Protein AF-A0A8D6XQE8-F1 (afdb_monomer_lite)

Radius of gyration: 35.64 Å; chains: 1; bounding box: 107×41×114 Å

Structure (mmCIF, N/CA/C/O backbone):
data_AF-A0A8D6XQE8-F1
#
_entry.id   AF-A0A8D6XQE8-F1
#
loop_
_atom_site.group_PDB
_atom_site.id
_atom_site.type_symbol
_atom_site.label_atom_id
_atom_site.label_alt_id
_atom_site.label_comp_id
_atom_site.label_asym_id
_atom_site.label_entity_id
_atom_site.label_seq_id
_atom_site.pdbx_PDB_ins_code
_atom_site.Cartn_x
_atom_site.Cartn_y
_atom_site.Cartn_z
_atom_site.occupancy
_atom_site.B_iso_or_equiv
_atom_site.auth_seq_id
_atom_site.auth_comp_id
_atom_site.auth_asym_id
_atom_site.auth_atom_id
_atom_site.pdbx_PDB_model_num
ATOM 1 N N . MET A 1 1 ? -75.097 -17.785 78.874 1.00 39.00 1 MET A N 1
ATOM 2 C CA . MET A 1 1 ? -74.407 -18.380 77.711 1.00 39.00 1 MET A CA 1
ATOM 3 C C . MET A 1 1 ? -74.345 -17.325 76.615 1.00 39.00 1 MET A C 1
ATOM 5 O O . MET A 1 1 ? -75.413 -16.905 76.213 1.00 39.00 1 MET A O 1
ATOM 9 N N . GLN A 1 2 ? -73.125 -16.881 76.258 1.00 39.81 2 GLN A N 1
ATOM 10 C CA . GLN A 1 2 ? -72.632 -16.420 74.934 1.00 39.81 2 GLN A CA 1
ATOM 11 C C . GLN A 1 2 ? -73.449 -15.364 74.133 1.00 39.81 2 GLN A C 1
ATOM 13 O O . GLN A 1 2 ? -74.662 -15.370 74.126 1.00 39.81 2 GLN A O 1
ATOM 18 N N . LEU A 1 3 ? -72.890 -14.417 73.374 1.00 32.38 3 LEU A N 1
ATOM 19 C CA . LEU A 1 3 ? -71.576 -14.273 72.750 1.00 32.38 3 LEU A CA 1
ATOM 20 C C . LEU A 1 3 ? -71.104 -12.810 72.865 1.00 32.38 3 LEU A C 1
ATOM 22 O O . LEU A 1 3 ? -71.794 -11.888 72.433 1.00 32.38 3 LEU A O 1
ATOM 26 N N . GLN A 1 4 ? -69.874 -12.602 73.337 1.00 38.00 4 GLN A N 1
ATOM 27 C CA . GLN A 1 4 ? -69.135 -11.373 73.049 1.00 38.00 4 GLN A CA 1
ATOM 28 C C . GLN A 1 4 ? -68.716 -11.395 71.571 1.00 38.00 4 GLN A C 1
ATOM 30 O O . GLN A 1 4 ? -67.790 -12.107 71.183 1.00 38.00 4 GLN A O 1
ATOM 35 N N . LEU A 1 5 ? -69.401 -10.614 70.734 1.00 40.06 5 LEU A N 1
ATOM 36 C CA . LEU A 1 5 ? -68.952 -10.300 69.378 1.00 40.06 5 LEU A CA 1
ATOM 37 C C . LEU A 1 5 ? -67.695 -9.431 69.476 1.00 40.06 5 LEU A C 1
ATOM 39 O O . LEU A 1 5 ? -67.766 -8.224 69.723 1.00 40.06 5 LEU A O 1
ATOM 43 N N . SER A 1 6 ? -66.529 -10.055 69.303 1.00 40.56 6 SER A N 1
ATOM 44 C CA . SER A 1 6 ? -65.267 -9.331 69.220 1.00 40.56 6 SER A CA 1
ATOM 45 C C . SER A 1 6 ? -65.321 -8.373 68.025 1.00 40.56 6 SER A C 1
ATOM 47 O O . SER A 1 6 ? -65.478 -8.760 66.863 1.00 40.56 6 SER A O 1
ATOM 49 N N . LYS A 1 7 ? -65.234 -7.072 68.314 1.00 45.19 7 LYS A N 1
ATOM 50 C CA . LYS A 1 7 ? -65.066 -6.033 67.298 1.00 45.19 7 LYS A CA 1
ATOM 51 C C . LYS A 1 7 ? -63.725 -6.283 66.607 1.00 45.19 7 LYS A C 1
ATOM 53 O O . LYS A 1 7 ? -62.681 -5.891 67.123 1.00 45.19 7 LYS A O 1
ATOM 58 N N . LYS A 1 8 ? -63.739 -6.938 65.440 1.00 45.00 8 LYS A N 1
ATOM 59 C CA . LYS A 1 8 ? -62.558 -7.014 64.567 1.00 45.00 8 LYS A CA 1
ATOM 60 C C . LYS A 1 8 ? -62.053 -5.584 64.312 1.00 45.00 8 LYS A C 1
ATOM 62 O O . LYS A 1 8 ? -62.858 -4.717 63.958 1.00 45.00 8 LYS A O 1
ATOM 67 N N . PRO A 1 9 ? -60.751 -5.305 64.480 1.00 42.69 9 PRO A N 1
ATOM 68 C CA . PRO A 1 9 ? -60.230 -3.955 64.331 1.00 42.69 9 PRO A CA 1
ATOM 69 C C . PRO A 1 9 ? -60.449 -3.467 62.894 1.00 42.69 9 PRO A C 1
ATOM 71 O O . PRO A 1 9 ? -60.095 -4.153 61.932 1.00 42.69 9 PRO A O 1
ATOM 74 N N . LYS A 1 10 ? -61.025 -2.265 62.735 1.00 51.16 10 LYS A N 1
ATOM 75 C CA . LYS A 1 10 ? -61.061 -1.550 61.450 1.00 51.16 10 LYS A CA 1
ATOM 76 C C . LYS A 1 10 ? -59.612 -1.359 60.990 1.00 51.16 10 LYS A C 1
ATOM 78 O O . LYS A 1 10 ? -58.930 -0.453 61.458 1.00 51.16 10 LYS A O 1
ATOM 83 N N . LYS A 1 11 ? -59.126 -2.219 60.087 1.00 55.81 11 LYS A N 1
ATOM 84 C CA . LYS A 1 11 ? -57.830 -2.031 59.416 1.00 55.81 11 LYS A CA 1
ATOM 85 C C . LYS A 1 11 ? -57.829 -0.626 58.811 1.00 55.81 11 LYS A C 1
ATOM 87 O O . LYS A 1 11 ? -58.685 -0.309 57.985 1.00 55.81 11 LYS A O 1
ATOM 92 N N . ASN A 1 12 ? -56.908 0.230 59.249 1.00 63.31 12 ASN A N 1
ATOM 93 C CA . ASN A 1 12 ? -56.814 1.605 58.771 1.00 63.31 12 ASN A CA 1
ATOM 94 C C . ASN A 1 12 ? -56.243 1.615 57.339 1.00 63.31 12 ASN A C 1
ATOM 96 O O . ASN A 1 12 ? -55.049 1.769 57.105 1.00 63.31 12 ASN A O 1
ATOM 100 N N . TRP A 1 13 ? -57.106 1.378 56.351 1.00 66.81 13 TRP A N 1
ATOM 101 C CA . TRP A 1 13 ? -56.727 1.297 54.938 1.00 66.81 13 TRP A CA 1
ATOM 102 C C . TRP A 1 13 ? -56.195 2.621 54.376 1.00 66.81 13 TRP A C 1
ATOM 104 O O . TRP A 1 13 ? -55.465 2.610 53.385 1.00 66.81 13 TRP A O 1
ATOM 114 N N . GLN A 1 14 ? -56.532 3.757 54.994 1.00 69.38 14 GLN A N 1
ATOM 115 C CA . GLN A 1 14 ? -55.998 5.061 54.603 1.00 69.38 14 GLN A CA 1
ATOM 116 C C . GLN A 1 14 ? -54.517 5.190 54.971 1.00 69.38 14 GLN A C 1
ATOM 118 O O . GLN A 1 14 ? -53.721 5.574 54.112 1.00 69.38 14 GLN A O 1
ATOM 123 N N . SER A 1 15 ? -54.125 4.781 56.184 1.00 72.25 15 SER A N 1
ATOM 124 C CA . SER A 1 15 ? -52.716 4.823 56.596 1.00 72.25 15 SER A CA 1
ATOM 125 C C . SER A 1 15 ? -51.842 3.903 55.736 1.00 72.25 15 SER A C 1
ATOM 127 O O . SER A 1 15 ? -50.756 4.296 55.308 1.00 72.25 15 SER A O 1
ATOM 129 N N . LEU A 1 16 ? -52.348 2.718 55.373 1.00 73.44 16 LEU A N 1
ATOM 130 C CA . LEU A 1 16 ? -51.641 1.780 54.495 1.00 73.44 16 LEU A CA 1
ATOM 131 C C . LEU A 1 16 ? -51.428 2.350 53.078 1.00 73.44 16 LEU A C 1
ATOM 133 O O . LEU A 1 16 ? -50.344 2.216 52.511 1.00 73.44 16 LEU A O 1
ATOM 137 N N . ARG A 1 17 ? -52.428 3.035 52.504 1.00 73.06 17 ARG A N 1
ATOM 138 C CA . ARG A 1 17 ? -52.306 3.691 51.184 1.00 73.06 17 ARG A CA 1
ATOM 139 C C . ARG A 1 17 ? -51.280 4.816 51.193 1.00 73.06 17 ARG A C 1
ATOM 141 O O . ARG A 1 17 ? -50.499 4.943 50.249 1.00 73.06 17 ARG A O 1
ATOM 148 N N . GLN A 1 18 ? -51.285 5.623 52.249 1.00 76.94 18 GLN A N 1
ATOM 149 C CA . GLN A 1 18 ? -50.350 6.730 52.407 1.00 76.94 18 GLN A CA 1
ATOM 150 C C . GLN A 1 18 ? -48.913 6.213 52.556 1.00 76.94 18 GLN A C 1
ATOM 152 O O . GLN A 1 18 ? -47.998 6.742 51.923 1.00 76.94 18 GLN A O 1
ATOM 157 N N . LEU A 1 19 ? -48.727 5.107 53.287 1.00 80.44 19 LEU A N 1
ATOM 158 C CA . LEU A 1 19 ? -47.440 4.424 53.417 1.00 80.44 19 LEU A CA 1
ATOM 159 C C . LEU A 1 19 ? -46.923 3.889 52.070 1.00 80.44 19 LEU A C 1
ATOM 161 O O . LEU A 1 19 ? -45.756 4.096 51.739 1.00 80.44 19 LEU A O 1
ATOM 165 N N . ILE A 1 20 ? -47.782 3.246 51.271 1.00 79.38 20 ILE A N 1
ATOM 166 C CA . ILE A 1 20 ? -47.418 2.728 49.940 1.00 79.38 20 ILE A CA 1
ATOM 167 C C . ILE A 1 20 ? -47.008 3.870 49.000 1.00 79.38 20 ILE A C 1
ATOM 169 O O . ILE A 1 20 ? -45.970 3.773 48.345 1.00 79.38 20 ILE A O 1
ATOM 173 N N . ARG A 1 21 ? -47.765 4.980 48.973 1.00 75.88 21 ARG A N 1
ATOM 174 C CA . ARG A 1 21 ? -47.406 6.174 48.183 1.00 75.88 21 ARG A CA 1
ATOM 175 C C . ARG A 1 21 ? -46.048 6.738 48.592 1.00 75.88 21 ARG A C 1
ATOM 177 O O . ARG A 1 21 ? -45.218 7.001 47.727 1.00 75.88 21 ARG A O 1
ATOM 184 N N . LYS A 1 22 ? -45.801 6.877 49.899 1.00 82.44 22 LYS A N 1
ATOM 185 C CA . LYS A 1 22 ? -44.534 7.405 50.421 1.00 82.44 22 LYS A CA 1
ATOM 186 C C . LYS A 1 22 ? -43.350 6.513 50.029 1.00 82.44 22 LYS A C 1
ATOM 188 O O . LYS A 1 22 ? -42.328 7.028 49.584 1.00 82.44 22 LYS A O 1
ATOM 193 N N . LYS A 1 23 ? -43.497 5.184 50.120 1.00 83.38 23 LYS A N 1
ATOM 194 C CA . LYS A 1 23 ? -42.458 4.221 49.707 1.00 83.38 23 LYS A CA 1
ATOM 195 C C . LYS A 1 23 ? -42.168 4.262 48.202 1.00 83.38 23 LYS A C 1
ATOM 197 O O . LYS A 1 23 ? -41.002 4.236 47.820 1.00 83.38 23 LYS A O 1
ATOM 202 N N . LEU A 1 24 ? -43.196 4.364 47.358 1.00 80.81 24 LEU A N 1
ATOM 203 C CA . LEU A 1 24 ? -43.032 4.486 45.903 1.00 80.81 24 LEU A CA 1
ATOM 204 C C . LEU A 1 24 ? -42.334 5.783 45.499 1.00 80.81 24 LEU A C 1
ATOM 206 O O . LEU A 1 24 ? -41.435 5.747 44.663 1.00 80.81 24 LEU A O 1
ATOM 210 N N . LEU A 1 25 ? -42.701 6.904 46.124 1.00 81.31 25 LEU A N 1
ATOM 211 C CA . LEU A 1 25 ? -42.049 8.190 45.885 1.00 81.31 25 LEU A CA 1
ATOM 212 C C . LEU A 1 25 ? -40.562 8.135 46.271 1.00 81.31 25 LEU A C 1
ATOM 214 O O . LEU A 1 25 ? -39.709 8.559 45.499 1.00 81.31 25 LEU A O 1
ATOM 218 N N . LEU A 1 26 ? -40.243 7.541 47.425 1.00 85.50 26 LEU A N 1
ATOM 219 C CA . LEU A 1 26 ? -38.863 7.304 47.864 1.00 85.50 26 LEU A CA 1
ATOM 220 C C . LEU A 1 26 ? -38.075 6.438 46.872 1.00 85.50 26 LEU A C 1
ATOM 222 O O . LEU A 1 26 ? -36.925 6.746 46.564 1.00 85.50 26 LEU A O 1
ATOM 226 N N . PHE A 1 27 ? -38.680 5.364 46.361 1.00 85.38 27 PHE A N 1
ATOM 227 C CA . PHE A 1 27 ? -38.036 4.492 45.379 1.00 85.38 27 PHE A CA 1
ATOM 228 C C . PHE A 1 27 ? -37.807 5.208 44.040 1.00 85.38 27 PHE A C 1
ATOM 230 O O . PHE A 1 27 ? -36.732 5.087 43.453 1.00 85.38 27 PHE A O 1
ATOM 237 N N . TYR A 1 28 ? -38.775 6.016 43.600 1.00 86.25 28 TYR A N 1
ATOM 238 C CA . TYR A 1 28 ? -38.657 6.855 42.409 1.00 86.25 28 TYR A CA 1
ATOM 239 C C . TYR A 1 28 ? -37.528 7.877 42.540 1.00 86.25 28 TYR A C 1
ATOM 241 O O . TYR A 1 28 ? -36.650 7.921 41.683 1.00 86.25 28 TYR A O 1
ATOM 249 N N . LEU A 1 29 ? -37.489 8.635 43.639 1.00 88.19 29 LEU A N 1
ATOM 250 C CA . LEU A 1 29 ? -36.434 9.619 43.900 1.00 88.19 29 LEU A CA 1
ATOM 251 C C . LEU A 1 29 ? -35.046 8.965 43.941 1.00 88.19 29 LEU A C 1
ATOM 253 O O . LEU A 1 29 ? -34.106 9.482 43.339 1.00 88.19 29 LEU A O 1
ATOM 257 N N . LYS A 1 30 ? -34.923 7.784 44.566 1.00 90.38 30 LYS A N 1
ATOM 258 C CA . LYS A 1 30 ? -33.680 6.999 44.518 1.00 90.38 30 LYS A CA 1
ATOM 259 C C . LYS A 1 30 ? -33.294 6.635 43.085 1.00 90.38 30 LYS A C 1
ATOM 261 O O . LYS A 1 30 ? -32.128 6.766 42.733 1.00 90.38 30 LYS A O 1
ATOM 266 N N . LYS A 1 31 ? -34.236 6.184 42.252 1.00 90.62 31 LYS A N 1
ATOM 267 C CA . LYS A 1 31 ? -33.950 5.805 40.858 1.00 90.62 31 LYS A CA 1
ATOM 268 C C . LYS A 1 31 ? -33.592 6.993 39.969 1.00 90.62 31 LYS A C 1
ATOM 270 O O . LYS A 1 31 ? -32.707 6.846 39.136 1.00 90.62 31 LYS A O 1
ATOM 275 N N . VAL A 1 32 ? -34.207 8.158 40.174 1.00 91.94 32 VAL A N 1
ATOM 276 C CA . VAL A 1 32 ? -33.807 9.404 39.496 1.00 91.94 32 VAL A CA 1
ATOM 277 C C . VAL A 1 32 ? -32.370 9.781 39.863 1.00 91.94 32 VAL A C 1
ATOM 279 O O . VAL A 1 32 ? -31.586 10.114 38.981 1.00 91.94 32 VAL A O 1
ATOM 282 N N . ASN A 1 33 ? -31.989 9.648 41.136 1.00 93.88 33 ASN A N 1
ATOM 283 C CA . ASN A 1 33 ? -30.606 9.874 41.559 1.00 93.88 33 ASN A CA 1
ATOM 284 C C . ASN A 1 33 ? -29.638 8.871 40.892 1.00 93.88 33 ASN A C 1
ATOM 286 O O . ASN A 1 33 ? -28.660 9.274 40.270 1.00 93.88 33 ASN A O 1
ATOM 290 N N . TRP A 1 34 ? -29.964 7.573 40.902 1.00 92.44 34 TRP A N 1
ATOM 291 C CA . TRP A 1 34 ? -29.186 6.555 40.178 1.00 92.44 34 TRP A CA 1
ATOM 292 C C . TRP A 1 34 ? -29.053 6.841 38.682 1.00 92.44 34 TRP A C 1
ATOM 294 O O . TRP A 1 34 ? -28.006 6.556 38.107 1.00 92.44 34 TRP A O 1
ATOM 304 N N . LEU A 1 35 ? -30.094 7.388 38.051 1.00 95.19 35 LEU A N 1
ATOM 305 C CA . LEU A 1 35 ? -30.036 7.776 36.649 1.00 95.19 35 LEU A CA 1
ATOM 306 C C . LEU A 1 35 ? -28.988 8.870 36.432 1.00 95.19 35 LEU A C 1
ATOM 308 O O . LEU A 1 35 ? -28.152 8.721 35.548 1.00 95.19 35 LEU A O 1
ATOM 312 N N . GLN A 1 36 ? -28.987 9.910 37.269 1.00 94.88 36 GLN A N 1
ATOM 313 C CA . GLN A 1 36 ? -27.983 10.972 37.197 1.00 94.88 36 GLN A CA 1
ATOM 314 C C . GLN A 1 36 ? -26.565 10.425 37.406 1.00 94.88 36 GLN A C 1
ATOM 316 O O . GLN A 1 36 ? -25.656 10.764 36.651 1.00 94.88 36 GLN A O 1
ATOM 321 N N . ILE A 1 37 ? -26.381 9.539 38.389 1.00 95.50 37 ILE A N 1
ATOM 322 C CA . ILE A 1 37 ? -25.092 8.883 38.654 1.00 95.50 37 ILE A CA 1
ATOM 323 C C . ILE A 1 37 ? -24.629 8.087 37.429 1.00 95.50 37 ILE A C 1
ATOM 325 O O . ILE A 1 37 ? -23.488 8.230 36.999 1.00 95.50 37 ILE A O 1
ATOM 329 N N . ASN A 1 38 ? -25.506 7.271 36.840 1.00 96.12 38 ASN A N 1
ATOM 330 C CA . ASN A 1 38 ? -25.157 6.447 35.683 1.00 96.12 38 ASN A CA 1
ATOM 331 C C . ASN A 1 38 ? -24.938 7.285 34.414 1.00 96.12 38 ASN A C 1
ATOM 333 O O . ASN A 1 38 ? -24.103 6.915 33.594 1.00 96.12 38 ASN A O 1
ATOM 337 N N . GLN A 1 39 ? -25.631 8.418 34.260 1.00 97.38 39 GLN A N 1
ATOM 338 C CA . GLN A 1 39 ? -25.391 9.361 33.167 1.00 97.38 39 GLN A CA 1
ATOM 339 C C . GLN A 1 39 ? -24.006 9.994 33.292 1.00 97.38 39 GLN A C 1
ATOM 341 O O . GLN A 1 39 ? -23.245 10.011 32.327 1.00 97.38 39 GLN A O 1
ATOM 346 N N . ASN A 1 40 ? -23.661 10.468 34.491 1.00 96.94 40 ASN A N 1
ATOM 347 C CA . ASN A 1 40 ? -22.343 11.030 34.763 1.00 96.94 40 ASN A CA 1
ATOM 348 C C . ASN A 1 40 ? -21.246 9.981 34.527 1.00 96.94 40 ASN A C 1
ATOM 350 O O . ASN A 1 40 ? -20.252 10.284 33.874 1.00 96.94 40 ASN A O 1
ATOM 354 N N . ALA A 1 41 ? -21.454 8.741 34.981 1.00 95.56 41 ALA A N 1
ATOM 355 C CA . ALA A 1 41 ? -20.519 7.641 34.758 1.00 95.56 41 ALA A CA 1
ATOM 356 C C . ALA A 1 41 ? -20.338 7.310 33.265 1.00 95.56 41 ALA A C 1
ATOM 358 O O . ALA A 1 41 ? -19.212 7.106 32.823 1.00 95.56 41 ALA A O 1
ATOM 359 N N . ALA A 1 42 ? -21.417 7.297 32.473 1.00 96.31 42 ALA A N 1
ATOM 360 C CA . ALA A 1 42 ? -21.338 7.069 31.029 1.00 96.31 42 ALA A CA 1
ATOM 361 C C . ALA A 1 42 ? -20.586 8.198 30.307 1.00 96.31 42 ALA A C 1
ATOM 363 O O . ALA A 1 42 ? -19.733 7.926 29.466 1.00 96.31 42 ALA A O 1
ATOM 364 N N . ASN A 1 43 ? -20.848 9.456 30.673 1.00 96.62 43 ASN A N 1
ATOM 365 C CA . ASN A 1 43 ? -20.144 10.606 30.101 1.00 96.62 43 ASN A CA 1
ATOM 366 C C . ASN A 1 43 ? -18.645 10.570 30.439 1.00 96.62 43 ASN A C 1
ATOM 368 O O . ASN A 1 43 ? -17.813 10.786 29.562 1.00 96.62 43 ASN A O 1
ATOM 372 N N . GLN A 1 44 ? -18.298 10.251 31.691 1.00 96.62 44 GLN A N 1
ATOM 373 C CA . GLN A 1 44 ? -16.906 10.102 32.123 1.00 96.62 44 GLN A CA 1
ATOM 374 C C . GLN A 1 44 ? -16.200 8.953 31.393 1.00 96.62 44 GLN A C 1
ATOM 376 O O . GLN A 1 44 ? -15.075 9.125 30.935 1.00 96.62 44 GLN A O 1
ATOM 381 N N . ALA A 1 45 ? -16.861 7.802 31.233 1.00 93.81 45 ALA A N 1
ATOM 382 C CA . ALA A 1 45 ? -16.289 6.659 30.524 1.00 93.81 45 ALA A CA 1
ATOM 383 C C . ALA A 1 45 ? -16.081 6.946 29.026 1.00 93.81 45 ALA A C 1
ATOM 385 O O . ALA A 1 45 ? -15.060 6.552 28.467 1.00 93.81 45 ALA A O 1
ATOM 386 N N . LYS A 1 46 ? -16.999 7.690 28.392 1.00 94.12 46 LYS A N 1
ATOM 387 C CA . LYS A 1 46 ? -16.851 8.149 27.003 1.00 94.12 46 LYS A CA 1
ATOM 388 C C . LYS A 1 46 ? -15.660 9.093 26.839 1.00 94.12 46 LYS A C 1
ATOM 390 O O . LYS A 1 46 ? -14.839 8.867 25.959 1.00 94.12 46 LYS A O 1
ATOM 395 N N . ALA A 1 47 ? -15.528 10.088 27.716 1.00 95.19 47 ALA A N 1
ATOM 396 C CA . ALA A 1 47 ? -14.392 11.009 27.693 1.00 95.19 47 ALA A CA 1
ATOM 397 C C . ALA A 1 47 ? -13.053 10.284 27.932 1.00 95.19 47 ALA A C 1
ATOM 399 O O . ALA A 1 47 ? -12.054 10.586 27.282 1.00 95.19 47 ALA A O 1
ATOM 400 N N . ALA A 1 48 ? -13.033 9.289 28.828 1.00 93.06 48 ALA A N 1
ATOM 401 C CA . ALA A 1 48 ? -11.855 8.458 29.063 1.00 93.06 48 ALA A CA 1
ATOM 402 C C . ALA A 1 48 ? -11.478 7.618 27.831 1.00 93.06 48 ALA A C 1
ATOM 404 O O . ALA A 1 48 ? -10.296 7.499 27.523 1.00 93.06 48 ALA A O 1
ATOM 405 N N . TYR A 1 49 ? -12.463 7.072 27.110 1.00 92.88 49 TYR A N 1
ATOM 406 C CA . TYR A 1 49 ? -12.239 6.366 25.845 1.00 92.88 49 TYR A CA 1
ATOM 407 C C . TYR A 1 49 ? -11.679 7.291 24.755 1.00 92.88 49 TYR A C 1
ATOM 409 O O . TYR A 1 49 ? -10.679 6.953 24.132 1.00 92.88 49 TYR A O 1
ATOM 417 N N . GLU A 1 50 ? -12.259 8.479 24.569 1.00 90.19 50 GLU A N 1
ATOM 418 C CA . GLU A 1 50 ? -11.766 9.472 23.600 1.00 90.19 50 GLU A CA 1
ATOM 419 C C . GLU A 1 50 ? -10.332 9.920 23.931 1.00 90.19 50 GLU A C 1
ATOM 421 O O . GLU A 1 50 ? -9.486 10.008 23.046 1.00 90.19 50 GLU A O 1
ATOM 426 N N . THR A 1 51 ? -10.025 10.114 25.218 1.00 93.06 51 THR A N 1
ATOM 427 C CA . THR A 1 51 ? -8.662 10.427 25.677 1.00 93.06 51 THR A CA 1
ATOM 428 C C . THR A 1 51 ? -7.696 9.280 25.375 1.00 93.06 51 THR A C 1
ATOM 430 O O . THR A 1 51 ? -6.612 9.514 24.843 1.00 93.06 51 THR A O 1
ATOM 433 N N . ALA A 1 52 ? -8.085 8.035 25.670 1.00 83.44 52 ALA A N 1
ATOM 434 C CA . ALA A 1 52 ? -7.267 6.861 25.373 1.00 83.44 52 ALA A CA 1
ATOM 435 C C . ALA A 1 52 ? -7.040 6.684 23.863 1.00 83.44 52 ALA A C 1
ATOM 437 O O . ALA A 1 52 ? -5.954 6.274 23.461 1.00 83.44 52 ALA A O 1
ATOM 438 N N . GLN A 1 53 ? -8.018 7.046 23.026 1.00 87.88 53 GLN A N 1
ATOM 439 C CA . GLN A 1 53 ? -7.886 7.008 21.568 1.00 87.88 53 GLN A CA 1
ATOM 440 C C . GLN A 1 53 ? -6.821 7.996 21.081 1.00 87.88 53 GLN A C 1
ATOM 442 O O . GLN A 1 53 ? -5.973 7.624 20.272 1.00 87.88 53 GLN A O 1
ATOM 447 N N . THR A 1 54 ? -6.820 9.227 21.602 1.00 83.19 54 THR A N 1
ATOM 448 C CA . THR A 1 54 ? -5.778 10.219 21.295 1.00 83.19 54 THR A CA 1
ATOM 449 C C . THR A 1 54 ? -4.400 9.727 21.729 1.00 83.19 54 THR A C 1
ATOM 451 O O . THR A 1 54 ? -3.465 9.759 20.933 1.00 83.19 54 THR A O 1
ATOM 454 N N . VAL A 1 55 ? -4.277 9.197 22.951 1.00 83.81 55 VAL A N 1
ATOM 455 C CA . VAL A 1 55 ? -3.002 8.669 23.465 1.00 83.81 55 VAL A CA 1
ATOM 456 C C . VAL A 1 55 ? -2.503 7.495 22.620 1.00 83.81 55 VAL A C 1
ATOM 458 O O . VAL A 1 55 ? -1.319 7.448 22.293 1.00 83.81 55 VAL A O 1
ATOM 461 N N . ALA A 1 56 ? -3.377 6.563 22.233 1.00 81.00 56 ALA A N 1
ATOM 462 C CA . ALA A 1 56 ? -3.011 5.451 21.357 1.00 81.00 56 ALA A CA 1
ATOM 463 C C . ALA A 1 56 ? -2.489 5.952 20.002 1.00 81.00 56 ALA A C 1
ATOM 465 O O . ALA A 1 56 ? -1.429 5.515 19.560 1.00 81.00 56 ALA A O 1
ATOM 466 N N . ASN A 1 57 ? -3.161 6.938 19.399 1.00 82.12 57 ASN A N 1
ATOM 467 C CA . ASN A 1 57 ? -2.720 7.544 18.141 1.00 82.12 57 ASN A CA 1
ATOM 468 C C . ASN A 1 57 ? -1.348 8.229 18.287 1.00 82.12 57 ASN A C 1
ATOM 470 O O . ASN A 1 57 ? -0.464 8.027 17.456 1.00 82.12 57 ASN A O 1
ATOM 474 N N . GLU A 1 58 ? -1.129 8.991 19.363 1.00 80.81 58 GLU A N 1
ATOM 475 C CA . GLU A 1 58 ? 0.164 9.626 19.649 1.00 80.81 58 GLU A CA 1
ATOM 476 C C . GLU A 1 58 ? 1.289 8.597 19.830 1.00 80.81 58 GLU A C 1
ATOM 478 O O . GLU A 1 58 ? 2.399 8.790 19.327 1.00 80.81 58 GLU A O 1
ATOM 483 N N . LYS A 1 59 ? 1.028 7.487 20.536 1.00 81.88 59 LYS A N 1
ATOM 484 C CA . LYS A 1 59 ? 2.029 6.428 20.739 1.00 81.88 59 LYS A CA 1
ATOM 485 C C . LYS A 1 59 ? 2.302 5.623 19.473 1.00 81.88 59 LYS A C 1
ATOM 487 O O . LYS A 1 59 ? 3.456 5.251 19.265 1.00 81.88 59 LYS A O 1
ATOM 492 N N . ALA A 1 60 ? 1.311 5.441 18.604 1.00 78.06 60 ALA A N 1
ATOM 493 C CA . ALA A 1 60 ? 1.508 4.830 17.294 1.00 78.06 60 ALA A CA 1
ATOM 494 C C . ALA A 1 60 ? 2.421 5.693 16.407 1.00 78.06 60 ALA A C 1
ATOM 496 O O . ALA A 1 60 ? 3.372 5.180 15.816 1.00 78.06 60 ALA A O 1
ATOM 497 N N . VAL A 1 61 ? 2.210 7.015 16.390 1.00 76.88 61 VAL A N 1
ATOM 498 C CA . VAL A 1 61 ? 3.079 7.966 15.671 1.00 76.88 61 VAL A CA 1
ATOM 499 C C . VAL A 1 61 ? 4.494 7.987 16.256 1.00 76.88 61 VAL A C 1
ATOM 501 O O . VAL A 1 61 ? 5.475 7.981 15.510 1.00 76.88 61 VAL A O 1
ATOM 504 N N . ALA A 1 62 ? 4.629 7.969 17.584 1.00 75.50 62 ALA A N 1
ATOM 505 C CA . ALA A 1 62 ? 5.933 7.912 18.240 1.00 75.50 62 ALA A CA 1
ATOM 506 C C . ALA A 1 62 ? 6.682 6.607 17.917 1.00 75.50 62 ALA A C 1
ATOM 508 O O . ALA A 1 62 ? 7.874 6.645 17.624 1.00 75.50 62 ALA A O 1
ATOM 509 N N . LEU A 1 63 ? 5.988 5.464 17.901 1.00 84.00 63 LEU A N 1
ATOM 510 C CA . LEU A 1 63 ? 6.561 4.189 17.471 1.00 84.00 63 LEU A CA 1
ATOM 511 C C . LEU A 1 63 ? 7.002 4.238 16.006 1.00 84.00 63 LEU A C 1
ATOM 513 O O . LEU A 1 63 ? 8.111 3.809 15.708 1.00 84.00 63 LEU A O 1
ATOM 517 N N . ALA A 1 64 ? 6.187 4.792 15.106 1.00 74.00 64 ALA A N 1
ATOM 518 C CA . ALA A 1 64 ? 6.566 4.962 13.704 1.00 74.00 64 ALA A CA 1
ATOM 519 C C . ALA A 1 64 ? 7.805 5.865 13.553 1.00 74.00 64 ALA A C 1
ATOM 521 O O . ALA A 1 64 ? 8.707 5.567 12.772 1.00 74.00 64 ALA A O 1
ATOM 522 N N . THR A 1 65 ? 7.895 6.922 14.363 1.00 72.94 65 THR A N 1
ATOM 523 C CA . THR A 1 65 ? 9.045 7.836 14.396 1.00 72.94 65 THR A CA 1
ATOM 524 C C . THR A 1 65 ? 10.313 7.135 14.884 1.00 72.94 65 THR A C 1
ATOM 526 O O . THR A 1 65 ? 11.359 7.245 14.249 1.00 72.94 65 THR A O 1
ATOM 529 N N . GLU A 1 66 ? 10.246 6.389 15.988 1.00 74.31 66 GLU A N 1
ATOM 530 C CA . GLU A 1 66 ? 11.397 5.640 16.509 1.00 74.31 66 GLU A CA 1
ATOM 531 C C . GLU A 1 66 ? 11.759 4.443 15.619 1.00 74.31 66 GLU A C 1
ATOM 533 O O . GLU A 1 66 ? 12.934 4.111 15.488 1.00 74.31 66 GLU A O 1
ATOM 538 N N . ALA A 1 67 ? 10.789 3.832 14.932 1.00 70.06 67 ALA A N 1
ATOM 539 C CA . ALA A 1 67 ? 11.044 2.837 13.894 1.00 70.06 67 ALA A CA 1
ATOM 540 C C . ALA A 1 67 ? 11.802 3.454 12.710 1.00 70.06 67 ALA A C 1
ATOM 542 O O . ALA A 1 67 ? 12.772 2.866 12.233 1.00 70.06 67 ALA A O 1
ATOM 543 N N . ALA A 1 68 ? 11.419 4.662 12.283 1.00 61.69 68 ALA A N 1
ATOM 544 C CA . ALA A 1 68 ? 12.143 5.406 11.262 1.00 61.69 68 ALA A CA 1
ATOM 545 C C . ALA A 1 68 ? 13.567 5.745 11.729 1.00 61.69 68 ALA A C 1
ATOM 547 O O . ALA A 1 68 ? 14.506 5.440 11.005 1.00 61.69 68 ALA A O 1
ATOM 548 N N . LYS A 1 69 ? 13.758 6.257 12.955 1.00 62.03 69 LYS A N 1
ATOM 549 C CA . LYS A 1 69 ? 15.086 6.580 13.521 1.00 62.03 69 LYS A CA 1
ATOM 550 C C . LYS A 1 69 ? 15.988 5.366 13.712 1.00 62.03 69 LYS A C 1
ATOM 552 O O . LYS A 1 69 ? 17.149 5.422 13.311 1.00 62.03 69 LYS A O 1
ATOM 557 N N . LYS A 1 70 ? 15.459 4.255 14.253 1.00 59.97 70 LYS A N 1
ATOM 558 C CA . LYS A 1 70 ? 16.177 2.970 14.326 1.00 59.97 70 LYS A CA 1
ATOM 559 C C . LYS A 1 70 ? 16.743 2.634 12.952 1.00 59.97 70 LYS A C 1
ATOM 561 O O . LYS A 1 70 ? 17.858 2.151 12.856 1.00 59.97 70 LYS A O 1
ATOM 566 N N . LYS A 1 71 ? 15.996 2.935 11.896 1.00 49.28 71 LYS A N 1
ATOM 567 C CA . LYS A 1 71 ? 16.324 2.605 10.518 1.00 49.28 71 LYS A CA 1
ATOM 568 C C . LYS A 1 71 ? 17.276 3.629 9.867 1.00 49.28 71 LYS A C 1
ATOM 570 O O . LYS A 1 71 ? 18.124 3.208 9.089 1.00 49.28 71 LYS A O 1
ATOM 575 N N . THR A 1 72 ? 17.219 4.919 10.224 1.00 44.22 72 THR A N 1
ATOM 576 C CA . THR A 1 72 ? 18.169 5.954 9.759 1.00 44.22 72 THR A CA 1
ATOM 577 C C . THR A 1 72 ? 19.539 5.848 10.439 1.00 44.22 72 THR A C 1
ATOM 579 O O . THR A 1 72 ? 20.554 6.080 9.789 1.00 44.22 72 THR A O 1
ATOM 582 N N . GLU A 1 73 ? 19.610 5.456 11.715 1.00 44.94 73 GLU A N 1
ATOM 583 C CA . GLU A 1 73 ? 20.879 5.237 12.437 1.00 44.94 73 GLU A CA 1
ATOM 584 C C . GLU A 1 73 ? 21.431 3.812 12.242 1.00 44.94 73 GLU A C 1
ATOM 586 O O . GLU A 1 73 ? 22.644 3.616 12.255 1.00 44.94 73 GLU A O 1
ATOM 591 N N . ALA A 1 74 ? 20.571 2.841 11.903 1.00 41.59 74 ALA A N 1
ATOM 592 C CA . ALA A 1 74 ? 20.943 1.561 11.289 1.00 41.59 74 ALA A CA 1
ATOM 593 C C . ALA A 1 74 ? 21.276 1.681 9.789 1.00 41.59 74 ALA A C 1
ATOM 595 O O . ALA A 1 74 ? 21.293 0.674 9.080 1.00 41.59 74 ALA A O 1
ATOM 596 N N . SER A 1 75 ? 21.618 2.870 9.277 1.00 42.53 75 SER A N 1
ATOM 597 C CA . SER A 1 75 ? 22.158 3.041 7.911 1.00 42.53 75 SER A CA 1
ATOM 598 C C . SER A 1 75 ? 23.480 2.291 7.666 1.00 42.53 75 SER A C 1
ATOM 600 O O . SER A 1 75 ? 24.082 2.418 6.592 1.00 42.53 75 SER A O 1
ATOM 602 N N . THR A 1 76 ? 23.924 1.489 8.637 1.00 41.31 76 THR A N 1
ATOM 603 C CA . THR A 1 76 ? 25.044 0.557 8.552 1.00 41.31 76 THR A CA 1
ATOM 604 C C . THR A 1 76 ? 24.676 -0.908 8.845 1.00 41.31 76 THR A C 1
ATOM 606 O O . THR A 1 76 ? 25.534 -1.762 8.650 1.00 41.31 76 THR A O 1
ATOM 609 N N . THR A 1 77 ? 23.421 -1.233 9.200 1.00 41.06 77 THR A N 1
ATOM 610 C CA . THR A 1 77 ? 22.907 -2.623 9.288 1.00 41.06 77 THR A CA 1
ATOM 611 C C . THR A 1 77 ? 21.655 -2.916 8.453 1.00 41.06 77 THR A C 1
ATOM 613 O O . THR A 1 77 ? 21.371 -4.087 8.212 1.00 41.06 77 THR A O 1
ATOM 616 N N . ASN A 1 78 ? 20.940 -1.917 7.918 1.00 49.78 78 ASN A N 1
ATOM 617 C CA . ASN A 1 78 ? 20.051 -2.161 6.780 1.00 49.78 78 ASN A CA 1
ATOM 618 C C . ASN A 1 78 ? 20.928 -2.612 5.620 1.00 49.78 78 ASN A C 1
ATOM 620 O O . ASN A 1 78 ? 21.702 -1.805 5.091 1.00 49.78 78 ASN A O 1
ATOM 624 N N . ILE A 1 79 ? 20.819 -3.877 5.216 1.00 52.41 79 ILE A N 1
ATOM 625 C CA . ILE A 1 79 ? 21.485 -4.300 3.997 1.00 52.41 79 ILE A CA 1
ATOM 626 C C . ILE A 1 79 ? 20.967 -3.415 2.860 1.00 52.41 79 ILE A C 1
ATOM 628 O O . ILE A 1 79 ? 19.780 -3.401 2.523 1.00 52.41 79 ILE A O 1
ATOM 632 N N . ARG A 1 80 ? 21.865 -2.589 2.317 1.00 66.12 80 ARG A N 1
ATOM 633 C CA . ARG A 1 80 ? 21.544 -1.664 1.235 1.00 66.12 80 ARG A CA 1
ATOM 634 C C . ARG A 1 80 ? 21.379 -2.492 -0.023 1.00 66.12 80 ARG A C 1
ATOM 636 O O . ARG A 1 80 ? 22.364 -2.856 -0.658 1.00 66.12 80 ARG A O 1
ATOM 643 N N . GLN A 1 81 ? 20.130 -2.771 -0.369 1.00 84.50 81 GLN A N 1
ATOM 644 C CA . GLN A 1 81 ? 19.810 -3.551 -1.557 1.00 84.50 81 GLN A CA 1
ATOM 645 C C . GLN A 1 81 ? 20.394 -2.898 -2.802 1.00 84.50 81 GLN A C 1
ATOM 647 O O . GLN A 1 81 ? 20.005 -1.805 -3.207 1.00 84.50 81 GLN A O 1
ATOM 652 N N . ARG A 1 82 ? 21.361 -3.542 -3.433 1.00 84.50 82 ARG A N 1
ATOM 653 C CA . ARG A 1 82 ? 21.877 -3.023 -4.694 1.00 84.50 82 ARG A CA 1
ATOM 654 C C . ARG A 1 82 ? 20.819 -3.264 -5.763 1.00 84.50 82 ARG A C 1
ATOM 656 O O . ARG A 1 82 ? 20.272 -4.356 -5.842 1.00 84.50 82 ARG A O 1
ATOM 663 N N . PHE A 1 83 ? 20.540 -2.239 -6.553 1.00 91.06 83 PHE A N 1
ATOM 664 C CA . PHE A 1 83 ? 19.789 -2.364 -7.792 1.00 91.06 83 PHE A CA 1
ATOM 665 C C . PHE A 1 83 ? 20.531 -1.551 -8.849 1.00 91.06 83 PHE A C 1
ATOM 667 O O . PHE A 1 83 ? 20.733 -0.347 -8.681 1.00 91.06 83 PHE A O 1
ATOM 674 N N . THR A 1 84 ? 21.031 -2.224 -9.874 1.00 90.12 84 THR A N 1
ATOM 675 C CA . THR A 1 84 ? 21.871 -1.656 -10.927 1.00 90.12 84 THR A CA 1
ATOM 676 C C . THR A 1 84 ? 21.238 -1.901 -12.280 1.00 90.12 84 THR A C 1
ATOM 678 O O . THR A 1 84 ? 20.778 -3.000 -12.566 1.00 90.12 84 THR A O 1
ATOM 681 N N . VAL A 1 85 ? 21.274 -0.874 -13.114 1.00 90.94 85 VAL A N 1
ATOM 682 C CA . VAL A 1 85 ? 20.844 -0.884 -14.512 1.00 90.94 85 VAL A CA 1
ATOM 683 C C . VAL A 1 85 ? 22.059 -0.529 -15.358 1.00 90.94 85 VAL A C 1
ATOM 685 O O . VAL A 1 85 ? 22.826 0.361 -14.973 1.00 90.94 85 VAL A O 1
ATOM 688 N N . SER A 1 86 ? 22.295 -1.238 -16.463 1.00 93.94 86 SER A N 1
ATOM 689 C CA . SER A 1 86 ? 23.457 -0.940 -17.297 1.00 93.94 86 SER A CA 1
ATOM 690 C C . SER A 1 86 ? 23.268 0.363 -18.076 1.00 93.94 86 SER A C 1
ATOM 692 O O . SER A 1 86 ? 22.152 0.824 -18.325 1.00 93.94 86 SER A O 1
ATOM 694 N N . SER A 1 87 ? 24.378 0.958 -18.512 1.00 93.19 87 SER A N 1
ATOM 695 C CA . SER A 1 87 ? 24.354 2.136 -19.385 1.00 93.19 87 SER A CA 1
ATOM 696 C C . SER A 1 87 ? 23.614 1.888 -20.704 1.00 93.19 87 SER A C 1
ATOM 698 O O . SER A 1 87 ? 22.925 2.778 -21.201 1.00 93.19 87 SER A O 1
ATOM 700 N N . GLU A 1 88 ? 23.746 0.685 -21.262 1.00 95.31 88 GLU A N 1
ATOM 701 C CA . GLU A 1 88 ? 23.066 0.236 -22.478 1.00 95.31 88 GLU A CA 1
ATOM 702 C C . GLU A 1 88 ? 21.556 0.171 -22.253 1.00 95.31 88 GLU A C 1
ATOM 704 O O . GLU A 1 88 ? 20.812 0.727 -23.057 1.00 95.31 88 GLU A O 1
ATOM 709 N N . TYR A 1 89 ? 21.114 -0.405 -21.127 1.00 96.94 89 TYR A N 1
ATOM 710 C CA . TYR A 1 89 ? 19.701 -0.444 -20.746 1.00 96.94 89 TYR A CA 1
ATOM 711 C C . TYR A 1 89 ? 19.110 0.962 -20.615 1.00 96.94 89 TYR A C 1
ATOM 713 O O . TYR A 1 89 ? 18.095 1.285 -21.230 1.00 96.94 89 TYR A O 1
ATOM 721 N N . ILE A 1 90 ? 19.794 1.836 -19.866 1.00 96.50 90 ILE A N 1
ATOM 722 C CA . ILE A 1 90 ? 19.370 3.227 -19.656 1.00 96.50 90 ILE A CA 1
ATOM 723 C C . ILE A 1 90 ? 19.229 3.963 -20.991 1.00 96.50 90 ILE A C 1
ATOM 725 O O . ILE A 1 90 ? 18.237 4.655 -21.226 1.00 96.50 90 ILE A O 1
ATOM 729 N N . SER A 1 91 ? 20.231 3.830 -21.862 1.00 96.06 91 SER A N 1
ATOM 730 C CA . SER A 1 91 ? 20.269 4.528 -23.148 1.00 96.06 91 SER A CA 1
ATOM 731 C C . SER A 1 91 ? 19.173 4.018 -24.083 1.00 96.06 91 SER A C 1
ATOM 733 O O . SER A 1 91 ? 18.458 4.820 -24.683 1.00 96.06 91 SER A O 1
ATOM 735 N N . ALA A 1 92 ? 18.993 2.698 -24.159 1.00 97.12 92 ALA A N 1
ATOM 736 C CA . ALA A 1 92 ? 17.966 2.076 -24.978 1.00 97.12 92 ALA A CA 1
ATOM 737 C C . ALA A 1 92 ? 16.554 2.449 -24.500 1.00 97.12 92 ALA A C 1
ATOM 739 O O . ALA A 1 92 ? 15.739 2.877 -25.311 1.00 97.12 92 ALA A O 1
ATOM 740 N N . LEU A 1 93 ? 16.269 2.413 -23.194 1.00 97.31 93 LEU A N 1
ATOM 741 C CA . LEU A 1 93 ? 14.937 2.765 -22.689 1.00 97.31 93 LEU A CA 1
ATOM 742 C C . LEU A 1 93 ? 14.608 4.251 -22.914 1.00 97.31 93 LEU A C 1
ATOM 744 O O . LEU A 1 93 ? 13.475 4.595 -23.251 1.00 97.31 93 LEU A O 1
ATOM 748 N N . LYS A 1 94 ? 15.606 5.141 -22.808 1.00 96.44 94 LYS A N 1
ATOM 749 C CA . LYS A 1 94 ? 15.445 6.564 -23.156 1.00 96.44 94 LYS A CA 1
ATOM 750 C C . LYS A 1 94 ? 15.134 6.772 -24.640 1.00 96.44 94 LYS A C 1
ATOM 752 O O . LYS A 1 94 ? 14.282 7.597 -24.955 1.00 96.44 94 LYS A O 1
ATOM 757 N N . ILE A 1 95 ? 15.787 6.036 -25.543 1.00 97.06 95 ILE A N 1
ATOM 758 C CA . ILE A 1 95 ? 15.500 6.089 -26.990 1.00 97.06 95 ILE A CA 1
ATOM 759 C C . ILE A 1 95 ? 14.109 5.523 -27.279 1.00 97.06 95 ILE A C 1
ATOM 761 O O . ILE A 1 95 ? 13.327 6.147 -27.996 1.00 97.06 95 ILE A O 1
ATOM 765 N N . TYR A 1 96 ? 13.777 4.377 -26.680 1.00 95.75 96 TYR A N 1
ATOM 766 C CA . TYR A 1 96 ? 12.469 3.745 -26.817 1.00 95.75 96 TYR A CA 1
ATOM 767 C C . TYR A 1 96 ? 11.348 4.727 -26.449 1.00 95.75 96 TYR A C 1
ATOM 769 O O . TYR A 1 96 ? 10.378 4.877 -27.202 1.00 95.75 96 TYR A O 1
ATOM 777 N N . GLU A 1 97 ? 11.525 5.478 -25.354 1.00 94.81 97 GLU A N 1
ATOM 778 C CA . GLU A 1 97 ? 10.527 6.442 -24.889 1.00 94.81 97 GLU A CA 1
ATOM 779 C C . GLU A 1 97 ? 10.587 7.832 -25.536 1.00 94.81 97 GLU A C 1
ATOM 781 O O . GLU A 1 97 ? 9.638 8.617 -25.469 1.00 94.81 97 GLU A O 1
ATOM 786 N N . SER A 1 98 ? 11.682 8.149 -26.218 1.00 93.69 98 SER A N 1
ATOM 787 C CA . SER A 1 98 ? 11.878 9.449 -26.849 1.00 93.69 98 SER A CA 1
ATOM 788 C C . SER A 1 98 ? 10.760 9.775 -27.844 1.00 93.69 98 SER A C 1
ATOM 790 O O . SER A 1 98 ? 10.407 8.974 -28.714 1.00 93.69 98 SER A O 1
ATOM 792 N N . LYS A 1 99 ? 10.219 10.994 -27.756 1.00 92.19 99 LYS A N 1
ATOM 793 C CA . LYS A 1 99 ? 9.244 11.519 -28.728 1.00 92.19 99 LYS A CA 1
ATOM 794 C C . LYS A 1 99 ? 9.892 11.954 -30.044 1.00 92.19 99 LYS A C 1
ATOM 796 O O . LYS A 1 99 ? 9.177 12.197 -31.009 1.00 92.19 99 LYS A O 1
ATOM 801 N N . THR A 1 100 ? 11.218 12.085 -30.077 1.00 96.19 100 THR A N 1
ATOM 802 C CA . THR A 1 100 ? 11.966 12.578 -31.242 1.00 96.19 100 THR A CA 1
ATOM 803 C C . THR A 1 100 ? 12.735 11.482 -31.971 1.00 96.19 100 THR A C 1
ATOM 805 O O . THR A 1 100 ? 13.257 11.749 -33.048 1.00 96.19 100 THR A O 1
ATOM 808 N N . SER A 1 101 ? 12.826 10.279 -31.398 1.00 96.62 101 SER A N 1
ATOM 809 C CA . SER A 1 101 ? 13.500 9.146 -32.035 1.00 96.62 101 SER A CA 1
ATOM 810 C C . SER A 1 101 ? 12.663 8.544 -33.160 1.00 96.62 101 SER A C 1
ATOM 812 O O . SER A 1 101 ? 11.432 8.499 -33.070 1.00 96.62 101 SER A O 1
ATOM 814 N N . THR A 1 102 ? 13.330 8.070 -34.213 1.00 97.88 102 THR A N 1
ATOM 815 C CA . THR A 1 102 ? 12.665 7.435 -35.359 1.00 97.88 102 THR A CA 1
ATOM 816 C C . THR A 1 102 ? 12.120 6.052 -34.997 1.00 97.88 102 THR A C 1
ATOM 818 O O . THR A 1 102 ? 12.441 5.480 -33.952 1.00 97.88 102 THR A O 1
ATOM 821 N N . ALA A 1 103 ? 11.278 5.489 -35.868 1.00 97.06 103 ALA A N 1
ATOM 822 C CA . ALA A 1 103 ? 10.767 4.133 -35.681 1.00 97.06 103 ALA A CA 1
ATOM 823 C C . ALA A 1 103 ? 11.905 3.097 -35.685 1.00 97.06 103 ALA A C 1
ATOM 825 O O . ALA A 1 103 ? 11.919 2.193 -34.854 1.00 97.06 103 ALA A O 1
ATOM 826 N N . GLU A 1 104 ? 12.889 3.261 -36.571 1.00 97.69 104 GLU A N 1
ATOM 827 C CA . GLU A 1 104 ? 14.056 2.382 -36.677 1.00 97.69 104 GLU A CA 1
ATOM 828 C C . GLU A 1 104 ? 14.926 2.444 -35.415 1.00 97.69 104 GLU A C 1
ATOM 830 O O . GLU A 1 104 ? 15.335 1.405 -34.897 1.00 97.69 104 GLU A O 1
ATOM 835 N N . GLU A 1 105 ? 15.159 3.645 -34.873 1.00 97.94 105 GLU A N 1
ATOM 836 C CA . GLU A 1 105 ? 15.892 3.821 -33.614 1.00 97.94 105 GLU A CA 1
ATOM 837 C C . GLU A 1 105 ? 15.180 3.136 -32.444 1.00 97.94 105 GLU A C 1
ATOM 839 O O . GLU A 1 105 ? 15.827 2.486 -31.623 1.00 97.94 105 GLU A O 1
ATOM 844 N N . LYS A 1 106 ? 13.845 3.231 -32.380 1.00 97.06 106 LYS A N 1
ATOM 845 C CA . LYS A 1 106 ? 13.045 2.566 -31.341 1.00 97.06 106 LYS A CA 1
ATOM 846 C C . LYS A 1 106 ? 13.090 1.045 -31.457 1.00 97.06 106 LYS A C 1
ATOM 848 O O . LYS A 1 106 ? 13.217 0.385 -30.432 1.00 97.06 106 LYS A O 1
ATOM 853 N N . VAL A 1 107 ? 13.049 0.492 -32.671 1.00 97.44 107 VAL A N 1
ATOM 854 C CA . VAL A 1 107 ? 13.198 -0.958 -32.902 1.00 97.44 107 VAL A CA 1
ATOM 855 C C . VAL A 1 107 ? 14.588 -1.439 -32.474 1.00 97.44 107 VAL A C 1
ATOM 857 O O . VAL A 1 107 ? 14.708 -2.457 -31.794 1.00 97.44 107 VAL A O 1
ATOM 860 N N . GLN A 1 108 ? 15.647 -0.693 -32.805 1.00 98.00 108 GLN A N 1
ATOM 861 C CA . GLN A 1 108 ? 17.009 -1.033 -32.383 1.00 98.00 108 GLN A CA 1
ATOM 862 C C . GLN A 1 108 ? 17.185 -0.930 -30.860 1.00 98.00 108 GLN A C 1
ATOM 864 O O . GLN A 1 108 ? 17.864 -1.760 -30.245 1.00 98.00 108 GLN A O 1
ATOM 869 N N . ALA A 1 109 ? 16.569 0.077 -30.239 1.00 97.50 109 ALA A N 1
ATOM 870 C CA . ALA A 1 109 ? 16.542 0.221 -28.793 1.00 97.50 109 ALA A CA 1
ATOM 871 C C . ALA A 1 109 ? 15.798 -0.942 -28.128 1.00 97.50 109 ALA A C 1
ATOM 873 O O . ALA A 1 109 ? 16.324 -1.535 -27.194 1.00 97.50 109 ALA A O 1
ATOM 874 N N . GLU A 1 110 ? 14.634 -1.331 -28.646 1.00 96.75 110 GLU A N 1
ATOM 875 C CA . GLU A 1 110 ? 13.878 -2.484 -28.153 1.00 96.75 110 GLU A CA 1
ATOM 876 C C . GLU A 1 110 ? 14.694 -3.782 -28.234 1.00 96.75 110 GLU A C 1
ATOM 878 O O . GLU A 1 110 ? 14.716 -4.562 -27.282 1.00 96.75 110 GLU A O 1
ATOM 883 N N . GLN A 1 111 ? 15.415 -3.998 -29.339 1.00 97.00 111 GLN A N 1
ATOM 884 C CA . GLN A 1 111 ? 16.309 -5.148 -29.468 1.00 97.00 111 GLN A CA 1
ATOM 885 C C . GLN A 1 111 ? 17.435 -5.101 -28.430 1.00 97.00 111 GLN A C 1
ATOM 887 O O . GLN A 1 111 ? 17.699 -6.098 -27.766 1.00 97.00 111 GLN A O 1
ATOM 892 N N . THR A 1 112 ? 18.042 -3.930 -28.222 1.00 97.19 112 THR A N 1
ATOM 893 C CA . THR A 1 112 ? 19.080 -3.746 -27.197 1.00 97.19 112 THR A CA 1
ATOM 894 C C . THR A 1 112 ? 18.539 -4.045 -25.799 1.00 97.19 112 THR A C 1
ATOM 896 O O . THR A 1 112 ? 19.206 -4.731 -25.027 1.00 97.19 112 THR A O 1
ATOM 899 N N . LEU A 1 113 ? 17.326 -3.576 -25.479 1.00 97.06 113 LEU A N 1
ATOM 900 C CA . LEU A 1 113 ? 16.663 -3.868 -24.209 1.00 97.06 113 LEU A CA 1
ATOM 901 C C . LEU A 1 113 ? 16.489 -5.378 -24.018 1.00 97.06 113 LEU A C 1
ATOM 903 O O . LEU A 1 113 ? 16.856 -5.885 -22.963 1.00 97.06 113 LEU A O 1
ATOM 907 N N . LYS A 1 114 ? 16.013 -6.105 -25.040 1.00 96.25 114 LYS A N 1
ATOM 908 C CA . LYS A 1 114 ? 15.881 -7.576 -25.024 1.00 96.25 114 LYS A CA 1
ATOM 909 C C . LYS A 1 114 ? 17.223 -8.285 -24.829 1.00 96.25 114 LYS A C 1
ATOM 911 O O . LYS A 1 114 ? 17.302 -9.221 -24.035 1.00 96.25 114 LYS A O 1
ATOM 916 N N . ASP A 1 115 ? 18.270 -7.831 -25.513 1.00 96.06 115 ASP A N 1
ATOM 917 C CA . ASP A 1 115 ? 19.590 -8.472 -25.498 1.00 96.06 115 ASP A CA 1
ATOM 918 C C . ASP A 1 115 ? 20.277 -8.366 -24.129 1.00 96.06 115 ASP A C 1
ATOM 920 O O . ASP A 1 115 ? 20.905 -9.322 -23.665 1.00 96.06 115 ASP A O 1
ATOM 924 N N . VAL A 1 116 ? 20.159 -7.214 -23.458 1.00 95.50 116 VAL A N 1
ATOM 925 C CA . VAL A 1 116 ? 20.815 -6.987 -22.158 1.00 95.50 116 VAL A CA 1
ATOM 926 C C . VAL A 1 116 ? 19.959 -7.412 -20.963 1.00 95.50 116 VAL A C 1
ATOM 928 O O . VAL A 1 116 ? 20.493 -7.578 -19.868 1.00 95.50 116 VAL A O 1
ATOM 931 N N . ASN A 1 117 ? 18.659 -7.631 -21.172 1.00 93.38 117 ASN A N 1
ATOM 932 C CA . ASN A 1 117 ? 17.659 -7.919 -20.145 1.00 93.38 117 ASN A CA 1
ATOM 933 C C . ASN A 1 117 ? 18.095 -9.000 -19.143 1.00 93.38 117 ASN A C 1
ATOM 935 O O . ASN A 1 117 ? 18.197 -8.746 -17.943 1.00 93.38 117 ASN A O 1
ATOM 939 N N . LYS A 1 118 ? 18.432 -10.194 -19.649 1.00 94.62 118 LYS A N 1
ATOM 940 C CA . LYS A 1 118 ? 18.829 -11.334 -18.814 1.00 94.62 118 LYS A CA 1
ATOM 941 C C . LYS A 1 118 ? 20.078 -11.026 -17.988 1.00 94.62 118 LYS A C 1
ATOM 943 O O . LYS A 1 118 ? 20.117 -11.318 -16.797 1.00 94.62 118 LYS A O 1
ATOM 948 N N . ARG A 1 119 ? 21.093 -10.428 -18.621 1.00 95.31 119 ARG A N 1
ATOM 949 C CA . ARG A 1 119 ? 22.357 -10.057 -17.970 1.00 95.31 119 ARG A CA 1
ATOM 950 C C . ARG A 1 119 ? 22.104 -9.064 -16.837 1.00 95.31 119 ARG A C 1
ATOM 952 O O . ARG A 1 119 ? 22.643 -9.225 -15.745 1.00 95.31 119 ARG A O 1
ATOM 959 N N . ASP A 1 120 ? 21.301 -8.040 -17.097 1.00 94.50 120 ASP A N 1
ATOM 960 C CA . ASP A 1 120 ? 21.002 -6.999 -16.120 1.00 94.50 120 ASP A CA 1
ATOM 961 C C . ASP A 1 120 ? 20.142 -7.542 -14.969 1.00 94.50 120 ASP A C 1
ATOM 963 O O . ASP A 1 120 ? 20.429 -7.236 -13.812 1.00 94.50 120 ASP A O 1
ATOM 967 N N . CYS A 1 121 ? 19.192 -8.441 -15.241 1.00 95.19 121 CYS A N 1
ATOM 968 C CA . CYS A 1 121 ? 18.467 -9.168 -14.200 1.00 95.19 121 CYS A CA 1
ATOM 969 C C . CYS A 1 121 ? 19.415 -10.002 -13.315 1.00 95.19 121 CYS A C 1
ATOM 971 O O . CYS A 1 121 ? 19.374 -9.889 -12.093 1.00 95.19 121 CYS A O 1
ATOM 973 N N . GLU A 1 122 ? 20.315 -10.799 -13.903 1.00 94.62 122 GLU A N 1
ATOM 974 C CA . GLU A 1 122 ? 21.241 -11.687 -13.170 1.00 94.62 122 GLU A CA 1
ATOM 975 C C . GLU A 1 122 ? 22.282 -10.935 -12.316 1.00 94.62 122 GLU A C 1
ATOM 977 O O . GLU A 1 122 ? 22.786 -11.473 -11.320 1.00 94.62 122 GLU A O 1
ATOM 982 N N . ASN A 1 123 ? 22.592 -9.685 -12.678 1.00 93.31 123 ASN A N 1
ATOM 983 C CA . ASN A 1 123 ? 23.480 -8.800 -11.917 1.00 93.31 123 ASN A CA 1
ATOM 984 C C . ASN A 1 123 ? 22.857 -8.298 -10.607 1.00 93.31 123 ASN A C 1
ATOM 986 O O . ASN A 1 123 ? 23.570 -7.798 -9.731 1.00 93.31 123 ASN A O 1
ATOM 990 N N . ASN A 1 124 ? 21.542 -8.427 -10.467 1.00 95.00 124 ASN A N 1
ATOM 991 C CA . ASN A 1 124 ? 20.791 -7.957 -9.323 1.00 95.00 124 ASN A CA 1
ATOM 992 C C . ASN A 1 124 ? 20.343 -9.142 -8.471 1.00 95.00 124 ASN A C 1
ATOM 994 O O . ASN A 1 124 ? 19.751 -10.104 -8.953 1.00 95.00 124 ASN A O 1
ATOM 998 N N . LYS A 1 125 ? 20.668 -9.092 -7.179 1.00 92.88 125 LYS A N 1
ATOM 999 C CA . LYS A 1 125 ? 20.344 -10.151 -6.226 1.00 92.88 125 LYS A CA 1
ATOM 1000 C C . LYS A 1 125 ? 19.878 -9.537 -4.927 1.00 92.88 125 LYS A C 1
ATOM 1002 O O . LYS A 1 125 ? 20.554 -8.660 -4.379 1.00 92.88 125 LYS A O 1
ATOM 1007 N N . TYR A 1 126 ? 18.760 -10.054 -4.435 1.00 93.56 126 TYR A N 1
ATOM 1008 C CA . TYR A 1 126 ? 18.283 -9.732 -3.107 1.00 93.56 126 TYR A CA 1
ATOM 1009 C C . TYR A 1 126 ? 19.329 -10.136 -2.066 1.00 93.56 126 TYR A C 1
ATOM 1011 O O . TYR A 1 126 ? 19.986 -11.175 -2.176 1.00 93.56 126 TYR A O 1
ATOM 1019 N N . GLN A 1 127 ? 19.499 -9.287 -1.063 1.00 88.44 127 GLN A N 1
ATOM 1020 C CA . GLN A 1 127 ? 20.383 -9.543 0.061 1.00 88.44 127 GLN A CA 1
ATOM 1021 C C . GLN A 1 127 ? 19.553 -9.681 1.338 1.00 88.44 127 GLN A C 1
ATOM 1023 O O . GLN A 1 127 ? 18.837 -8.756 1.715 1.00 88.44 127 GLN A O 1
ATOM 1028 N N . ASP A 1 128 ? 19.663 -10.825 2.004 1.00 85.38 128 ASP A N 1
ATOM 1029 C CA . ASP A 1 128 ? 18.888 -11.128 3.207 1.00 85.38 128 ASP A CA 1
ATOM 1030 C C . ASP A 1 128 ? 19.157 -10.162 4.363 1.00 85.38 128 ASP A C 1
ATOM 1032 O O . ASP A 1 128 ? 20.297 -9.898 4.724 1.00 85.38 128 ASP A O 1
ATOM 1036 N N . ASN A 1 129 ? 18.099 -9.725 5.035 1.00 81.81 129 ASN A N 1
ATOM 1037 C CA . ASN A 1 129 ? 18.164 -9.044 6.316 1.00 81.81 129 ASN A CA 1
ATOM 1038 C C . ASN A 1 129 ? 17.777 -10.006 7.454 1.00 81.81 129 ASN A C 1
ATOM 1040 O O . ASN A 1 129 ? 16.606 -10.335 7.655 1.00 81.81 129 ASN A O 1
ATOM 1044 N N . GLU A 1 130 ? 18.770 -10.418 8.245 1.00 79.50 130 GLU A N 1
ATOM 1045 C CA . GLU A 1 130 ? 18.574 -11.316 9.391 1.00 79.50 130 GLU A CA 1
ATOM 1046 C C . GLU A 1 130 ? 17.625 -10.749 10.463 1.00 79.50 130 GLU A C 1
ATOM 1048 O O . GLU A 1 130 ? 16.925 -11.514 11.125 1.00 79.50 130 GLU A O 1
ATOM 1053 N N . GLU A 1 131 ? 17.536 -9.422 10.634 1.00 76.38 131 GLU A N 1
ATOM 1054 C CA . GLU A 1 131 ? 16.546 -8.835 11.547 1.00 76.38 131 GLU A CA 1
ATOM 1055 C C . GLU A 1 131 ? 15.123 -9.042 11.018 1.00 76.38 131 GLU A C 1
ATOM 1057 O O . GLU A 1 131 ? 14.246 -9.455 11.781 1.00 76.38 131 GLU A O 1
ATOM 1062 N N . ASP A 1 132 ? 14.910 -8.820 9.717 1.00 82.50 132 ASP A N 1
ATOM 1063 C CA . ASP A 1 132 ? 13.604 -8.955 9.063 1.00 82.50 132 ASP A CA 1
ATOM 1064 C C . ASP A 1 132 ? 13.098 -10.414 9.079 1.00 82.50 132 ASP A C 1
ATOM 1066 O O . ASP A 1 132 ? 11.887 -10.652 9.064 1.00 82.50 132 ASP A O 1
ATOM 1070 N N . LYS A 1 133 ? 13.992 -11.410 9.186 1.00 82.94 133 LYS A N 1
ATOM 1071 C CA . LYS A 1 133 ? 13.617 -12.830 9.339 1.00 82.94 133 LYS A CA 1
ATOM 1072 C C . LYS A 1 133 ? 12.889 -13.127 10.658 1.00 82.94 133 LYS A C 1
ATOM 1074 O O . LYS A 1 133 ? 12.132 -14.093 10.718 1.00 82.94 133 LYS A O 1
ATOM 1079 N N . ASN A 1 134 ? 13.051 -12.291 11.688 1.00 78.06 134 ASN A N 1
ATOM 1080 C CA . ASN A 1 134 ? 12.404 -12.484 12.996 1.00 78.06 134 ASN A CA 1
ATOM 1081 C C . ASN A 1 134 ? 10.944 -12.008 13.041 1.00 78.06 134 ASN A C 1
ATOM 1083 O O . ASN A 1 134 ? 10.245 -12.258 14.025 1.00 78.06 134 ASN A O 1
ATOM 1087 N N . PHE A 1 135 ? 10.471 -11.312 12.005 1.00 76.12 135 PHE A N 1
ATOM 1088 C CA . PHE A 1 135 ? 9.114 -10.778 11.944 1.00 76.12 135 PHE A CA 1
ATOM 1089 C C . PHE A 1 135 ? 8.294 -11.584 10.946 1.00 76.12 135 PHE A C 1
ATOM 1091 O O . PHE A 1 135 ? 8.535 -11.519 9.745 1.00 76.12 135 PHE A O 1
ATOM 1098 N N . THR A 1 136 ? 7.322 -12.348 11.442 1.00 86.25 136 THR A N 1
ATOM 1099 C CA . THR A 1 136 ? 6.392 -13.112 10.601 1.00 86.25 136 THR A CA 1
ATOM 1100 C C . THR A 1 136 ? 5.075 -12.362 10.464 1.00 86.25 136 THR A C 1
ATOM 1102 O O . THR A 1 136 ? 4.498 -11.928 11.461 1.00 86.25 136 THR A O 1
ATOM 1105 N N . ILE A 1 137 ? 4.595 -12.240 9.232 1.00 84.06 137 ILE A N 1
ATOM 1106 C CA . ILE A 1 137 ? 3.294 -11.678 8.891 1.00 84.06 137 ILE A CA 1
ATOM 1107 C C . ILE A 1 137 ? 2.381 -12.830 8.476 1.00 84.06 137 ILE A C 1
ATOM 1109 O O . ILE A 1 137 ? 2.664 -13.566 7.527 1.00 84.06 137 ILE A O 1
ATOM 1113 N N . SER A 1 138 ? 1.302 -13.015 9.235 1.00 84.75 138 SER A N 1
ATOM 1114 C CA . SER A 1 138 ? 0.375 -14.135 9.057 1.00 84.75 138 SER A CA 1
ATOM 1115 C C . SER A 1 138 ? -0.728 -13.877 8.039 1.00 84.75 138 SER A C 1
ATOM 1117 O O . SER A 1 138 ? -1.232 -14.828 7.453 1.00 84.75 138 SER A O 1
ATOM 1119 N N . ASP A 1 139 ? -1.115 -12.618 7.849 1.00 89.38 139 ASP A N 1
ATOM 1120 C CA . ASP A 1 139 ? -2.188 -12.220 6.941 1.00 89.38 139 ASP A CA 1
ATOM 1121 C C . ASP A 1 139 ? -1.725 -11.004 6.136 1.00 89.38 139 ASP A C 1
ATOM 1123 O O . ASP A 1 139 ? -1.551 -9.920 6.691 1.00 89.38 139 ASP A O 1
ATOM 1127 N N . LEU A 1 140 ? -1.472 -11.212 4.841 1.00 92.50 140 LEU A N 1
ATOM 1128 C CA . LEU A 1 140 ? -1.050 -10.145 3.934 1.00 92.50 140 LEU A CA 1
ATOM 1129 C C . LEU A 1 140 ? -2.203 -9.216 3.544 1.00 92.50 140 LEU A C 1
ATOM 1131 O O . LEU A 1 140 ? -1.933 -8.103 3.136 1.00 92.50 140 LEU A O 1
ATOM 1135 N N . ASN A 1 141 ? -3.459 -9.625 3.744 1.00 95.81 141 ASN A N 1
ATOM 1136 C CA . ASN A 1 141 ? -4.630 -8.778 3.489 1.00 95.81 141 ASN A CA 1
ATOM 1137 C C . ASN A 1 141 ? -4.998 -7.909 4.706 1.00 95.81 141 ASN A C 1
ATOM 1139 O O . ASN A 1 141 ? -6.103 -7.381 4.776 1.00 95.81 141 ASN A O 1
ATOM 1143 N N . LYS A 1 142 ? -4.142 -7.866 5.736 1.00 90.94 142 LYS A N 1
ATOM 1144 C CA . LYS A 1 142 ? -4.345 -7.082 6.966 1.00 90.94 142 LYS A CA 1
ATOM 1145 C C . LYS A 1 142 ? -3.034 -6.482 7.466 1.00 90.94 142 LYS A C 1
ATOM 1147 O O . LYS A 1 142 ? -2.720 -6.570 8.660 1.00 90.94 142 LYS A O 1
ATOM 1152 N N . LEU A 1 143 ? -2.236 -5.920 6.559 1.00 87.06 143 LEU A N 1
ATOM 1153 C CA . LEU A 1 143 ? -1.051 -5.177 6.968 1.00 87.06 143 LEU A CA 1
ATOM 1154 C C . LEU A 1 143 ? -1.466 -3.925 7.750 1.00 87.06 143 LEU A C 1
ATOM 1156 O O . LEU A 1 143 ? -2.466 -3.277 7.472 1.00 87.06 143 LEU A O 1
ATOM 1160 N N . SER A 1 144 ? -0.694 -3.584 8.774 1.00 83.69 144 SER A N 1
ATOM 1161 C CA . SER A 1 144 ? -0.855 -2.304 9.466 1.00 83.69 144 SER A CA 1
ATOM 1162 C C . SER A 1 144 ? -0.288 -1.155 8.629 1.00 83.69 144 SER A C 1
ATOM 1164 O O . SER A 1 144 ? 0.680 -1.349 7.894 1.00 83.69 144 SER A O 1
ATOM 1166 N N . GLU A 1 145 ? -0.781 0.071 8.843 1.00 86.56 145 GLU A N 1
ATOM 1167 C CA . GLU A 1 145 ? -0.239 1.291 8.211 1.00 86.56 145 GLU A CA 1
ATOM 1168 C C . GLU A 1 145 ? 1.295 1.378 8.352 1.00 86.56 145 GLU A C 1
ATOM 1170 O O . GLU A 1 145 ? 1.996 1.760 7.416 1.00 86.56 145 GLU A O 1
ATOM 1175 N N . ALA A 1 146 ? 1.846 0.962 9.499 1.00 80.31 146 ALA A N 1
ATOM 1176 C CA . ALA A 1 146 ? 3.288 0.941 9.737 1.00 80.31 146 ALA A CA 1
ATOM 1177 C C . ALA A 1 146 ? 4.032 -0.085 8.862 1.00 80.31 146 ALA A C 1
ATOM 1179 O O . ALA A 1 146 ? 5.136 0.200 8.399 1.00 80.31 146 ALA A O 1
ATOM 1180 N N . GLN A 1 147 ? 3.443 -1.261 8.620 1.00 85.56 147 GLN A N 1
ATOM 1181 C CA . GLN A 1 147 ? 4.011 -2.269 7.718 1.00 85.56 147 GLN A CA 1
ATOM 1182 C C . GLN A 1 147 ? 3.950 -1.789 6.268 1.00 85.56 147 GLN A C 1
ATOM 1184 O O . GLN A 1 147 ? 4.974 -1.813 5.594 1.00 85.56 147 GLN A O 1
ATOM 1189 N N . ILE A 1 148 ? 2.810 -1.260 5.818 1.00 92.25 148 ILE A N 1
ATOM 1190 C CA . ILE A 1 148 ? 2.659 -0.709 4.461 1.00 92.25 148 ILE A CA 1
ATOM 1191 C C . ILE A 1 148 ? 3.627 0.462 4.249 1.00 92.25 148 ILE A C 1
ATOM 1193 O O . ILE A 1 148 ? 4.291 0.549 3.218 1.00 92.25 148 ILE A O 1
ATOM 1197 N N . THR A 1 149 ? 3.800 1.329 5.253 1.00 88.25 149 THR A N 1
ATOM 1198 C CA . THR A 1 149 ? 4.804 2.404 5.222 1.00 88.25 149 THR A CA 1
ATOM 1199 C C . THR A 1 149 ? 6.224 1.844 5.081 1.00 88.25 149 THR A C 1
ATOM 1201 O O . THR A 1 149 ? 6.995 2.342 4.264 1.00 88.25 149 THR A O 1
ATOM 1204 N N . ASP A 1 150 ? 6.588 0.799 5.836 1.00 86.62 150 ASP A N 1
ATOM 1205 C CA . ASP A 1 150 ? 7.909 0.156 5.745 1.00 86.62 150 ASP A CA 1
ATOM 1206 C C . ASP A 1 150 ? 8.193 -0.373 4.332 1.00 86.62 150 ASP A C 1
ATOM 1208 O O . ASP A 1 150 ? 9.258 -0.086 3.775 1.00 86.62 150 ASP A O 1
ATOM 1212 N N . LEU A 1 151 ? 7.222 -1.084 3.748 1.00 95.81 151 LEU A N 1
ATOM 1213 C CA . LEU A 1 151 ? 7.300 -1.657 2.403 1.00 95.81 151 LEU A CA 1
ATOM 1214 C C . LEU A 1 151 ? 7.323 -0.574 1.316 1.00 95.81 151 LEU A C 1
ATOM 1216 O O . LEU A 1 151 ? 8.136 -0.651 0.397 1.00 95.81 151 LEU A O 1
ATOM 1220 N N . SER A 1 152 ? 6.517 0.479 1.464 1.00 97.75 152 SER A N 1
ATOM 1221 C CA . SER A 1 152 ? 6.493 1.633 0.553 1.00 97.75 152 SER A CA 1
ATOM 1222 C C . SER A 1 152 ? 7.836 2.365 0.541 1.00 97.75 152 SER A C 1
ATOM 1224 O O . SER A 1 152 ? 8.374 2.677 -0.520 1.00 97.75 152 SER A O 1
ATOM 1226 N N . LEU A 1 153 ? 8.431 2.604 1.717 1.00 91.56 153 LEU A N 1
ATOM 1227 C CA . LEU A 1 153 ? 9.757 3.221 1.831 1.00 91.56 153 LEU A CA 1
ATOM 1228 C C . LEU A 1 153 ? 10.845 2.318 1.237 1.00 91.56 153 LEU A C 1
ATOM 1230 O O . LEU A 1 153 ? 11.788 2.812 0.615 1.00 91.56 153 LEU A O 1
ATOM 1234 N N . TYR A 1 154 ? 10.717 1.000 1.409 1.00 93.19 154 TYR A N 1
ATOM 1235 C CA . TYR A 1 154 ? 11.634 0.024 0.828 1.00 93.19 154 TYR A CA 1
ATOM 1236 C C . TYR A 1 154 ? 11.580 0.060 -0.702 1.00 93.19 154 TYR A C 1
ATOM 1238 O O . TYR A 1 154 ? 12.612 0.293 -1.335 1.00 93.19 154 TYR A O 1
ATOM 1246 N N . ALA A 1 155 ? 10.386 -0.060 -1.286 1.00 96.50 155 ALA A N 1
ATOM 1247 C CA . ALA A 1 155 ? 10.166 0.019 -2.727 1.00 96.50 155 ALA A CA 1
ATOM 1248 C C . ALA A 1 155 ? 10.637 1.363 -3.304 1.00 96.50 155 ALA A C 1
ATOM 1250 O O . ALA A 1 155 ? 11.435 1.382 -4.238 1.00 96.50 155 ALA A O 1
ATOM 1251 N N . SER A 1 156 ? 10.250 2.486 -2.687 1.00 95.31 156 SER A N 1
ATOM 1252 C CA . SER A 1 156 ? 10.707 3.828 -3.078 1.00 95.31 156 SER A CA 1
ATOM 1253 C C . SER A 1 156 ? 12.237 3.945 -3.069 1.00 95.31 156 SER A C 1
ATOM 1255 O O . SER A 1 156 ? 12.809 4.583 -3.947 1.00 95.31 156 SER A O 1
ATOM 1257 N N . SER A 1 157 ? 12.940 3.270 -2.150 1.00 91.56 157 SER A N 1
ATOM 1258 C CA . SER A 1 157 ? 14.411 3.274 -2.139 1.00 91.56 157 SER A CA 1
ATOM 1259 C C . SER A 1 157 ? 15.039 2.510 -3.311 1.00 91.56 157 SER A C 1
ATOM 1261 O O . SER A 1 157 ? 16.081 2.929 -3.818 1.00 91.56 157 SER A O 1
ATOM 1263 N N . LEU A 1 158 ? 14.415 1.415 -3.760 1.00 94.81 158 LEU A N 1
ATOM 1264 C CA . LEU A 1 158 ? 14.834 0.680 -4.958 1.00 94.81 158 LEU A CA 1
ATOM 1265 C C . LEU A 1 158 ? 14.575 1.528 -6.207 1.00 94.81 158 LEU A C 1
ATOM 1267 O O . LEU A 1 158 ? 15.486 1.736 -7.007 1.00 94.81 158 LEU A O 1
ATOM 1271 N N . ILE A 1 159 ? 13.371 2.100 -6.305 1.00 95.88 159 ILE A N 1
ATOM 1272 C CA . ILE A 1 159 ? 12.966 2.991 -7.397 1.00 95.88 159 ILE A CA 1
ATOM 1273 C C . ILE A 1 159 ? 13.908 4.190 -7.483 1.00 95.88 159 ILE A C 1
ATOM 1275 O O . ILE A 1 159 ? 14.407 4.492 -8.561 1.00 95.88 159 ILE A O 1
ATOM 1279 N N . ASN A 1 160 ? 14.225 4.847 -6.366 1.00 93.31 160 ASN A N 1
ATOM 1280 C CA . ASN A 1 160 ? 15.093 6.023 -6.384 1.00 93.31 160 ASN A CA 1
ATOM 1281 C C . ASN A 1 160 ? 16.510 5.680 -6.833 1.00 93.31 160 ASN A C 1
ATOM 1283 O O . ASN A 1 160 ? 17.085 6.457 -7.576 1.00 93.31 160 ASN A O 1
ATOM 1287 N N . ARG A 1 161 ? 17.049 4.496 -6.512 1.00 89.38 161 ARG A N 1
ATOM 1288 C CA . ARG A 1 161 ? 18.351 4.063 -7.056 1.00 89.38 161 ARG A CA 1
ATOM 1289 C C . ARG A 1 161 ? 18.322 3.938 -8.579 1.00 89.38 161 ARG A C 1
ATOM 1291 O O . ARG A 1 161 ? 19.276 4.345 -9.242 1.00 89.38 161 ARG A O 1
ATOM 1298 N N . ILE A 1 162 ? 17.229 3.405 -9.123 1.00 93.81 162 ILE A N 1
ATOM 1299 C CA . ILE A 1 162 ? 17.005 3.323 -10.569 1.00 93.81 162 ILE A CA 1
ATOM 1300 C C . ILE A 1 162 ? 16.870 4.738 -11.153 1.00 93.81 162 ILE A C 1
ATOM 1302 O O . ILE A 1 162 ? 17.590 5.089 -12.086 1.00 93.81 162 ILE A O 1
ATOM 1306 N N . ARG A 1 163 ? 16.015 5.590 -10.574 1.00 94.06 163 ARG A N 1
ATOM 1307 C CA . ARG A 1 163 ? 15.778 6.963 -11.044 1.00 94.06 163 ARG A CA 1
ATOM 1308 C C . ARG A 1 163 ? 17.027 7.843 -10.978 1.00 94.06 163 ARG A C 1
ATOM 1310 O O . ARG A 1 163 ? 17.288 8.562 -11.938 1.00 94.06 163 ARG A O 1
ATOM 1317 N N . SER A 1 164 ? 17.871 7.715 -9.949 1.00 91.19 164 SER A N 1
ATOM 1318 C CA . SER A 1 164 ? 19.163 8.413 -9.895 1.00 91.19 164 SER A CA 1
ATOM 1319 C C . SER A 1 164 ? 20.079 7.995 -11.057 1.00 91.19 164 SER A C 1
ATOM 1321 O O . SER A 1 164 ? 20.741 8.849 -11.640 1.00 91.19 164 SER A O 1
ATOM 1323 N N . ALA A 1 165 ? 20.104 6.708 -11.436 1.00 91.31 165 ALA A N 1
ATOM 1324 C CA . ALA A 1 165 ? 20.886 6.231 -12.583 1.00 91.31 165 ALA A CA 1
ATOM 1325 C C . ALA A 1 165 ? 20.329 6.743 -13.925 1.00 91.31 165 ALA A C 1
ATOM 1327 O O . ALA A 1 165 ? 21.085 7.077 -14.837 1.00 91.31 165 ALA A O 1
ATOM 1328 N N . PHE A 1 166 ? 19.004 6.857 -14.034 1.00 93.50 166 PHE A N 1
ATOM 1329 C CA . PHE A 1 166 ? 18.337 7.444 -15.196 1.00 93.50 166 PHE A CA 1
ATOM 1330 C C . PHE A 1 166 ? 18.412 8.979 -15.235 1.00 93.50 166 PHE A C 1
ATOM 1332 O O . PHE A 1 166 ? 18.264 9.561 -16.315 1.00 93.50 166 PHE A O 1
ATOM 1339 N N . GLY A 1 167 ? 18.680 9.634 -14.105 1.00 91.56 167 GLY A N 1
ATOM 1340 C CA . GLY A 1 167 ? 18.627 11.088 -13.959 1.00 91.56 167 GLY A CA 1
ATOM 1341 C C . GLY A 1 167 ? 17.198 11.643 -13.969 1.00 91.56 167 GLY A C 1
ATOM 1342 O O . GLY A 1 167 ? 16.987 12.750 -14.455 1.00 91.56 167 GLY A O 1
ATOM 1343 N N . THR A 1 168 ? 16.217 10.869 -13.497 1.00 92.50 168 THR A N 1
ATOM 1344 C CA . THR A 1 168 ? 14.808 11.280 -13.375 1.00 92.50 168 THR A CA 1
ATOM 1345 C C . THR A 1 168 ? 14.467 11.683 -11.938 1.00 92.50 168 THR A C 1
ATOM 1347 O O . THR A 1 168 ? 15.214 11.390 -11.004 1.00 92.50 168 THR A O 1
ATOM 1350 N N . THR A 1 169 ? 13.344 12.386 -11.751 1.00 92.69 169 THR A N 1
ATOM 1351 C CA . THR A 1 169 ? 12.901 12.871 -10.434 1.00 92.69 169 THR A CA 1
ATOM 1352 C C . THR A 1 169 ? 12.672 11.711 -9.470 1.00 92.69 169 THR A C 1
ATOM 1354 O O . THR A 1 169 ? 11.881 10.807 -9.749 1.00 92.69 169 THR A O 1
ATOM 1357 N N . GLU A 1 170 ? 13.348 11.744 -8.325 1.00 92.56 170 GLU A N 1
ATOM 1358 C CA . GLU A 1 170 ? 13.162 10.761 -7.260 1.00 92.56 170 GLU A CA 1
ATOM 1359 C C . GLU A 1 170 ? 11.724 10.773 -6.717 1.00 92.56 170 GLU A C 1
ATOM 1361 O O . GLU A 1 170 ? 10.992 11.752 -6.828 1.00 92.56 170 GLU A O 1
ATOM 1366 N N . THR A 1 171 ? 11.306 9.635 -6.177 1.00 94.94 171 THR A N 1
ATOM 1367 C CA . THR A 1 171 ? 10.008 9.439 -5.532 1.00 94.94 171 THR A CA 1
ATOM 1368 C C . THR A 1 171 ? 10.068 9.733 -4.040 1.00 94.94 171 THR A C 1
ATOM 1370 O O . THR A 1 171 ? 11.124 9.622 -3.408 1.00 94.94 171 THR A O 1
ATOM 1373 N N . SER A 1 172 ? 8.900 9.990 -3.460 1.00 93.38 172 SER A N 1
ATOM 1374 C CA . SER A 1 172 ? 8.694 10.085 -2.016 1.00 93.38 172 SER A CA 1
ATOM 1375 C C . SER A 1 172 ? 7.608 9.113 -1.553 1.00 93.38 172 SER A C 1
ATOM 1377 O O . SER A 1 172 ? 6.869 8.547 -2.352 1.00 93.38 172 SER A O 1
ATOM 1379 N N . VAL A 1 173 ? 7.476 8.933 -0.242 1.00 94.81 173 VAL A N 1
ATOM 1380 C CA . VAL A 1 173 ? 6.332 8.247 0.378 1.00 94.81 173 VAL A CA 1
ATOM 1381 C C . VAL A 1 173 ? 5.633 9.244 1.287 1.00 94.81 173 VAL A C 1
ATOM 1383 O O . VAL A 1 173 ? 6.301 10.026 1.966 1.00 94.81 173 VAL A O 1
ATOM 1386 N N . SER A 1 174 ? 4.306 9.225 1.306 1.00 94.94 174 SER A N 1
ATOM 1387 C CA . SER A 1 174 ? 3.486 10.036 2.202 1.00 94.94 174 SER A CA 1
ATOM 1388 C C . SER A 1 174 ? 2.420 9.178 2.872 1.00 94.94 174 SER A C 1
ATOM 1390 O O . SER A 1 174 ? 2.172 8.037 2.477 1.00 94.94 174 SER A O 1
ATOM 1392 N N . LYS A 1 175 ? 1.737 9.731 3.878 1.00 93.19 175 LYS A N 1
ATOM 1393 C CA . LYS A 1 175 ? 0.574 9.050 4.461 1.00 93.19 175 LYS A CA 1
ATOM 1394 C C . LYS A 1 175 ? -0.527 8.827 3.412 1.00 93.19 175 LYS A C 1
ATOM 1396 O O . LYS A 1 175 ? -1.199 7.800 3.441 1.00 93.19 175 LYS A O 1
ATOM 1401 N N . GLY A 1 176 ? -0.676 9.753 2.460 1.00 97.50 176 GLY A N 1
ATOM 1402 C CA . GLY A 1 176 ? -1.614 9.632 1.346 1.00 97.50 176 GLY A CA 1
ATOM 1403 C C . GLY A 1 176 ? -1.324 8.415 0.471 1.00 97.50 176 GLY A C 1
ATOM 1404 O O . GLY A 1 176 ? -2.240 7.642 0.199 1.00 97.50 176 GLY A O 1
ATOM 1405 N N . SER A 1 177 ? -0.061 8.188 0.086 1.00 98.56 177 SER A N 1
ATOM 1406 C CA . SER A 1 177 ? 0.296 7.045 -0.767 1.00 98.56 177 SER A CA 1
ATOM 1407 C C . SER A 1 177 ? 0.172 5.701 -0.057 1.00 98.56 177 SER A C 1
ATOM 1409 O O . SER A 1 177 ? -0.245 4.727 -0.677 1.00 98.56 177 SER A O 1
ATOM 1411 N N . VAL A 1 178 ? 0.455 5.657 1.247 1.00 97.94 178 VAL A N 1
ATOM 1412 C CA . VAL A 1 178 ? 0.259 4.463 2.086 1.00 97.94 178 VAL A CA 1
ATOM 1413 C C . VAL A 1 178 ? -1.220 4.076 2.151 1.00 97.94 178 VAL A C 1
ATOM 1415 O O . VAL A 1 178 ? -1.562 2.934 1.868 1.00 97.94 178 VAL A O 1
ATOM 1418 N N . ILE A 1 179 ? -2.108 5.034 2.445 1.00 98.19 179 ILE A N 1
ATOM 1419 C CA . ILE A 1 179 ? -3.560 4.784 2.482 1.00 98.19 179 ILE A CA 1
ATOM 1420 C C . ILE A 1 179 ? -4.096 4.436 1.087 1.00 98.19 179 ILE A C 1
ATOM 1422 O O . ILE A 1 179 ? -5.029 3.648 0.959 1.00 98.19 179 ILE A O 1
ATOM 1426 N N . ALA A 1 180 ? -3.543 5.034 0.029 1.00 98.56 180 ALA A N 1
ATOM 1427 C CA . ALA A 1 180 ? -3.943 4.722 -1.336 1.00 98.56 180 ALA A CA 1
ATOM 1428 C C . ALA A 1 180 ? -3.638 3.261 -1.696 1.00 98.56 180 ALA A C 1
ATOM 1430 O O . ALA A 1 180 ? -4.526 2.594 -2.217 1.00 98.56 180 ALA A O 1
ATOM 1431 N N . ALA A 1 181 ? -2.437 2.763 -1.382 1.00 98.75 181 ALA A N 1
ATOM 1432 C CA . ALA A 1 181 ? -2.067 1.368 -1.627 1.00 98.75 181 ALA A CA 1
ATOM 1433 C C . ALA A 1 181 ? -2.957 0.386 -0.847 1.00 98.75 181 ALA A C 1
ATOM 1435 O O . ALA A 1 181 ? -3.499 -0.532 -1.453 1.00 98.75 181 ALA A O 1
ATOM 1436 N N . ASP A 1 182 ? -3.195 0.655 0.441 1.00 98.75 182 ASP A N 1
ATOM 1437 C CA . ASP A 1 182 ? -4.088 -0.133 1.312 1.00 98.75 182 ASP A CA 1
ATOM 1438 C C . ASP A 1 182 ? -5.518 -0.224 0.740 1.00 98.75 182 ASP A C 1
ATOM 1440 O O . ASP A 1 182 ? -6.124 -1.284 0.635 1.00 98.75 182 ASP A O 1
ATOM 1444 N N . ARG A 1 183 ? -6.062 0.899 0.248 1.00 98.62 183 ARG A N 1
ATOM 1445 C CA . ARG A 1 183 ? -7.390 0.918 -0.392 1.00 98.62 183 ARG A CA 1
ATOM 1446 C C . ARG A 1 183 ? -7.433 0.141 -1.707 1.00 98.62 183 ARG A C 1
ATOM 1448 O O . ARG A 1 183 ? -8.496 -0.362 -2.075 1.00 98.62 183 ARG A O 1
ATOM 1455 N N . VAL A 1 184 ? -6.323 0.099 -2.443 1.00 98.81 184 VAL A N 1
ATOM 1456 C CA . VAL A 1 184 ? -6.225 -0.669 -3.687 1.00 98.81 184 VAL A CA 1
ATOM 1457 C C . VAL A 1 184 ? -6.196 -2.161 -3.375 1.00 98.81 184 VAL A C 1
ATOM 1459 O O . VAL A 1 184 ? -7.015 -2.899 -3.916 1.00 98.81 184 VAL A O 1
ATOM 1462 N N . THR A 1 185 ? -5.330 -2.616 -2.475 1.00 98.62 185 THR A N 1
ATOM 1463 C CA . THR A 1 185 ? -5.245 -4.035 -2.090 1.00 98.62 185 THR A CA 1
ATOM 1464 C C . THR A 1 185 ? -6.546 -4.539 -1.470 1.00 98.62 185 THR A C 1
ATOM 1466 O O . THR A 1 185 ? -7.051 -5.584 -1.893 1.00 98.62 185 THR A O 1
ATOM 1469 N N . ASP A 1 186 ? -7.162 -3.764 -0.573 1.00 98.69 186 ASP A N 1
ATOM 1470 C CA . ASP A 1 186 ? -8.484 -4.059 -0.009 1.00 98.69 186 ASP A CA 1
ATOM 1471 C C . ASP A 1 186 ? -9.559 -4.189 -1.095 1.00 98.69 186 ASP A C 1
ATOM 1473 O O . ASP A 1 186 ? -10.425 -5.064 -1.024 1.00 98.69 186 ASP A O 1
ATOM 1477 N N . GLY A 1 187 ? -9.509 -3.336 -2.122 1.00 98.62 187 GLY A N 1
ATOM 1478 C CA . GLY A 1 187 ? -10.436 -3.392 -3.248 1.00 98.62 187 GLY A CA 1
ATOM 1479 C C . GLY A 1 187 ? -10.265 -4.653 -4.096 1.00 98.62 187 GLY A C 1
ATOM 1480 O O . GLY A 1 187 ? -11.264 -5.299 -4.404 1.00 98.62 187 GLY A O 1
ATOM 1481 N N . TYR A 1 188 ? -9.024 -5.070 -4.381 1.00 98.69 188 TYR A N 1
ATOM 1482 C CA . TYR A 1 188 ? -8.749 -6.343 -5.062 1.00 98.69 188 TYR A CA 1
ATOM 1483 C C . TYR A 1 188 ? -9.302 -7.534 -4.267 1.00 98.69 188 TYR A C 1
ATOM 1485 O O . TYR A 1 188 ? -9.893 -8.452 -4.843 1.00 98.69 188 TYR A O 1
ATOM 1493 N N . VAL A 1 189 ? -9.148 -7.525 -2.938 1.00 98.44 189 VAL A N 1
ATOM 1494 C CA . VAL A 1 189 ? -9.707 -8.566 -2.062 1.00 98.44 189 VAL A CA 1
ATOM 1495 C C . VAL A 1 189 ? -11.238 -8.533 -2.080 1.00 98.44 189 VAL A C 1
ATOM 1497 O O . VAL A 1 189 ? -11.870 -9.581 -2.232 1.00 98.44 189 VAL A O 1
ATOM 1500 N N . ALA A 1 190 ? -11.843 -7.348 -1.964 1.00 98.50 190 ALA A N 1
ATOM 1501 C CA . ALA A 1 190 ? -13.293 -7.164 -1.937 1.00 98.50 190 ALA A CA 1
ATOM 1502 C C . ALA A 1 190 ? -13.974 -7.570 -3.254 1.00 98.50 190 ALA A C 1
ATOM 1504 O O . ALA A 1 190 ? -15.026 -8.213 -3.225 1.00 98.50 190 ALA A O 1
ATOM 1505 N N . ASP A 1 191 ? -13.354 -7.261 -4.393 1.00 98.31 191 ASP A N 1
ATOM 1506 C CA . ASP A 1 191 ? -13.861 -7.607 -5.725 1.00 98.31 191 ASP A CA 1
ATOM 1507 C C . ASP A 1 191 ? -13.524 -9.061 -6.115 1.00 98.31 191 ASP A C 1
ATOM 1509 O O . ASP A 1 191 ? -13.895 -9.525 -7.197 1.00 98.31 191 ASP A O 1
ATOM 1513 N N . ASN A 1 192 ? -12.850 -9.808 -5.227 1.00 98.06 192 ASN A N 1
ATOM 1514 C CA . ASN A 1 192 ? -12.334 -11.153 -5.474 1.00 98.06 192 ASN A CA 1
ATOM 1515 C C . ASN A 1 192 ? -11.477 -11.210 -6.758 1.00 98.06 192 ASN A C 1
ATOM 1517 O O . ASN A 1 192 ? -11.568 -12.149 -7.557 1.00 98.06 192 ASN A O 1
ATOM 1521 N N . TRP A 1 193 ? -10.655 -10.177 -6.973 1.00 98.25 193 TRP A N 1
ATOM 1522 C CA . TRP A 1 193 ? -9.843 -9.968 -8.172 1.00 98.25 193 TRP A CA 1
ATOM 1523 C C . TRP A 1 193 ? -8.566 -10.822 -8.152 1.00 98.25 193 TRP A C 1
ATOM 1525 O O . TRP A 1 193 ? -7.444 -10.330 -8.064 1.00 98.25 193 TRP A O 1
ATOM 1535 N N . GLY A 1 194 ? -8.755 -12.144 -8.179 1.00 97.06 194 GLY A N 1
ATOM 1536 C CA . GLY A 1 194 ? -7.674 -13.128 -8.124 1.00 97.06 194 GLY A CA 1
ATOM 1537 C C . GLY A 1 194 ? -7.095 -13.525 -9.478 1.00 97.06 194 GLY A C 1
ATOM 1538 O O . GLY A 1 194 ? -7.223 -12.814 -10.476 1.00 97.06 194 GLY A O 1
ATOM 1539 N N . TRP A 1 195 ? -6.470 -14.705 -9.521 1.00 97.56 195 TRP A N 1
ATOM 1540 C CA . TRP A 1 195 ? -5.647 -15.149 -10.654 1.00 97.56 195 TRP A CA 1
ATOM 1541 C C . TRP A 1 195 ? -6.400 -15.159 -11.988 1.00 97.56 195 TRP A C 1
ATOM 1543 O O . TRP A 1 195 ? -5.869 -14.711 -13.004 1.00 97.56 195 TRP A O 1
ATOM 1553 N N . GLU A 1 196 ? -7.644 -15.643 -11.990 1.00 97.00 196 GLU A N 1
ATOM 1554 C CA . GLU A 1 196 ? -8.477 -15.682 -13.195 1.00 97.00 196 GLU A CA 1
ATOM 1555 C C . GLU A 1 196 ? -8.791 -14.270 -13.711 1.00 97.00 196 GLU A C 1
ATOM 1557 O O . GLU A 1 196 ? -8.647 -14.003 -14.907 1.00 97.00 196 GLU A O 1
ATOM 1562 N N . SER A 1 197 ? -9.175 -13.349 -12.822 1.00 97.62 197 SER A N 1
ATOM 1563 C CA . SER A 1 197 ? -9.465 -11.957 -13.183 1.00 97.62 197 SER A CA 1
ATOM 1564 C C . SER A 1 197 ? -8.226 -11.273 -13.751 1.00 97.62 197 SER A C 1
ATOM 1566 O O . SER A 1 197 ? -8.292 -10.701 -14.836 1.00 97.62 197 SER A O 1
ATOM 1568 N N . ILE A 1 198 ? -7.080 -11.409 -13.084 1.00 96.44 198 ILE A N 1
ATOM 1569 C CA . ILE A 1 198 ? -5.817 -10.787 -13.502 1.00 96.44 198 ILE A CA 1
ATOM 1570 C C . ILE A 1 198 ? -5.327 -11.361 -14.835 1.00 96.44 198 ILE A C 1
ATOM 1572 O O . ILE A 1 198 ? -4.934 -10.605 -15.724 1.00 96.44 198 ILE A O 1
ATOM 1576 N N . SER A 1 199 ? -5.415 -12.679 -15.029 1.00 94.38 199 SER A N 1
ATOM 1577 C CA . SER A 1 199 ? -4.987 -13.331 -16.276 1.00 94.38 199 SER A CA 1
ATOM 1578 C C . SER A 1 199 ? -5.790 -12.863 -17.493 1.00 94.38 199 SER A C 1
ATOM 1580 O O . SER A 1 199 ? -5.244 -12.773 -18.591 1.00 94.38 199 SER A O 1
ATOM 1582 N N . ASN A 1 200 ? -7.073 -12.536 -17.304 1.00 95.25 200 ASN A N 1
ATOM 1583 C CA . ASN A 1 200 ? -7.974 -12.141 -18.389 1.00 95.25 200 ASN A CA 1
ATOM 1584 C C . ASN A 1 200 ? -8.122 -10.622 -18.557 1.00 95.25 200 ASN A C 1
ATOM 1586 O O . ASN A 1 200 ? -8.392 -10.150 -19.660 1.00 95.25 200 ASN A O 1
ATOM 1590 N N . ARG A 1 201 ? -8.011 -9.856 -17.467 1.00 95.00 201 ARG A N 1
ATOM 1591 C CA . ARG A 1 201 ? -8.376 -8.429 -17.414 1.00 95.00 201 ARG A CA 1
ATOM 1592 C C . ARG A 1 201 ? -7.266 -7.523 -16.890 1.00 95.00 201 ARG A C 1
ATOM 1594 O O . ARG A 1 201 ? -7.405 -6.311 -16.996 1.00 95.00 201 ARG A O 1
ATOM 1601 N N . ARG A 1 202 ? -6.159 -8.089 -16.398 1.00 94.19 202 ARG A N 1
ATOM 1602 C CA . ARG A 1 202 ? -5.031 -7.357 -15.801 1.00 94.19 202 ARG A CA 1
ATOM 1603 C C . ARG A 1 202 ? -5.472 -6.592 -14.546 1.00 94.19 202 ARG A C 1
ATOM 1605 O O . ARG A 1 202 ? -6.016 -7.209 -13.631 1.00 94.19 202 ARG A O 1
ATOM 1612 N N . HIS A 1 203 ? -5.220 -5.288 -14.494 1.00 97.19 203 HIS A N 1
ATOM 1613 C CA . HIS A 1 203 ? -5.507 -4.432 -13.348 1.00 97.19 203 HIS A CA 1
ATOM 1614 C C . HIS A 1 203 ? -7.007 -4.323 -13.043 1.00 97.19 203 HIS A C 1
ATOM 1616 O O . HIS A 1 203 ? -7.836 -4.266 -13.954 1.00 97.19 203 HIS A O 1
ATOM 1622 N N . ASP A 1 204 ? -7.353 -4.188 -11.767 1.00 98.38 204 ASP A N 1
ATOM 1623 C CA . ASP A 1 204 ? -8.690 -3.783 -11.337 1.00 98.38 204 ASP A CA 1
ATOM 1624 C C . ASP A 1 204 ? -8.840 -2.255 -11.423 1.00 98.38 204 ASP A C 1
ATOM 1626 O O . ASP A 1 204 ? -8.705 -1.512 -10.447 1.00 98.38 204 ASP A O 1
ATOM 1630 N N . SER A 1 205 ? -9.126 -1.762 -12.630 1.00 97.75 205 SER A N 1
ATOM 1631 C CA . SER A 1 205 ? -9.313 -0.325 -12.867 1.00 97.75 205 SER A CA 1
ATOM 1632 C C . SER A 1 205 ? -10.472 0.273 -12.061 1.00 97.75 205 SER A C 1
ATOM 1634 O O . SER A 1 205 ? -10.438 1.464 -11.750 1.00 97.75 205 SER A O 1
ATOM 1636 N N . ALA A 1 206 ? -11.489 -0.524 -11.713 1.00 98.00 206 ALA A N 1
ATOM 1637 C CA . ALA A 1 206 ? -12.610 -0.049 -10.908 1.00 98.00 206 ALA A CA 1
ATOM 1638 C C . ALA A 1 206 ? -12.165 0.203 -9.463 1.00 98.00 206 ALA A C 1
ATOM 1640 O O . ALA A 1 206 ? -12.516 1.232 -8.885 1.00 98.00 206 ALA A O 1
ATOM 1641 N N . THR A 1 207 ? -11.351 -0.689 -8.899 1.00 98.19 207 THR A N 1
ATOM 1642 C CA . THR A 1 207 ? -10.732 -0.485 -7.587 1.00 98.19 207 THR A CA 1
ATOM 1643 C C . THR A 1 207 ? -9.800 0.725 -7.567 1.00 98.19 207 THR A C 1
ATOM 1645 O O . THR A 1 207 ? -9.924 1.552 -6.663 1.00 98.19 207 THR A O 1
ATOM 1648 N N . LEU A 1 208 ? -8.927 0.888 -8.569 1.00 98.31 208 LEU A N 1
ATOM 1649 C CA . LEU A 1 208 ? -8.024 2.047 -8.656 1.00 98.31 208 LEU A CA 1
ATOM 1650 C C . LE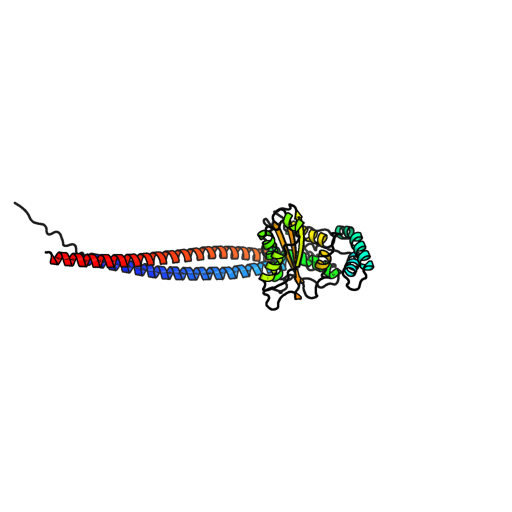U A 1 208 ? -8.800 3.377 -8.674 1.00 98.31 208 LEU A C 1
ATOM 1652 O O . LEU A 1 208 ? -8.469 4.306 -7.936 1.00 98.31 208 LEU A O 1
ATOM 1656 N N . ASP A 1 209 ? -9.881 3.452 -9.456 1.00 97.81 209 ASP A N 1
ATOM 1657 C CA . ASP A 1 209 ? -10.759 4.625 -9.521 1.00 97.81 209 ASP A CA 1
ATOM 1658 C C . ASP A 1 209 ? -11.485 4.890 -8.188 1.00 97.81 209 ASP A C 1
ATOM 1660 O O . ASP A 1 209 ? -11.529 6.031 -7.717 1.00 97.81 209 ASP A O 1
ATOM 1664 N N . ARG A 1 210 ? -12.003 3.847 -7.521 1.00 98.06 210 ARG A N 1
ATOM 1665 C CA . ARG A 1 210 ? -12.625 3.985 -6.191 1.00 98.06 210 ARG A CA 1
ATOM 1666 C C . ARG A 1 210 ? -11.624 4.476 -5.144 1.00 98.06 210 ARG A C 1
ATOM 1668 O O . ARG A 1 210 ? -11.950 5.383 -4.373 1.00 98.06 210 ARG A O 1
ATOM 1675 N N . ALA A 1 211 ? -10.412 3.923 -5.136 1.00 97.81 211 ALA A N 1
ATOM 1676 C CA . ALA A 1 211 ? -9.341 4.352 -4.246 1.00 97.81 211 ALA A CA 1
ATOM 1677 C C . ALA A 1 211 ? -8.947 5.814 -4.524 1.00 97.81 211 ALA A C 1
ATOM 1679 O O . ALA A 1 211 ? -8.862 6.606 -3.589 1.00 97.81 211 ALA A O 1
ATOM 1680 N N . GLY A 1 212 ? -8.833 6.237 -5.784 1.00 97.25 212 GLY A N 1
ATOM 1681 C CA . GLY A 1 212 ? -8.547 7.633 -6.134 1.00 97.25 212 GLY A CA 1
ATOM 1682 C C . GLY A 1 212 ? -9.645 8.609 -5.692 1.00 97.25 212 GLY A C 1
ATOM 1683 O O . GLY A 1 212 ? -9.378 9.649 -5.082 1.00 97.25 212 GLY A O 1
ATOM 1684 N N . LYS A 1 213 ? -10.915 8.254 -5.918 1.00 96.69 213 LYS A N 1
ATOM 1685 C CA . LYS A 1 213 ? -12.082 9.073 -5.533 1.00 96.69 213 LYS A CA 1
ATOM 1686 C C . LYS A 1 213 ? -12.215 9.277 -4.029 1.00 96.69 213 LYS A C 1
ATOM 1688 O O . LYS A 1 213 ? -12.705 10.319 -3.597 1.00 96.69 213 LYS A O 1
ATOM 1693 N N . SER A 1 214 ? -11.741 8.325 -3.231 1.00 96.38 214 SER A N 1
ATOM 1694 C CA . SER A 1 214 ? -11.782 8.409 -1.768 1.00 96.38 214 SER A CA 1
ATOM 1695 C C . SER A 1 214 ? -10.930 9.544 -1.170 1.00 96.38 214 SER A C 1
ATOM 1697 O O . SER A 1 214 ? -11.060 9.835 0.018 1.00 96.38 214 SER A O 1
ATOM 1699 N N . PHE A 1 215 ? -10.102 10.211 -1.983 1.00 95.75 215 PHE A N 1
ATOM 1700 C CA . PHE A 1 215 ? -9.331 11.401 -1.613 1.00 95.75 215 PHE A CA 1
ATOM 1701 C C . PHE A 1 215 ? -9.889 12.710 -2.193 1.00 95.75 215 PHE A C 1
ATOM 1703 O O . PHE A 1 215 ? -9.148 13.681 -2.298 1.00 95.75 215 PHE A O 1
ATOM 1710 N N . HIS A 1 216 ? -11.164 12.771 -2.587 1.00 90.88 216 HIS A N 1
ATOM 1711 C CA . HIS A 1 216 ? -11.707 13.891 -3.377 1.00 90.88 216 HIS A CA 1
ATOM 1712 C C . HIS A 1 216 ? -10.937 14.086 -4.702 1.00 90.88 216 HIS A C 1
ATOM 1714 O O . HIS A 1 216 ? -10.531 15.185 -5.055 1.00 90.88 216 HIS A O 1
ATOM 1720 N N . THR A 1 217 ? -10.776 12.983 -5.443 1.00 88.62 217 THR A N 1
ATOM 1721 C CA . THR A 1 217 ? -10.161 12.889 -6.783 1.00 88.62 217 THR A CA 1
ATOM 1722 C C . THR A 1 217 ? -8.632 12.992 -6.810 1.00 88.62 217 THR A C 1
ATOM 1724 O O . THR A 1 217 ? -8.042 14.068 -6.746 1.00 88.62 217 THR A O 1
ATOM 1727 N N . VAL A 1 218 ? -8.003 11.830 -6.989 1.00 93.88 218 VAL A N 1
ATOM 1728 C CA . VAL A 1 218 ? -6.583 11.633 -7.305 1.00 93.88 218 VAL A CA 1
ATOM 1729 C C . VAL A 1 218 ? -6.485 10.521 -8.347 1.00 93.88 218 VAL A C 1
ATOM 1731 O O . VAL A 1 218 ? -7.254 9.560 -8.277 1.00 93.88 218 VAL A O 1
ATOM 1734 N N . SER A 1 219 ? -5.551 10.618 -9.294 1.00 95.19 219 SER A N 1
ATOM 1735 C CA . SER A 1 219 ? -5.244 9.497 -10.190 1.00 95.19 219 SER A CA 1
ATOM 1736 C C . SER A 1 219 ? -4.246 8.546 -9.533 1.00 95.19 219 SER A C 1
ATOM 1738 O O . SER A 1 219 ? -3.149 8.955 -9.159 1.00 95.19 219 SER A O 1
ATOM 1740 N N . ILE A 1 220 ? -4.604 7.266 -9.425 1.00 96.94 220 ILE A N 1
ATOM 1741 C CA . ILE A 1 220 ? -3.715 6.223 -8.900 1.00 96.94 220 ILE A CA 1
ATOM 1742 C C . ILE A 1 220 ? -3.231 5.360 -10.065 1.00 96.94 220 ILE A C 1
ATOM 1744 O O . ILE A 1 220 ? -4.023 4.664 -10.698 1.00 96.94 220 ILE A O 1
ATOM 1748 N N . GLY A 1 221 ? -1.929 5.417 -10.346 1.00 96.19 221 GLY A N 1
ATOM 1749 C CA . GLY A 1 221 ? -1.250 4.461 -11.216 1.00 96.19 221 GLY A CA 1
ATOM 1750 C C . GLY A 1 221 ? -0.871 3.189 -10.458 1.00 96.19 221 GLY A C 1
ATOM 1751 O O . GLY A 1 221 ? -0.747 3.199 -9.231 1.00 96.19 221 GLY A O 1
ATOM 1752 N N . GLU A 1 222 ? -0.680 2.090 -11.183 1.00 98.06 222 GLU A N 1
ATOM 1753 C CA . GLU A 1 222 ? -0.296 0.804 -10.606 1.00 98.06 222 GLU A CA 1
ATOM 1754 C C . GLU A 1 222 ? 0.704 0.072 -11.501 1.00 98.06 222 GLU A C 1
ATOM 1756 O O . GLU A 1 222 ? 0.457 -0.142 -12.686 1.00 98.06 222 GLU A O 1
ATOM 1761 N N . ASN A 1 223 ? 1.809 -0.367 -10.900 1.00 98.12 223 ASN A N 1
ATOM 1762 C CA . ASN A 1 223 ? 2.611 -1.472 -11.406 1.00 98.12 223 ASN A CA 1
ATOM 1763 C C . ASN A 1 223 ? 2.243 -2.709 -10.583 1.00 98.12 223 ASN A C 1
ATOM 1765 O O . ASN A 1 223 ? 2.382 -2.702 -9.358 1.00 98.12 223 ASN A O 1
ATOM 1769 N N . LEU A 1 224 ? 1.726 -3.737 -11.254 1.00 97.81 224 LEU A N 1
ATOM 1770 C CA . LEU A 1 224 ? 1.216 -4.953 -10.629 1.00 97.81 224 LEU A CA 1
ATOM 1771 C C . LEU A 1 224 ? 2.028 -6.138 -11.126 1.00 97.81 224 LEU A C 1
ATOM 1773 O O . LEU A 1 224 ? 2.147 -6.343 -12.332 1.00 97.81 224 LEU A O 1
ATOM 1777 N N . ASN A 1 225 ? 2.515 -6.947 -10.198 1.00 96.88 225 ASN A N 1
ATOM 1778 C CA . ASN A 1 225 ? 3.026 -8.272 -10.509 1.00 96.88 225 ASN A CA 1
ATOM 1779 C C . ASN A 1 225 ? 2.283 -9.301 -9.658 1.00 96.88 225 ASN A C 1
ATOM 1781 O O . ASN A 1 225 ? 1.983 -9.058 -8.483 1.00 96.88 225 ASN A O 1
ATOM 1785 N N . THR A 1 226 ? 1.968 -10.430 -10.285 1.00 96.75 226 THR A N 1
ATOM 1786 C CA . THR A 1 226 ? 1.132 -11.474 -9.719 1.00 96.75 226 THR A CA 1
ATOM 1787 C C . THR A 1 226 ? 1.757 -12.842 -9.933 1.00 96.75 226 THR A C 1
ATOM 1789 O O . THR A 1 226 ? 1.991 -13.260 -11.068 1.00 96.75 226 THR A O 1
ATOM 1792 N N . TRP A 1 227 ? 1.887 -13.602 -8.849 1.00 96.56 227 TRP A N 1
ATOM 1793 C CA . TRP A 1 227 ? 2.232 -15.020 -8.892 1.00 96.56 227 TRP A CA 1
ATOM 1794 C C . TRP A 1 227 ? 1.048 -15.887 -8.472 1.00 96.56 227 TRP A C 1
ATOM 1796 O O . TRP A 1 227 ? 0.253 -15.524 -7.601 1.00 96.56 227 TRP A O 1
ATOM 1806 N N . GLN A 1 228 ? 0.931 -17.066 -9.082 1.00 96.38 228 GLN A N 1
ATOM 1807 C CA . GLN A 1 228 ? -0.136 -18.008 -8.767 1.00 96.38 228 GLN A CA 1
ATOM 1808 C C . GLN A 1 228 ? 0.239 -18.897 -7.576 1.00 96.38 228 GLN A C 1
ATOM 1810 O O . GLN A 1 228 ? 1.311 -19.496 -7.543 1.00 96.38 228 GLN A O 1
ATOM 1815 N N . GLY A 1 229 ? -0.683 -19.048 -6.625 1.00 89.19 229 GLY A N 1
ATOM 1816 C CA . GLY A 1 229 ? -0.618 -20.090 -5.595 1.00 89.19 229 GLY A CA 1
ATOM 1817 C C . GLY A 1 229 ? 0.358 -19.839 -4.442 1.00 89.19 229 GLY A C 1
ATOM 1818 O O . GLY A 1 229 ? 0.492 -20.709 -3.583 1.00 89.19 229 GLY A O 1
ATOM 1819 N N . LEU A 1 230 ? 1.009 -18.674 -4.375 1.00 91.38 230 LEU A N 1
ATOM 1820 C CA . LEU A 1 230 ? 1.808 -18.300 -3.208 1.00 91.38 230 LEU A CA 1
ATOM 1821 C C . LEU A 1 230 ? 0.891 -17.914 -2.041 1.00 91.38 230 LEU A C 1
ATOM 1823 O O . LEU A 1 230 ? 0.066 -17.009 -2.147 1.00 91.38 230 LEU A O 1
ATOM 1827 N N . THR A 1 231 ? 1.056 -18.588 -0.903 1.00 85.81 231 THR A N 1
ATOM 1828 C CA . THR A 1 231 ? 0.290 -18.319 0.322 1.00 85.81 231 THR A CA 1
ATOM 1829 C C . THR A 1 231 ? 1.200 -18.332 1.543 1.00 85.81 231 THR A C 1
ATOM 183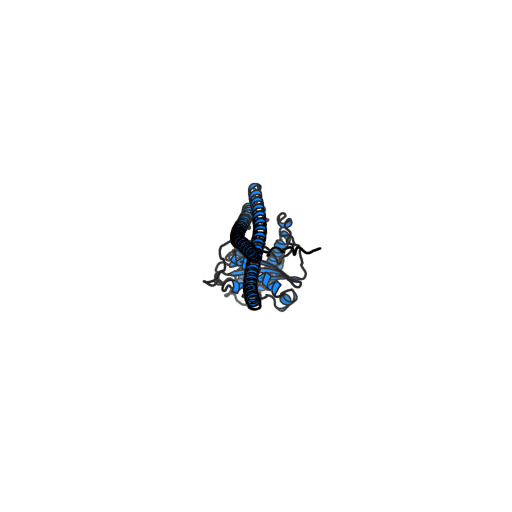1 O O . THR A 1 231 ? 2.104 -19.161 1.628 1.00 85.81 231 THR A O 1
ATOM 1834 N N . GLY A 1 232 ? 0.950 -17.416 2.482 1.00 82.69 232 GLY A N 1
ATOM 1835 C CA . GLY A 1 232 ? 1.742 -17.254 3.701 1.00 82.69 232 GLY A CA 1
ATOM 1836 C C . GLY A 1 232 ? 1.470 -18.308 4.788 1.00 82.69 232 GLY A C 1
ATOM 1837 O O . GLY A 1 232 ? 0.749 -19.280 4.550 1.00 82.69 232 GLY A O 1
ATOM 1838 N N . PRO A 1 233 ? 2.020 -18.111 6.002 1.00 88.19 233 PRO A N 1
ATOM 1839 C CA . PRO A 1 233 ? 2.684 -16.892 6.482 1.00 88.19 233 PRO A CA 1
ATOM 1840 C C . PRO A 1 233 ? 4.059 -16.645 5.839 1.00 88.19 233 PRO A C 1
ATOM 1842 O O . PRO A 1 233 ? 4.733 -17.586 5.428 1.00 88.19 233 PRO A O 1
ATOM 1845 N N . PHE A 1 234 ? 4.499 -15.384 5.803 1.00 91.44 234 PHE A N 1
ATOM 1846 C CA . PHE A 1 234 ? 5.825 -15.000 5.301 1.00 91.44 234 PHE A CA 1
ATOM 1847 C C . PHE A 1 234 ? 6.593 -14.175 6.331 1.00 91.44 234 PHE A C 1
ATOM 1849 O O . PHE A 1 234 ? 6.003 -13.436 7.120 1.00 91.44 234 PHE A O 1
ATOM 1856 N N . THR A 1 235 ? 7.921 -14.267 6.316 1.00 89.00 235 THR A N 1
ATOM 1857 C CA . THR A 1 235 ? 8.759 -13.314 7.053 1.00 89.00 235 THR A CA 1
ATOM 1858 C C . THR A 1 235 ? 8.792 -11.969 6.327 1.00 89.00 235 THR A C 1
ATOM 1860 O O . THR A 1 235 ? 8.624 -11.911 5.107 1.00 89.00 235 THR A O 1
ATOM 1863 N N . LEU A 1 236 ? 9.066 -10.882 7.050 1.00 89.56 236 LEU A N 1
ATOM 1864 C CA . LEU A 1 236 ? 9.268 -9.563 6.445 1.00 89.56 236 LEU A CA 1
ATOM 1865 C C . LEU A 1 236 ? 10.428 -9.583 5.436 1.00 89.56 236 LEU A C 1
ATOM 1867 O O . LEU A 1 236 ? 10.347 -8.922 4.404 1.00 89.56 236 LEU A O 1
ATOM 1871 N N . ASN A 1 237 ? 11.462 -10.394 5.692 1.00 90.81 237 ASN A N 1
ATOM 1872 C CA . ASN A 1 237 ? 12.554 -10.626 4.745 1.00 90.81 237 ASN A CA 1
ATOM 1873 C C . ASN A 1 237 ? 12.023 -11.192 3.425 1.00 90.81 237 ASN A C 1
ATOM 1875 O O . ASN A 1 237 ? 12.298 -10.638 2.370 1.00 90.81 237 ASN A O 1
ATOM 1879 N N . LYS A 1 238 ? 11.193 -12.244 3.482 1.00 95.69 238 LYS A N 1
ATOM 1880 C CA . LYS A 1 238 ? 10.638 -12.865 2.275 1.00 95.69 238 LYS A CA 1
ATOM 1881 C C . LYS A 1 238 ? 9.689 -11.929 1.519 1.00 95.69 238 LYS A C 1
ATOM 1883 O O . LYS A 1 238 ? 9.689 -11.917 0.298 1.00 95.69 238 LYS A O 1
ATOM 1888 N N . ILE A 1 239 ? 8.926 -11.094 2.225 1.00 97.06 239 ILE A N 1
ATOM 1889 C CA . ILE A 1 239 ? 8.073 -10.073 1.593 1.00 97.06 239 ILE A CA 1
ATOM 1890 C C . ILE A 1 239 ? 8.922 -9.014 0.877 1.00 97.06 239 ILE A C 1
ATOM 1892 O O . ILE A 1 239 ? 8.618 -8.643 -0.252 1.00 97.06 239 ILE A O 1
ATOM 1896 N N . LYS A 1 240 ? 10.013 -8.550 1.496 1.00 95.94 240 LYS A N 1
ATOM 1897 C CA . LYS A 1 240 ? 10.956 -7.618 0.858 1.00 95.94 240 LYS A CA 1
ATOM 1898 C C . LYS A 1 240 ? 11.705 -8.259 -0.312 1.00 95.94 240 LYS A C 1
ATOM 1900 O O . LYS A 1 240 ? 11.964 -7.568 -1.289 1.00 95.94 240 LYS A O 1
ATOM 1905 N N . GLU A 1 241 ? 12.014 -9.551 -0.234 1.00 97.12 241 GLU A N 1
ATOM 1906 C CA . GLU A 1 241 ? 12.550 -10.324 -1.359 1.00 97.12 241 GLU A CA 1
ATOM 1907 C C . GLU A 1 241 ? 11.562 -10.337 -2.525 1.00 97.12 241 GLU A C 1
ATOM 1909 O O . GLU A 1 241 ? 11.945 -9.964 -3.625 1.00 97.12 241 GLU A O 1
ATOM 1914 N N . TYR A 1 242 ? 10.279 -10.620 -2.281 1.00 98.12 242 TYR A N 1
ATOM 1915 C CA . TYR A 1 242 ? 9.252 -10.530 -3.322 1.00 98.12 242 TYR A CA 1
ATOM 1916 C C . TYR A 1 242 ? 9.130 -9.121 -3.909 1.00 98.12 242 TYR A C 1
ATOM 1918 O O . TYR A 1 242 ? 9.045 -8.977 -5.121 1.00 98.12 242 TYR A O 1
ATOM 1926 N N . ILE A 1 243 ? 9.181 -8.064 -3.090 1.00 98.19 243 ILE A N 1
ATOM 1927 C CA . ILE A 1 243 ? 9.186 -6.686 -3.610 1.00 98.19 243 ILE A CA 1
ATOM 1928 C C . ILE A 1 243 ? 10.423 -6.432 -4.488 1.00 98.19 243 ILE A C 1
ATOM 1930 O O . ILE A 1 243 ? 10.333 -5.745 -5.500 1.00 98.19 243 ILE A O 1
ATOM 1934 N N . TYR A 1 244 ? 11.583 -6.977 -4.128 1.00 97.88 244 TYR A N 1
ATOM 1935 C CA . TYR A 1 244 ? 12.783 -6.874 -4.954 1.00 97.88 244 TYR A CA 1
ATOM 1936 C C . TYR A 1 244 ? 12.643 -7.656 -6.268 1.00 97.88 244 TYR A C 1
ATOM 1938 O O . TYR A 1 244 ? 12.985 -7.127 -7.321 1.00 97.88 244 TYR A O 1
ATOM 1946 N N . GLU A 1 245 ? 12.108 -8.877 -6.219 1.00 97.38 245 GLU A N 1
ATOM 1947 C CA . GLU A 1 245 ? 11.836 -9.715 -7.392 1.00 97.38 245 GLU A CA 1
ATOM 1948 C C . GLU A 1 245 ? 10.849 -9.037 -8.350 1.00 97.38 245 GLU A C 1
ATOM 1950 O O . GLU A 1 245 ? 11.134 -8.961 -9.541 1.00 97.38 245 GLU A O 1
ATOM 1955 N N . VAL A 1 246 ? 9.760 -8.424 -7.863 1.00 97.06 246 VAL A N 1
ATOM 1956 C CA . VAL A 1 246 ? 8.858 -7.686 -8.766 1.00 97.06 246 VAL A CA 1
ATOM 1957 C C . VAL A 1 246 ? 9.520 -6.455 -9.373 1.00 97.06 246 VAL A C 1
ATOM 1959 O O . VAL A 1 246 ? 9.196 -6.111 -10.500 1.00 97.06 246 VAL A O 1
ATOM 1962 N N . MET A 1 247 ? 10.468 -5.802 -8.686 1.00 97.88 247 MET A N 1
ATOM 1963 C CA . MET A 1 247 ? 11.249 -4.716 -9.297 1.00 97.88 247 MET A CA 1
ATOM 1964 C C . MET A 1 247 ? 12.145 -5.235 -10.421 1.00 97.88 247 MET A C 1
ATOM 1966 O O . MET A 1 247 ? 12.340 -4.522 -11.402 1.00 97.88 247 MET A O 1
ATOM 1970 N N . LEU A 1 248 ? 12.674 -6.459 -10.304 1.00 97.19 248 LEU A N 1
ATOM 1971 C CA . LEU A 1 248 ? 13.371 -7.112 -11.413 1.00 97.19 248 LEU A CA 1
ATOM 1972 C C . LEU A 1 248 ? 12.413 -7.392 -12.560 1.00 97.19 248 LEU A C 1
ATOM 1974 O O . LEU A 1 248 ? 12.732 -7.034 -13.681 1.00 97.19 248 LEU A O 1
ATOM 1978 N N . ASP A 1 249 ? 11.233 -7.945 -12.298 1.00 96.06 249 ASP A N 1
ATOM 1979 C CA . ASP A 1 249 ? 10.254 -8.227 -13.350 1.00 96.06 249 ASP A CA 1
ATOM 1980 C C . ASP A 1 249 ? 9.733 -6.941 -14.020 1.00 96.06 249 ASP A C 1
ATOM 1982 O O . ASP A 1 249 ? 9.548 -6.897 -15.234 1.00 96.06 249 ASP A O 1
ATOM 1986 N N . PHE A 1 250 ? 9.543 -5.860 -13.260 1.00 97.06 250 PHE A N 1
ATOM 1987 C CA . PHE A 1 250 ? 9.152 -4.560 -13.809 1.00 97.06 250 PHE A CA 1
ATOM 1988 C C . PHE A 1 250 ? 10.236 -3.918 -14.664 1.00 97.06 250 PHE A C 1
ATOM 1990 O O . PHE A 1 250 ? 9.895 -3.160 -15.559 1.00 97.06 250 PHE A O 1
ATOM 1997 N N . MET A 1 251 ? 11.511 -4.168 -14.360 1.00 97.12 251 MET A N 1
ATOM 1998 C CA . MET A 1 251 ? 12.641 -3.580 -15.083 1.00 97.12 251 MET A CA 1
ATOM 1999 C C . MET A 1 251 ? 13.217 -4.505 -16.157 1.00 97.12 251 MET A C 1
ATOM 2001 O O . MET A 1 251 ? 13.968 -4.070 -17.019 1.00 97.12 251 MET A O 1
ATOM 2005 N N . PHE A 1 252 ? 12.975 -5.809 -16.053 1.00 95.62 252 PHE A N 1
ATOM 2006 C CA . PHE A 1 252 ? 13.693 -6.829 -16.803 1.00 95.62 252 PHE A CA 1
ATOM 2007 C C . PHE A 1 252 ? 12.794 -8.019 -17.201 1.00 95.62 252 PHE A C 1
ATOM 2009 O O . PHE A 1 252 ? 13.276 -9.143 -17.270 1.00 95.62 252 PHE A O 1
ATOM 2016 N N . ASN A 1 253 ? 11.520 -7.815 -17.569 1.00 89.31 253 ASN A N 1
ATOM 2017 C CA . ASN A 1 253 ? 10.692 -8.920 -18.104 1.00 89.31 253 ASN A CA 1
ATOM 2018 C C . ASN A 1 253 ? 10.975 -9.280 -19.579 1.00 89.31 253 ASN A C 1
ATOM 2020 O O . ASN A 1 253 ? 10.668 -10.391 -20.016 1.00 89.31 253 ASN A O 1
ATOM 2024 N N . GLY A 1 254 ? 11.539 -8.355 -20.364 1.00 87.19 254 GLY A N 1
ATOM 2025 C CA . GLY A 1 254 ? 11.963 -8.598 -21.751 1.00 87.19 254 GLY A CA 1
ATOM 2026 C C . GLY A 1 254 ? 10.828 -8.700 -22.778 1.00 87.19 254 GLY A C 1
ATOM 2027 O O . GLY A 1 254 ? 11.084 -9.037 -23.937 1.00 87.19 254 GLY A O 1
ATOM 2028 N N . GLN A 1 255 ? 9.586 -8.429 -22.375 1.00 86.81 255 GLN A N 1
ATOM 2029 C CA . GLN A 1 255 ? 8.380 -8.559 -23.197 1.00 86.81 255 GLN A CA 1
ATOM 2030 C C . GLN A 1 255 ? 7.643 -7.233 -23.381 1.00 86.81 255 GLN A C 1
ATOM 2032 O O . GLN A 1 255 ? 7.192 -6.935 -24.486 1.00 86.81 255 GLN A O 1
ATOM 2037 N N . GLU A 1 256 ? 7.503 -6.456 -22.313 1.00 89.38 256 GLU A N 1
ATOM 2038 C CA . GLU A 1 256 ? 6.808 -5.175 -22.294 1.00 89.38 256 GLU A CA 1
ATOM 2039 C C . GLU A 1 256 ? 7.638 -4.145 -21.519 1.00 89.38 256 GLU A C 1
ATOM 2041 O O . GLU A 1 256 ? 8.442 -4.523 -20.678 1.00 89.38 256 GLU A O 1
ATOM 2046 N N . TRP A 1 257 ? 7.462 -2.857 -21.827 1.00 92.44 257 TRP A N 1
ATOM 2047 C CA . TRP A 1 257 ? 8.281 -1.774 -21.259 1.00 92.44 257 TRP A CA 1
ATOM 2048 C C . TRP A 1 257 ? 7.452 -0.698 -20.544 1.00 92.44 257 TRP A C 1
ATOM 2050 O O . TRP A 1 257 ? 7.949 0.391 -20.265 1.00 92.44 257 TRP A O 1
ATOM 2060 N N . ASN A 1 258 ? 6.157 -0.919 -20.317 1.00 92.88 258 ASN A N 1
ATOM 2061 C CA . ASN A 1 258 ? 5.300 0.044 -19.629 1.00 92.88 258 ASN A CA 1
ATOM 2062 C C . ASN A 1 258 ? 5.623 0.098 -18.136 1.00 92.88 258 ASN A C 1
ATOM 2064 O O . ASN A 1 258 ? 5.664 1.202 -17.587 1.00 92.88 258 ASN A O 1
ATOM 2068 N N . HIS A 1 259 ? 5.898 -1.049 -17.503 1.00 95.69 259 HIS A N 1
ATOM 2069 C CA . HIS A 1 259 ? 6.355 -1.064 -16.115 1.00 95.69 259 HIS A CA 1
ATOM 2070 C C . HIS A 1 259 ? 7.701 -0.356 -15.972 1.00 95.69 259 HIS A C 1
ATOM 2072 O O . HIS A 1 259 ? 7.815 0.549 -15.146 1.00 95.69 259 HIS A O 1
ATOM 2078 N N . ASP A 1 260 ? 8.663 -0.634 -16.854 1.00 95.25 260 ASP A N 1
ATOM 2079 C CA . ASP A 1 260 ? 9.945 0.067 -16.899 1.00 95.25 260 ASP A CA 1
ATOM 2080 C C . ASP A 1 260 ? 9.768 1.575 -16.944 1.00 95.25 260 ASP A C 1
ATOM 2082 O O . ASP A 1 260 ? 10.219 2.295 -16.055 1.00 95.25 260 ASP A O 1
ATOM 2086 N N . ARG A 1 261 ? 9.058 2.060 -17.970 1.00 94.69 261 ARG A N 1
ATOM 2087 C CA . ARG A 1 261 ? 8.843 3.488 -18.228 1.00 94.69 261 ARG A CA 1
ATOM 2088 C C . ARG A 1 261 ? 8.160 4.190 -17.050 1.00 94.69 261 ARG A C 1
ATOM 2090 O O . ARG A 1 261 ? 8.496 5.344 -16.766 1.00 94.69 261 ARG A O 1
ATOM 2097 N N . SER A 1 262 ? 7.266 3.485 -16.352 1.00 95.31 262 SER A N 1
ATOM 2098 C CA . SER A 1 262 ? 6.598 3.937 -15.127 1.00 95.31 262 SER A CA 1
ATOM 2099 C C . SER A 1 262 ? 7.563 4.013 -13.935 1.00 95.31 262 SER A C 1
ATOM 2101 O O . SER A 1 262 ? 7.719 5.075 -13.319 1.00 95.31 262 SER A O 1
ATOM 2103 N N . ILE A 1 263 ? 8.284 2.925 -13.644 1.00 96.88 263 ILE A N 1
ATOM 2104 C CA . ILE A 1 263 ? 9.234 2.828 -12.527 1.00 96.88 263 ILE A CA 1
ATOM 2105 C C . ILE A 1 263 ? 10.361 3.852 -12.676 1.00 96.88 263 ILE A C 1
ATOM 2107 O O . ILE A 1 263 ? 10.628 4.623 -11.745 1.00 96.88 263 ILE A O 1
ATOM 2111 N N . VAL A 1 264 ? 10.965 3.950 -13.864 1.00 95.62 264 VAL A N 1
ATOM 2112 C CA . VAL A 1 264 ? 12.046 4.911 -14.128 1.00 95.62 264 VAL A CA 1
ATOM 2113 C C . VAL A 1 264 ? 11.552 6.358 -14.195 1.00 95.62 264 VAL A C 1
ATOM 2115 O O . VAL A 1 264 ? 12.367 7.276 -14.202 1.00 95.62 264 VAL A O 1
ATOM 2118 N N . GLY A 1 265 ? 10.237 6.590 -14.230 1.00 94.56 265 GLY A N 1
ATOM 2119 C CA . GLY A 1 265 ? 9.641 7.925 -14.246 1.00 94.56 265 GLY A CA 1
ATOM 2120 C C . GLY A 1 265 ? 9.748 8.655 -15.585 1.00 94.56 265 GLY A C 1
ATOM 2121 O O . GLY A 1 265 ? 9.593 9.873 -15.612 1.00 94.56 265 GLY A O 1
ATOM 2122 N N . LEU A 1 266 ? 9.997 7.948 -16.694 1.00 93.69 266 LEU A N 1
ATOM 2123 C CA . LEU A 1 266 ? 10.042 8.564 -18.028 1.00 93.69 266 LEU A CA 1
ATOM 2124 C C . LEU A 1 266 ? 8.644 8.937 -18.547 1.00 93.69 266 LEU A C 1
ATOM 2126 O O . LEU A 1 266 ? 8.529 9.828 -19.384 1.00 93.69 266 LEU A O 1
ATOM 2130 N N . THR A 1 267 ? 7.589 8.304 -18.026 1.00 87.00 267 THR A N 1
ATOM 2131 C CA . THR A 1 267 ? 6.185 8.647 -18.322 1.00 87.00 267 THR A CA 1
ATOM 2132 C C . THR A 1 267 ? 5.573 9.628 -17.321 1.00 87.00 267 THR A C 1
ATOM 2134 O O . THR A 1 267 ? 4.389 9.938 -17.429 1.00 87.00 267 THR A O 1
ATOM 2137 N N . SER A 1 268 ? 6.342 10.105 -16.335 1.00 81.06 268 SER A N 1
ATOM 2138 C CA . SER A 1 268 ? 5.872 11.117 -15.384 1.00 81.06 268 SER A CA 1
ATOM 2139 C C . SER A 1 268 ? 5.705 12.458 -16.097 1.00 81.06 268 SER A C 1
ATOM 2141 O O . SER A 1 268 ? 6.568 12.862 -16.874 1.00 81.06 268 SER A O 1
ATOM 2143 N N . ASP A 1 269 ? 4.641 13.197 -15.803 1.00 79.12 269 ASP A N 1
ATOM 2144 C CA . ASP A 1 269 ? 4.356 14.519 -16.381 1.00 79.12 269 ASP A CA 1
ATOM 2145 C C . ASP A 1 269 ? 5.165 15.663 -15.725 1.00 79.12 269 ASP A C 1
ATOM 2147 O O . ASP A 1 269 ? 4.795 16.833 -15.795 1.00 79.12 269 ASP A O 1
ATOM 2151 N N . GLY A 1 270 ? 6.308 15.331 -15.119 1.00 77.38 270 GLY A N 1
ATOM 2152 C CA . GLY A 1 270 ? 7.015 16.182 -14.163 1.00 77.38 270 GLY A CA 1
ATOM 2153 C C . GLY A 1 270 ? 6.517 15.959 -12.734 1.00 77.38 270 GLY A C 1
ATOM 2154 O O . GLY A 1 270 ? 5.807 14.995 -12.472 1.00 77.38 270 GLY A O 1
ATOM 2155 N N . GLY A 1 271 ? 6.933 16.825 -11.810 1.00 84.75 271 GLY A N 1
ATOM 2156 C CA . GLY A 1 271 ? 6.509 16.792 -10.409 1.00 84.75 271 GLY A CA 1
ATOM 2157 C C . GLY A 1 271 ? 6.982 15.591 -9.575 1.00 84.75 271 GLY A C 1
ATOM 2158 O O . GLY A 1 271 ? 7.579 14.631 -10.069 1.00 84.75 271 GLY A O 1
ATOM 2159 N N . GLU A 1 272 ? 6.749 15.673 -8.271 1.00 91.62 272 GLU A N 1
ATOM 2160 C CA . GLU A 1 272 ? 6.984 14.597 -7.312 1.00 91.62 272 GLU A CA 1
ATOM 2161 C C . GLU A 1 272 ? 6.016 13.423 -7.545 1.00 91.62 272 GLU A C 1
ATOM 2163 O O . GLU A 1 272 ? 4.817 13.597 -7.770 1.00 91.62 272 GLU A O 1
ATOM 2168 N N . THR A 1 273 ? 6.528 12.193 -7.453 1.00 96.19 273 THR A N 1
ATOM 2169 C CA . THR A 1 273 ? 5.703 10.976 -7.460 1.00 96.19 273 THR A CA 1
ATOM 2170 C C . THR A 1 273 ? 5.716 10.332 -6.078 1.00 96.19 273 THR A C 1
ATOM 2172 O O . THR A 1 273 ? 6.781 9.978 -5.569 1.00 96.19 273 THR A O 1
ATOM 2175 N N . TYR A 1 274 ? 4.537 10.120 -5.498 1.00 97.81 274 TYR A N 1
ATOM 2176 C CA . TYR A 1 274 ? 4.359 9.413 -4.236 1.00 97.81 274 TYR A CA 1
ATOM 2177 C C . TYR A 1 274 ? 4.139 7.917 -4.472 1.00 97.81 274 TYR A C 1
ATOM 2179 O O . TYR A 1 274 ? 3.249 7.535 -5.234 1.00 97.81 274 TYR A O 1
ATOM 2187 N N . ILE A 1 275 ? 4.936 7.076 -3.811 1.00 98.12 275 ILE A N 1
ATOM 2188 C CA . ILE A 1 275 ? 4.868 5.615 -3.915 1.00 98.12 275 ILE A CA 1
ATOM 2189 C C . ILE A 1 275 ? 4.156 5.027 -2.701 1.00 98.12 275 ILE A C 1
ATOM 2191 O O . ILE A 1 275 ? 4.450 5.376 -1.554 1.00 98.12 275 ILE A O 1
ATOM 2195 N N . GLY A 1 276 ? 3.213 4.131 -2.969 1.00 98.56 276 GLY A N 1
ATOM 2196 C CA . GLY A 1 276 ? 2.627 3.216 -1.997 1.00 98.56 276 GLY A CA 1
ATOM 2197 C C . GLY A 1 276 ? 2.888 1.780 -2.441 1.00 98.56 276 GLY A C 1
ATOM 2198 O O . GLY A 1 276 ? 2.857 1.483 -3.635 1.00 98.56 276 GLY A O 1
ATOM 2199 N N . THR A 1 277 ? 3.205 0.888 -1.509 1.00 98.81 277 THR A N 1
ATOM 2200 C CA . THR A 1 277 ? 3.427 -0.529 -1.808 1.00 98.81 277 THR A CA 1
ATOM 2201 C C . THR A 1 277 ? 2.771 -1.404 -0.767 1.00 98.81 277 THR A C 1
ATOM 2203 O O . THR A 1 277 ? 3.088 -1.298 0.418 1.00 98.81 277 THR A O 1
ATOM 2206 N N . ASP A 1 278 ? 1.892 -2.278 -1.241 1.00 98.69 278 ASP A N 1
ATOM 2207 C CA . ASP A 1 278 ? 1.149 -3.226 -0.425 1.00 98.69 278 ASP A CA 1
ATOM 2208 C C . ASP A 1 278 ? 0.909 -4.538 -1.199 1.00 98.69 278 ASP A C 1
ATOM 2210 O O . ASP A 1 278 ? 1.214 -4.640 -2.392 1.00 98.69 278 ASP A O 1
ATOM 2214 N N . LEU A 1 279 ? 0.427 -5.572 -0.512 1.00 98.25 279 LEU A N 1
ATOM 2215 C CA . LEU A 1 279 ? 0.211 -6.904 -1.059 1.00 98.25 279 LEU A CA 1
ATOM 2216 C C . LEU A 1 279 ? -1.247 -7.330 -0.920 1.00 98.25 279 LEU A C 1
ATOM 2218 O O . LEU A 1 279 ? -1.918 -6.991 0.046 1.00 98.25 279 LEU A O 1
ATOM 2222 N N . SER A 1 280 ? -1.717 -8.155 -1.853 1.00 97.75 280 SER A N 1
ATOM 2223 C CA . SER A 1 280 ? -2.996 -8.851 -1.701 1.00 97.75 280 SER A CA 1
ATOM 2224 C C . SER A 1 280 ? -2.864 -10.328 -2.059 1.00 97.75 280 SER A C 1
ATOM 2226 O O . SER A 1 280 ? -2.127 -10.710 -2.968 1.00 97.75 280 SER A O 1
ATOM 2228 N N . VAL A 1 281 ? -3.574 -11.182 -1.325 1.00 97.56 281 VAL A N 1
ATOM 2229 C CA . VAL A 1 281 ? -3.696 -12.616 -1.601 1.00 97.56 281 VAL A CA 1
ATOM 2230 C C . VAL A 1 281 ? -5.173 -12.962 -1.725 1.00 97.56 281 VAL A C 1
ATOM 2232 O O . VAL A 1 281 ? -5.896 -13.017 -0.729 1.00 97.56 281 VAL A O 1
ATOM 2235 N N . VAL A 1 282 ? -5.640 -13.203 -2.949 1.00 97.50 282 VAL A N 1
ATOM 2236 C CA . VAL A 1 282 ? -7.064 -13.412 -3.242 1.00 97.50 282 VAL A CA 1
ATOM 2237 C C . VAL A 1 282 ? -7.250 -14.375 -4.410 1.00 97.50 282 VAL A C 1
ATOM 2239 O O . VAL A 1 282 ? -6.550 -14.292 -5.414 1.00 97.50 282 VAL A O 1
ATOM 2242 N N . ALA A 1 283 ? -8.175 -15.333 -4.265 1.00 96.31 283 ALA A N 1
ATOM 2243 C CA . ALA A 1 283 ? -8.553 -16.313 -5.293 1.00 96.31 283 ALA A CA 1
ATOM 2244 C C . ALA A 1 283 ? -7.364 -16.859 -6.124 1.00 96.31 283 ALA A C 1
ATOM 2246 O O . ALA A 1 283 ? -7.357 -16.829 -7.356 1.00 96.31 283 ALA A O 1
ATOM 2247 N N . GLY A 1 284 ? -6.333 -17.344 -5.423 1.00 96.19 284 GLY A N 1
ATOM 2248 C CA . GLY A 1 284 ? -5.154 -17.980 -6.019 1.00 96.19 284 GLY A CA 1
ATOM 2249 C C . GLY A 1 284 ? -4.091 -17.030 -6.581 1.00 96.19 284 GLY A C 1
ATOM 2250 O O . GLY A 1 284 ? -3.079 -17.525 -7.070 1.00 96.19 284 GLY A O 1
ATOM 2251 N N . ALA A 1 285 ? -4.287 -15.711 -6.506 1.00 97.81 285 ALA A N 1
ATOM 2252 C CA . ALA A 1 285 ? -3.270 -14.712 -6.818 1.00 97.81 285 ALA A CA 1
ATOM 2253 C C . ALA A 1 285 ? -2.574 -14.227 -5.546 1.00 97.81 285 ALA A C 1
ATOM 2255 O O . ALA A 1 285 ? -3.235 -13.928 -4.554 1.00 97.81 285 ALA A O 1
ATOM 2256 N N . PHE A 1 286 ? -1.253 -14.116 -5.618 1.00 98.06 286 PHE A N 1
ATOM 2257 C CA . PHE A 1 286 ? -0.427 -13.302 -4.741 1.00 98.06 286 PHE A CA 1
ATOM 2258 C C . PHE A 1 286 ? 0.029 -12.095 -5.549 1.00 98.06 286 PHE A C 1
ATOM 2260 O O . PHE A 1 286 ? 0.666 -12.268 -6.585 1.00 98.06 286 PHE A O 1
ATOM 2267 N N . ASN A 1 287 ? -0.293 -10.898 -5.081 1.00 98.00 287 ASN A N 1
ATOM 2268 C CA . ASN A 1 287 ? -0.051 -9.650 -5.784 1.00 98.00 287 ASN A CA 1
ATOM 2269 C C . ASN A 1 287 ? 0.893 -8.760 -4.985 1.00 98.00 287 ASN A C 1
ATOM 2271 O O . ASN A 1 287 ? 0.722 -8.603 -3.774 1.00 98.00 287 ASN A O 1
ATOM 2275 N N . VAL A 1 288 ? 1.826 -8.114 -5.681 1.00 98.44 288 VAL A N 1
ATOM 2276 C CA . VAL A 1 288 ? 2.539 -6.944 -5.164 1.00 98.44 288 VAL A CA 1
ATOM 2277 C C . VAL A 1 288 ? 2.082 -5.733 -5.962 1.00 98.44 288 VAL A C 1
ATOM 2279 O O . VAL A 1 288 ? 2.260 -5.678 -7.181 1.00 98.44 288 VAL A O 1
ATOM 2282 N N . HIS A 1 289 ? 1.493 -4.770 -5.262 1.00 98.75 289 HIS A N 1
ATOM 2283 C CA . HIS A 1 289 ? 0.989 -3.531 -5.832 1.00 98.75 289 HIS A CA 1
ATOM 2284 C C . HIS A 1 289 ? 1.999 -2.430 -5.552 1.00 98.75 289 HIS A C 1
ATOM 2286 O O . HIS A 1 289 ? 2.296 -2.138 -4.396 1.00 98.75 289 HIS A O 1
ATOM 2292 N N . VAL A 1 290 ? 2.535 -1.811 -6.600 1.00 98.69 290 VAL A N 1
ATOM 2293 C CA . VAL A 1 290 ? 3.372 -0.615 -6.484 1.00 98.69 290 VAL A CA 1
ATOM 2294 C C . VAL A 1 290 ? 2.614 0.528 -7.129 1.00 98.69 290 VAL A C 1
ATOM 2296 O O . VAL A 1 290 ? 2.636 0.714 -8.348 1.00 98.69 290 VAL A O 1
ATOM 2299 N N . ASN A 1 291 ? 1.902 1.276 -6.295 1.00 98.56 291 ASN A N 1
ATOM 2300 C CA . ASN A 1 291 ? 1.063 2.373 -6.731 1.00 98.56 291 ASN A CA 1
ATOM 2301 C C . ASN A 1 291 ? 1.861 3.670 -6.797 1.00 98.56 291 ASN A C 1
ATOM 2303 O O . ASN A 1 291 ? 2.615 4.004 -5.880 1.00 98.56 291 ASN A O 1
ATOM 2307 N N . ASN A 1 292 ? 1.663 4.416 -7.879 1.00 95.94 292 ASN A N 1
ATOM 2308 C CA . ASN A 1 292 ? 2.293 5.707 -8.103 1.00 95.94 292 ASN A CA 1
ATOM 2309 C C . ASN A 1 292 ? 1.230 6.798 -8.237 1.00 95.94 292 ASN A C 1
ATOM 2311 O O . ASN A 1 292 ? 0.299 6.691 -9.033 1.00 95.94 292 ASN A O 1
ATOM 2315 N N . ILE A 1 293 ? 1.391 7.865 -7.462 1.00 96.69 293 ILE A N 1
ATOM 2316 C CA . ILE A 1 293 ? 0.512 9.030 -7.468 1.00 96.69 293 ILE A CA 1
ATOM 2317 C C . ILE A 1 293 ? 1.373 10.239 -7.803 1.00 96.69 293 ILE A C 1
ATOM 2319 O O . ILE A 1 293 ? 2.262 10.597 -7.034 1.00 96.69 293 ILE A O 1
ATOM 2323 N N . ASN A 1 294 ? 1.141 10.853 -8.958 1.00 94.75 294 ASN A N 1
ATOM 2324 C CA . ASN A 1 294 ? 1.864 12.062 -9.334 1.00 94.75 294 ASN A CA 1
ATOM 2325 C C . ASN A 1 294 ? 1.208 13.289 -8.687 1.00 94.75 294 ASN A C 1
ATOM 2327 O O . ASN A 1 294 ? -0.019 13.400 -8.717 1.00 94.75 294 ASN A O 1
ATOM 2331 N N . GLU A 1 295 ? 1.995 14.213 -8.135 1.00 93.69 295 GLU A N 1
ATOM 2332 C CA . GLU A 1 295 ? 1.473 15.435 -7.513 1.00 93.69 295 GLU A CA 1
ATOM 2333 C C . GLU A 1 295 ? 0.599 16.277 -8.456 1.00 93.69 295 GLU A C 1
ATOM 2335 O O . GLU A 1 295 ? -0.408 16.832 -8.025 1.00 93.69 295 GLU A O 1
ATOM 2340 N N . ASN A 1 296 ? 0.906 16.289 -9.755 1.00 92.69 296 ASN A N 1
ATOM 2341 C CA . ASN A 1 296 ? 0.141 17.002 -10.780 1.00 92.69 296 ASN A CA 1
ATOM 2342 C C . ASN A 1 296 ? -1.245 16.386 -11.029 1.00 92.69 296 ASN A C 1
ATOM 2344 O O . ASN A 1 296 ? -2.113 17.021 -11.624 1.00 92.69 296 ASN A O 1
ATOM 2348 N N . SER A 1 297 ? -1.466 15.152 -10.570 1.00 90.31 297 SER A N 1
ATOM 2349 C CA . SER A 1 297 ? -2.747 14.445 -10.669 1.00 90.31 297 SER A CA 1
ATOM 2350 C C . SER A 1 297 ? -3.615 14.567 -9.411 1.00 90.31 297 SER A C 1
ATOM 2352 O O . SER A 1 297 ? -4.686 13.957 -9.335 1.00 90.31 297 SER A O 1
ATOM 2354 N N . ILE A 1 298 ? -3.157 15.334 -8.418 1.00 92.75 298 ILE A N 1
ATOM 2355 C CA . ILE A 1 298 ? -3.875 15.589 -7.170 1.00 92.75 298 ILE A CA 1
ATOM 2356 C C . ILE A 1 298 ? -4.724 16.850 -7.349 1.00 92.75 298 ILE A C 1
ATOM 2358 O O . ILE A 1 298 ? -4.203 17.929 -7.631 1.00 92.75 298 ILE A O 1
ATOM 2362 N N . SER A 1 299 ? -6.045 16.725 -7.181 1.00 91.38 299 SER A N 1
ATOM 2363 C CA . SER A 1 299 ? -6.941 17.885 -7.228 1.00 91.38 299 SER A CA 1
ATOM 2364 C C . SER A 1 299 ? -6.622 18.882 -6.110 1.00 91.38 299 SER A C 1
ATOM 2366 O O . SER A 1 299 ? -6.224 18.497 -5.012 1.00 91.38 299 SER A O 1
ATOM 2368 N N . PHE A 1 300 ? -6.856 20.173 -6.353 1.00 89.25 300 PHE A N 1
ATOM 2369 C CA . PHE A 1 300 ? -6.618 21.232 -5.364 1.00 89.25 300 PHE A CA 1
ATOM 2370 C C . PHE A 1 300 ? -7.407 21.033 -4.055 1.00 89.25 300 PHE A C 1
ATOM 2372 O O . PHE A 1 300 ? -6.937 21.407 -2.984 1.00 89.25 300 PHE A O 1
ATOM 2379 N N . ASP A 1 301 ? -8.604 20.450 -4.132 1.00 91.94 301 ASP A N 1
ATOM 2380 C CA . ASP A 1 301 ? -9.475 20.134 -2.995 1.00 91.94 301 ASP A CA 1
ATOM 2381 C C . ASP A 1 301 ? -9.285 18.703 -2.456 1.00 91.94 301 ASP A C 1
ATOM 2383 O O . ASP A 1 301 ? -10.063 18.232 -1.615 1.00 91.94 301 ASP A O 1
ATOM 2387 N N . SER A 1 302 ? -8.242 18.009 -2.922 1.00 95.25 302 SER A N 1
ATOM 2388 C CA . SER A 1 302 ? -7.934 16.655 -2.489 1.00 95.25 302 SER A CA 1
ATOM 2389 C C . SER A 1 302 ? -7.592 16.596 -0.999 1.00 95.25 302 SER A C 1
ATOM 2391 O O . SER A 1 302 ? -6.940 17.473 -0.437 1.00 95.25 302 SER A O 1
ATOM 2393 N N . SER A 1 303 ? -8.006 15.505 -0.354 1.00 96.19 303 SER A N 1
ATOM 2394 C CA . SER A 1 303 ? -7.587 15.150 1.009 1.00 96.19 303 SER A CA 1
ATOM 2395 C C . SER A 1 303 ? -6.328 14.275 1.048 1.00 96.19 303 SER A C 1
ATOM 2397 O O . SER A 1 303 ? -5.983 13.740 2.103 1.00 96.19 303 SER A O 1
ATOM 2399 N N . PHE A 1 304 ? -5.647 14.090 -0.087 1.00 97.50 304 PHE A N 1
ATOM 2400 C CA . PHE A 1 304 ? -4.414 13.315 -0.163 1.00 97.50 304 PHE A CA 1
ATOM 2401 C C . PHE A 1 304 ? -3.270 14.024 0.571 1.00 97.50 304 PHE A C 1
ATOM 2403 O O . PHE A 1 304 ? -2.906 15.154 0.254 1.00 97.50 304 PHE A O 1
ATOM 2410 N N . ASP A 1 305 ? -2.681 13.342 1.552 1.00 95.94 305 ASP A N 1
ATOM 2411 C CA . ASP A 1 305 ? -1.539 13.859 2.302 1.00 95.94 305 ASP A CA 1
ATOM 2412 C C . ASP A 1 305 ? -0.258 13.744 1.461 1.00 95.94 305 ASP A C 1
ATOM 2414 O O . ASP A 1 305 ? 0.141 12.646 1.069 1.00 95.94 305 ASP A O 1
ATOM 2418 N N . THR A 1 306 ? 0.389 14.879 1.200 1.00 95.06 306 THR A N 1
ATOM 2419 C CA . THR A 1 306 ? 1.628 15.015 0.414 1.00 95.06 306 THR A CA 1
ATOM 2420 C C . THR A 1 306 ? 2.884 15.178 1.280 1.00 95.06 306 THR A C 1
ATOM 2422 O O . THR A 1 306 ? 3.994 15.344 0.761 1.00 95.06 306 THR A O 1
ATOM 2425 N N . THR A 1 307 ? 2.744 15.113 2.606 1.00 90.75 307 THR A N 1
ATOM 2426 C CA . THR A 1 307 ? 3.839 15.258 3.566 1.00 90.75 307 THR A CA 1
ATOM 2427 C C . THR A 1 307 ? 4.794 14.081 3.439 1.00 90.75 307 THR A C 1
ATOM 2429 O O . THR A 1 307 ? 4.428 12.925 3.661 1.00 90.75 307 THR A O 1
ATOM 2432 N N . LYS A 1 308 ? 6.046 14.381 3.093 1.00 89.62 308 LYS A N 1
ATOM 2433 C CA . LYS A 1 308 ? 7.080 13.368 2.888 1.00 89.62 308 LYS A CA 1
ATOM 2434 C C . LYS A 1 308 ? 7.438 12.684 4.205 1.00 89.62 308 LYS A C 1
ATOM 2436 O O . LYS A 1 308 ? 7.798 13.337 5.185 1.00 89.62 308 LYS A O 1
ATOM 2441 N N . ILE A 1 309 ? 7.409 11.359 4.195 1.00 78.81 309 ILE A N 1
ATOM 2442 C CA . ILE A 1 309 ? 7.948 10.520 5.259 1.00 78.81 309 ILE A CA 1
ATOM 2443 C C . ILE A 1 309 ? 9.435 10.318 4.972 1.00 78.81 309 ILE A C 1
ATOM 2445 O O . ILE A 1 309 ? 9.820 9.910 3.876 1.00 78.81 309 ILE A O 1
ATOM 2449 N N . ALA A 1 310 ? 10.285 10.614 5.957 1.00 79.94 310 ALA A N 1
ATOM 2450 C CA . ALA A 1 310 ? 11.724 10.417 5.825 1.00 79.94 310 ALA A CA 1
ATOM 2451 C C . ALA A 1 310 ? 12.027 8.949 5.494 1.00 79.94 310 ALA A C 1
ATOM 2453 O O . ALA A 1 310 ? 11.590 8.056 6.219 1.00 79.94 310 ALA A O 1
ATOM 2454 N N . ASN A 1 311 ? 12.778 8.704 4.414 1.00 81.06 311 ASN A N 1
ATOM 2455 C CA . ASN A 1 311 ? 13.119 7.351 3.994 1.00 81.06 311 ASN A CA 1
ATOM 2456 C C . ASN A 1 311 ? 14.443 6.893 4.624 1.00 81.06 311 ASN A C 1
ATOM 2458 O O . ASN A 1 311 ? 15.511 7.402 4.286 1.00 81.06 311 ASN A O 1
ATOM 2462 N N . PRO A 1 312 ? 14.409 5.908 5.528 1.00 72.44 312 PRO A N 1
ATOM 2463 C CA . PRO A 1 312 ? 15.600 5.457 6.231 1.00 72.44 312 PRO A CA 1
ATOM 2464 C C . PRO A 1 312 ? 16.430 4.427 5.444 1.00 72.44 312 PRO A C 1
ATOM 2466 O O . PRO A 1 312 ? 17.456 3.968 5.932 1.00 72.44 312 PRO A O 1
ATOM 2469 N N . TYR A 1 313 ? 16.015 4.056 4.229 1.00 75.69 313 TYR A N 1
ATOM 2470 C CA . TYR A 1 313 ? 16.815 3.238 3.309 1.00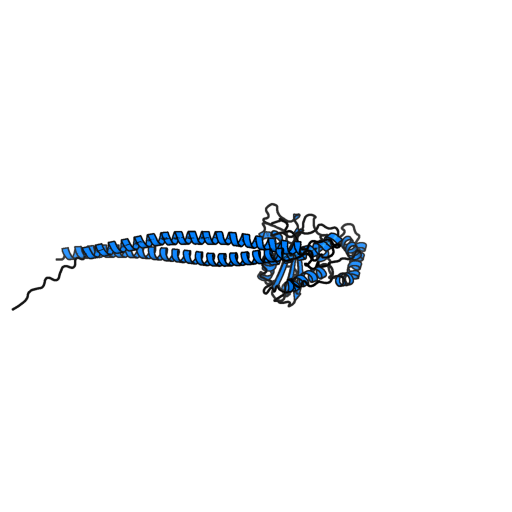 75.69 313 TYR A CA 1
ATOM 2471 C C . TYR A 1 313 ? 17.726 4.074 2.384 1.00 75.69 313 TYR A C 1
ATOM 2473 O O . TYR A 1 313 ? 18.357 3.521 1.475 1.00 75.69 313 TYR A O 1
ATOM 2481 N N . ILE A 1 314 ? 17.799 5.397 2.592 1.00 64.38 314 ILE A N 1
ATOM 2482 C CA . ILE A 1 314 ? 18.620 6.323 1.796 1.00 64.38 314 ILE A CA 1
ATOM 2483 C C . ILE A 1 314 ? 20.119 6.143 2.111 1.00 64.38 314 ILE A C 1
ATOM 2485 O O . ILE A 1 314 ? 20.537 6.115 3.266 1.00 64.38 314 ILE A O 1
ATOM 2489 N N . GLY A 1 315 ? 20.951 6.074 1.065 1.00 51.91 315 GLY A N 1
ATOM 2490 C CA . GLY A 1 315 ? 22.414 6.120 1.152 1.00 51.91 315 GLY A CA 1
ATOM 2491 C C . GLY A 1 315 ? 23.076 6.093 -0.232 1.00 51.91 315 GLY A C 1
ATOM 2492 O O . GLY A 1 315 ? 22.649 5.336 -1.101 1.00 51.91 315 GLY A O 1
ATOM 2493 N N . SER A 1 316 ? 24.119 6.909 -0.435 1.00 41.53 316 SER A N 1
ATOM 2494 C CA . SER A 1 316 ? 24.938 6.928 -1.664 1.00 41.53 316 SER A CA 1
ATOM 2495 C C . SER A 1 316 ? 25.580 5.555 -1.943 1.00 41.53 316 SER A C 1
ATOM 2497 O O . SER A 1 316 ? 25.975 4.857 -1.002 1.00 41.53 316 SER A O 1
ATOM 2499 N N . GLN A 1 317 ? 25.729 5.194 -3.231 1.00 45.00 317 GLN A N 1
ATOM 2500 C CA . GLN A 1 317 ? 26.427 3.982 -3.708 1.00 45.00 317 GLN A CA 1
ATOM 2501 C C . GLN A 1 317 ? 27.859 3.835 -3.144 1.00 45.00 317 GLN A C 1
ATOM 2503 O O . GLN A 1 317 ? 28.397 2.729 -3.140 1.00 45.00 317 GLN A O 1
ATOM 2508 N N . SER A 1 318 ? 28.461 4.922 -2.645 1.00 35.56 318 SER A N 1
ATOM 2509 C CA . SER A 1 318 ? 29.895 5.027 -2.335 1.00 35.56 318 SER A CA 1
ATOM 2510 C C . SER A 1 318 ? 30.259 4.974 -0.843 1.00 35.56 318 SER A C 1
ATOM 2512 O O . SER A 1 318 ? 31.359 5.390 -0.481 1.00 35.56 318 SER A O 1
ATOM 2514 N N . GLN A 1 319 ? 29.372 4.536 0.058 1.00 34.50 319 GLN A N 1
ATOM 2515 C CA . GLN A 1 319 ? 29.672 4.513 1.501 1.00 34.50 319 GLN A CA 1
ATOM 2516 C C . GLN A 1 319 ? 29.688 3.088 2.081 1.00 34.50 319 GLN A C 1
ATOM 2518 O O . GLN A 1 319 ? 28.655 2.416 2.024 1.00 34.50 319 GLN A O 1
ATOM 2523 N N . PRO A 1 320 ? 30.816 2.635 2.670 1.00 35.34 320 PRO A N 1
ATOM 2524 C CA . PRO A 1 320 ? 30.870 1.408 3.461 1.00 35.34 320 PRO A CA 1
ATOM 2525 C C . PRO A 1 320 ? 29.959 1.505 4.691 1.00 35.34 320 PRO A C 1
ATOM 2527 O O . PRO A 1 320 ? 29.833 2.565 5.302 1.00 35.34 320 PRO A O 1
ATOM 2530 N N . SER A 1 321 ? 29.356 0.387 5.089 1.00 39.22 321 SER A N 1
ATOM 2531 C CA . SER A 1 321 ? 28.636 0.252 6.357 1.00 39.22 321 SER A CA 1
ATOM 2532 C C . SER A 1 321 ? 29.612 0.343 7.539 1.00 39.22 321 SER A C 1
ATOM 2534 O O . SER A 1 321 ? 30.427 -0.557 7.737 1.00 39.22 321 SER A O 1
ATOM 2536 N N . SER A 1 322 ? 29.554 1.410 8.339 1.00 39.91 322 SER A N 1
ATOM 2537 C CA . SER A 1 322 ? 30.314 1.529 9.590 1.00 39.91 322 SER A CA 1
ATOM 2538 C C . SER A 1 322 ? 29.544 0.940 10.783 1.00 39.91 322 SER A C 1
ATOM 2540 O O . SER A 1 322 ? 28.491 1.430 11.171 1.00 39.91 322 SER A O 1
ATOM 2542 N N . ASN A 1 323 ? 30.074 -0.105 11.421 1.00 37.97 323 ASN A N 1
ATOM 2543 C CA . ASN A 1 323 ? 29.513 -0.650 12.665 1.00 37.97 323 ASN A CA 1
ATOM 2544 C C . ASN A 1 323 ? 29.573 0.397 13.796 1.00 37.97 323 ASN A C 1
ATOM 2546 O O . ASN A 1 323 ? 30.608 0.550 14.445 1.00 37.97 323 ASN A O 1
ATOM 2550 N N . ALA A 1 324 ? 28.471 1.106 14.046 1.00 43.34 324 ALA A N 1
ATOM 2551 C CA . ALA A 1 324 ? 28.296 1.982 15.202 1.00 43.34 324 ALA A CA 1
ATOM 2552 C C . ALA A 1 324 ? 27.357 1.322 16.228 1.00 43.34 324 ALA A C 1
ATOM 2554 O O . ALA A 1 324 ? 26.451 0.574 15.878 1.00 43.34 324 ALA A O 1
ATOM 2555 N N . ASN A 1 325 ? 27.616 1.564 17.513 1.00 45.94 325 ASN A N 1
ATOM 2556 C CA . ASN A 1 325 ? 27.022 0.865 18.655 1.00 45.94 325 ASN A CA 1
ATOM 2557 C C . ASN A 1 325 ? 25.491 1.095 18.780 1.00 45.94 325 ASN A C 1
ATOM 2559 O O . ASN A 1 325 ? 25.051 2.202 19.080 1.00 45.94 325 ASN A O 1
ATOM 2563 N N . LEU A 1 326 ? 24.687 0.036 18.592 1.00 50.88 326 LEU A N 1
ATOM 2564 C CA . LEU A 1 326 ? 23.215 0.050 18.427 1.00 50.88 326 LEU A CA 1
ATOM 2565 C C . LEU A 1 326 ? 22.387 0.015 19.736 1.00 50.88 326 LEU A C 1
ATOM 2567 O O . LEU A 1 326 ? 21.173 -0.199 19.701 1.00 50.88 326 LEU A O 1
ATOM 2571 N N . ALA A 1 327 ? 23.005 0.175 20.908 1.00 54.38 327 ALA A N 1
ATOM 2572 C CA . ALA A 1 327 ? 22.321 -0.076 22.183 1.00 54.38 327 ALA A CA 1
ATOM 2573 C C . ALA A 1 327 ? 21.209 0.944 22.513 1.00 54.38 327 ALA A C 1
ATOM 2575 O O . ALA A 1 327 ? 20.127 0.549 22.941 1.00 54.38 327 ALA A O 1
ATOM 2576 N N . ALA A 1 328 ? 21.435 2.244 22.295 1.00 54.84 328 ALA A N 1
ATOM 2577 C CA . ALA A 1 328 ? 20.475 3.288 22.676 1.00 54.84 328 ALA A CA 1
ATOM 2578 C C . ALA A 1 328 ? 19.233 3.379 21.753 1.00 54.84 328 ALA A C 1
ATOM 2580 O O . ALA A 1 328 ? 18.120 3.442 22.284 1.00 54.84 328 ALA A O 1
ATOM 2581 N N . PRO A 1 329 ? 19.353 3.292 20.410 1.00 57.03 329 PRO A N 1
ATOM 2582 C CA . PRO A 1 329 ? 18.191 3.341 19.511 1.00 57.03 329 PRO A CA 1
ATOM 2583 C C . PRO A 1 329 ? 17.298 2.099 19.624 1.00 57.03 329 PRO A C 1
ATOM 2585 O O . PRO A 1 329 ? 16.076 2.192 19.531 1.00 57.03 329 PRO A O 1
ATOM 2588 N N . LYS A 1 330 ? 17.889 0.925 19.898 1.00 64.44 330 LYS A N 1
ATOM 2589 C CA . LYS A 1 330 ? 17.131 -0.305 20.174 1.00 64.44 330 LYS A CA 1
ATOM 2590 C C . LYS A 1 330 ? 16.281 -0.164 21.436 1.00 64.44 330 LYS A C 1
ATOM 2592 O O . LYS A 1 330 ? 15.119 -0.554 21.432 1.00 64.44 330 LYS A O 1
ATOM 2597 N N . VAL A 1 331 ? 16.837 0.430 22.493 1.00 71.00 331 VAL A N 1
ATOM 2598 C CA . VAL A 1 331 ? 16.090 0.715 23.726 1.00 71.00 331 VAL A CA 1
ATOM 2599 C C . VAL A 1 331 ? 14.961 1.711 23.461 1.00 71.00 331 VAL A C 1
ATOM 2601 O O . VAL A 1 331 ? 13.852 1.481 23.935 1.00 71.00 331 VAL A O 1
ATOM 2604 N N . ALA A 1 332 ? 15.192 2.764 22.672 1.00 71.94 332 ALA A N 1
ATOM 2605 C CA . ALA A 1 332 ? 14.158 3.744 22.327 1.00 71.94 332 ALA A CA 1
ATOM 2606 C C . ALA A 1 332 ? 13.000 3.120 21.525 1.00 71.94 332 ALA A C 1
ATOM 2608 O O . ALA A 1 332 ? 11.837 3.322 21.876 1.00 71.94 332 ALA A O 1
ATOM 2609 N N . TYR A 1 333 ? 13.307 2.288 20.523 1.00 77.50 333 TYR A N 1
ATOM 2610 C CA . TYR A 1 333 ? 12.302 1.552 19.753 1.00 77.50 333 TYR A CA 1
ATOM 2611 C C . TYR A 1 333 ? 11.510 0.564 20.618 1.00 77.50 333 TYR A C 1
ATOM 2613 O O . TYR A 1 333 ? 10.281 0.593 20.603 1.00 77.50 333 TYR A O 1
ATOM 2621 N N . GLU A 1 334 ? 12.181 -0.286 21.404 1.00 76.81 334 GLU A N 1
ATOM 2622 C CA . GLU A 1 334 ? 11.483 -1.247 22.271 1.00 76.81 334 GLU A CA 1
ATOM 2623 C C . GLU A 1 334 ? 10.644 -0.532 23.343 1.00 76.81 334 GLU A C 1
ATOM 2625 O O . GLU A 1 334 ? 9.531 -0.960 23.647 1.00 76.81 334 GLU A O 1
ATOM 2630 N N . THR A 1 335 ? 11.110 0.618 23.842 1.00 79.31 335 THR A N 1
ATOM 2631 C CA . THR A 1 335 ? 10.341 1.475 24.758 1.00 79.31 335 THR A CA 1
ATOM 2632 C C . THR A 1 335 ? 9.100 2.049 24.072 1.00 79.31 335 THR A C 1
ATOM 2634 O O . THR A 1 335 ? 8.004 1.985 24.630 1.00 79.31 335 THR A O 1
ATOM 2637 N N . ALA A 1 336 ? 9.235 2.572 22.849 1.00 78.56 336 ALA A N 1
ATOM 2638 C CA . ALA A 1 336 ? 8.110 3.099 22.077 1.00 78.56 336 ALA A CA 1
ATOM 2639 C C . ALA A 1 336 ? 7.098 1.997 21.723 1.00 78.56 336 ALA A C 1
ATOM 2641 O O . ALA A 1 336 ? 5.889 2.211 21.806 1.00 78.56 336 ALA A O 1
ATOM 2642 N N . LYS A 1 337 ? 7.581 0.792 21.407 1.00 82.81 337 LYS A N 1
ATOM 2643 C CA . LYS A 1 337 ? 6.759 -0.386 21.115 1.00 82.81 337 LYS A CA 1
ATOM 2644 C C . LYS A 1 337 ? 5.981 -0.845 22.343 1.00 82.81 337 LYS A C 1
ATOM 2646 O O . LYS A 1 337 ? 4.776 -1.073 22.254 1.00 82.81 337 LYS A O 1
ATOM 2651 N N . GLN A 1 338 ? 6.637 -0.930 23.499 1.00 83.56 338 GLN A N 1
ATOM 2652 C CA . GLN A 1 338 ? 5.974 -1.265 24.757 1.00 83.56 338 GLN A CA 1
ATOM 2653 C C . GLN A 1 338 ? 4.930 -0.207 25.138 1.00 83.56 338 GLN A C 1
ATOM 2655 O O . GLN A 1 338 ? 3.814 -0.559 25.520 1.00 83.56 338 GLN A O 1
ATOM 2660 N N . ALA A 1 339 ? 5.256 1.080 24.977 1.00 82.44 339 ALA A N 1
ATOM 2661 C CA . ALA A 1 339 ? 4.326 2.176 25.227 1.00 82.44 339 ALA A CA 1
ATOM 2662 C C . ALA A 1 339 ? 3.106 2.131 24.291 1.00 82.44 339 ALA A C 1
ATOM 2664 O O . ALA A 1 339 ? 1.984 2.337 24.751 1.00 82.44 339 ALA A O 1
ATOM 2665 N N . ASN A 1 340 ? 3.306 1.815 23.008 1.00 86.75 340 ASN A N 1
ATOM 2666 C CA . ASN A 1 340 ? 2.222 1.642 22.043 1.00 86.75 340 ASN A CA 1
ATOM 2667 C C . ASN A 1 340 ? 1.314 0.460 22.410 1.00 86.75 340 ASN A C 1
ATOM 2669 O O . ASN A 1 340 ? 0.098 0.617 22.477 1.00 86.75 340 ASN A O 1
ATOM 2673 N N . ASN A 1 341 ? 1.894 -0.698 22.736 1.00 82.19 341 ASN A N 1
ATOM 2674 C CA . ASN A 1 341 ? 1.126 -1.873 23.160 1.00 82.19 341 ASN A CA 1
ATOM 2675 C C . ASN A 1 341 ? 0.295 -1.585 24.420 1.00 82.19 341 ASN A C 1
ATOM 2677 O O . ASN A 1 341 ? -0.866 -1.984 24.511 1.00 82.19 341 ASN A O 1
ATOM 2681 N N . GLN A 1 342 ? 0.869 -0.861 25.384 1.00 87.19 342 GLN A N 1
ATOM 2682 C CA . GLN A 1 342 ? 0.167 -0.482 26.606 1.00 87.19 342 GLN A CA 1
ATOM 2683 C C . GLN A 1 342 ? -0.974 0.508 26.336 1.00 87.19 342 GLN A C 1
ATOM 2685 O O . GLN A 1 342 ? -2.046 0.367 26.927 1.00 87.19 342 GLN A O 1
ATOM 2690 N N . ALA A 1 343 ? -0.759 1.483 25.449 1.00 82.38 343 ALA A N 1
ATOM 2691 C CA . ALA A 1 343 ? -1.785 2.445 25.056 1.00 82.38 343 ALA A CA 1
ATOM 2692 C C . ALA A 1 343 ? -2.939 1.766 24.303 1.00 82.38 343 ALA A C 1
ATOM 2694 O O . ALA A 1 343 ? -4.100 2.046 24.590 1.00 82.38 343 ALA A O 1
ATOM 2695 N N . GLN A 1 344 ? -2.632 0.815 23.417 1.00 85.50 344 GLN A N 1
ATOM 2696 C CA . GLN A 1 344 ? -3.644 0.048 22.692 1.00 85.50 344 GLN A CA 1
ATOM 2697 C C . GLN A 1 344 ? -4.472 -0.840 23.635 1.00 85.50 344 GLN A C 1
ATOM 2699 O O . GLN A 1 344 ? -5.696 -0.883 23.537 1.00 85.50 344 GLN A O 1
ATOM 2704 N N . SER A 1 345 ? -3.823 -1.480 24.613 1.00 85.88 345 SER A N 1
ATOM 2705 C CA . SER A 1 345 ? -4.519 -2.267 25.637 1.00 85.88 345 SER A CA 1
ATOM 2706 C C . SER A 1 345 ? -5.418 -1.406 26.537 1.00 85.88 345 SER A C 1
ATOM 2708 O O . SER A 1 345 ? -6.529 -1.823 26.875 1.00 85.88 345 SER A O 1
ATOM 2710 N N . ASP A 1 346 ? -4.982 -0.196 26.914 1.00 91.00 346 ASP A N 1
ATOM 2711 C CA . ASP A 1 346 ? -5.835 0.723 27.677 1.00 91.00 346 ASP A CA 1
ATOM 2712 C C . ASP A 1 346 ? -7.013 1.227 26.834 1.00 91.00 346 ASP A C 1
ATOM 2714 O O . ASP A 1 346 ? -8.134 1.263 27.340 1.00 91.00 346 ASP A O 1
ATOM 2718 N N . LEU A 1 347 ? -6.803 1.527 25.547 1.00 90.44 347 LEU A N 1
ATOM 2719 C CA . LEU A 1 347 ? -7.872 1.901 24.617 1.00 90.44 347 LEU A CA 1
ATOM 2720 C C . LEU A 1 347 ? -8.973 0.832 24.557 1.00 90.44 347 LEU A C 1
ATOM 2722 O O . LEU A 1 347 ? -10.151 1.157 24.742 1.00 90.44 347 LEU A O 1
ATOM 2726 N N . ASP A 1 348 ? -8.599 -0.437 24.381 1.00 88.38 348 ASP A N 1
ATOM 2727 C CA . ASP A 1 348 ? -9.547 -1.556 24.360 1.00 88.38 348 ASP A CA 1
ATOM 2728 C C . ASP A 1 348 ? -10.306 -1.675 25.692 1.00 88.38 348 ASP A C 1
ATOM 2730 O O . ASP A 1 348 ? -11.533 -1.818 25.720 1.00 88.38 348 ASP A O 1
ATOM 2734 N N . SER A 1 349 ? -9.601 -1.526 26.816 1.00 93.00 349 SER A N 1
ATOM 2735 C CA . SER A 1 349 ? -10.199 -1.533 28.155 1.00 93.00 349 SER A CA 1
ATOM 2736 C C . SER A 1 349 ? -11.194 -0.379 28.360 1.00 93.00 349 SER A C 1
ATOM 2738 O O . SER A 1 349 ? -12.313 -0.587 28.847 1.00 93.00 349 SER A O 1
ATOM 2740 N N . LYS A 1 350 ? -10.842 0.848 27.943 1.00 95.56 350 LYS A N 1
ATOM 2741 C CA . LYS A 1 350 ? -11.730 2.018 28.041 1.00 95.56 350 LYS A CA 1
ATOM 2742 C C . LYS A 1 350 ? -12.942 1.897 27.129 1.00 95.56 350 LYS A C 1
ATOM 2744 O O . LYS A 1 350 ? -14.030 2.317 27.531 1.00 95.56 350 LYS A O 1
ATOM 2749 N N . LYS A 1 351 ? -12.790 1.293 25.948 1.00 94.44 351 LYS A N 1
ATOM 2750 C CA . LYS A 1 351 ? -13.905 1.006 25.041 1.00 94.44 351 LYS A CA 1
ATOM 2751 C C . LYS A 1 351 ? -14.939 0.107 25.721 1.00 94.44 351 LYS A C 1
ATOM 2753 O O . LYS A 1 351 ? -16.105 0.487 25.822 1.00 94.44 351 LYS A O 1
ATOM 2758 N N . VAL A 1 352 ? -14.496 -1.014 26.295 1.00 94.06 352 VAL A N 1
ATOM 2759 C CA . VAL A 1 352 ? -15.368 -1.949 27.031 1.00 94.06 352 VAL A CA 1
ATOM 2760 C C . VAL A 1 352 ? -16.046 -1.267 28.226 1.00 94.06 352 VAL A C 1
ATOM 2762 O O . VAL A 1 352 ? -17.248 -1.439 28.456 1.00 94.06 352 VAL A O 1
ATOM 2765 N N . ALA A 1 353 ? -15.310 -0.453 28.989 1.00 94.69 353 ALA A N 1
ATOM 2766 C CA . ALA A 1 353 ? -15.871 0.284 30.123 1.00 94.69 353 ALA A CA 1
ATOM 2767 C C . ALA A 1 353 ? -16.946 1.300 29.690 1.00 94.69 353 ALA A C 1
ATOM 2769 O O . ALA A 1 353 ? -17.994 1.402 30.337 1.00 94.69 353 ALA A O 1
ATOM 2770 N N . SER A 1 354 ? -16.709 2.017 28.587 1.00 95.31 354 SER A N 1
ATOM 2771 C CA . SER A 1 354 ? -17.658 2.961 27.987 1.00 95.31 354 SER A CA 1
ATOM 2772 C C . SER A 1 354 ? -18.947 2.259 27.552 1.00 95.31 354 SER A C 1
ATOM 2774 O O . SER A 1 354 ? -20.043 2.651 27.969 1.00 95.31 354 SER A O 1
ATOM 2776 N N . GLU A 1 355 ? -18.832 1.153 26.814 1.00 95.44 355 GLU A N 1
ATOM 2777 C CA . GLU A 1 355 ? -19.973 0.340 26.375 1.00 95.44 355 GLU A CA 1
ATOM 2778 C C . GLU A 1 355 ? -20.795 -0.186 27.566 1.00 95.44 355 GLU A C 1
ATOM 2780 O O . GLU A 1 355 ? -22.028 -0.082 27.586 1.00 95.44 355 GLU A O 1
ATOM 2785 N N . SER A 1 356 ? -20.120 -0.671 28.613 1.00 96.25 356 SER A N 1
ATOM 2786 C CA . SER A 1 356 ? -20.754 -1.157 29.844 1.00 96.25 356 SER A CA 1
ATOM 2787 C C . SER A 1 356 ? -21.504 -0.052 30.604 1.00 96.25 356 SER A C 1
ATOM 2789 O O . SER A 1 356 ? -22.651 -0.241 31.035 1.00 96.25 356 SER A O 1
ATOM 2791 N N . ALA A 1 357 ? -20.910 1.140 30.728 1.00 96.25 357 ALA A N 1
ATOM 2792 C CA . ALA A 1 357 ? -21.543 2.281 31.386 1.00 96.25 357 ALA A CA 1
ATOM 2793 C C . ALA A 1 357 ? -22.798 2.754 30.630 1.00 96.25 357 ALA A C 1
ATOM 2795 O O . ALA A 1 357 ? -23.844 2.992 31.246 1.00 96.25 357 ALA A O 1
ATOM 2796 N N . ILE A 1 358 ? -22.733 2.801 29.294 1.00 95.19 358 ILE A N 1
ATOM 2797 C CA . ILE A 1 358 ? -23.879 3.117 28.428 1.00 95.19 358 ILE A CA 1
ATOM 2798 C C . ILE A 1 358 ? -24.999 2.085 28.610 1.00 95.19 358 ILE A C 1
ATOM 2800 O O . ILE A 1 358 ? -26.177 2.448 28.711 1.00 95.19 358 ILE A O 1
ATOM 2804 N N . LEU A 1 359 ? -24.663 0.797 28.701 1.00 96.50 359 LEU A N 1
ATOM 2805 C CA . LEU A 1 359 ? -25.645 -0.264 28.914 1.00 96.50 359 LEU A CA 1
ATOM 2806 C C . LEU A 1 359 ? -26.345 -0.129 30.278 1.00 96.50 359 LEU A C 1
ATOM 2808 O O . LEU A 1 359 ? -27.573 -0.238 30.368 1.00 96.50 359 LEU A O 1
ATOM 2812 N N . LYS A 1 360 ? -25.598 0.193 31.341 1.00 96.25 360 LYS A N 1
ATOM 2813 C CA . LYS A 1 360 ? -26.151 0.437 32.685 1.00 96.25 360 LYS A CA 1
ATOM 2814 C C . LYS A 1 360 ? -27.062 1.669 32.733 1.00 96.25 360 LYS A C 1
ATOM 2816 O O . LYS A 1 360 ? -28.114 1.636 33.388 1.00 96.25 360 LYS A O 1
ATOM 2821 N N . LEU A 1 361 ? -26.699 2.730 32.011 1.00 95.88 361 LEU A N 1
ATOM 2822 C CA . LEU A 1 361 ? -27.536 3.914 31.823 1.00 95.88 361 LEU A CA 1
ATOM 2823 C C . LEU A 1 361 ? -28.863 3.548 31.140 1.00 95.88 361 LEU A C 1
ATOM 2825 O O . LEU A 1 361 ? -29.929 3.816 31.702 1.00 95.88 361 LEU A O 1
ATOM 2829 N N . LYS A 1 362 ? -28.820 2.845 29.997 1.00 96.38 362 LYS A N 1
ATOM 2830 C CA . LYS A 1 362 ? -30.021 2.378 29.273 1.00 96.38 362 LYS A CA 1
ATOM 2831 C C . LYS A 1 362 ? -30.932 1.510 30.148 1.00 96.38 362 LYS A C 1
ATOM 2833 O O . LYS A 1 362 ? -32.155 1.688 30.145 1.00 96.38 362 LYS A O 1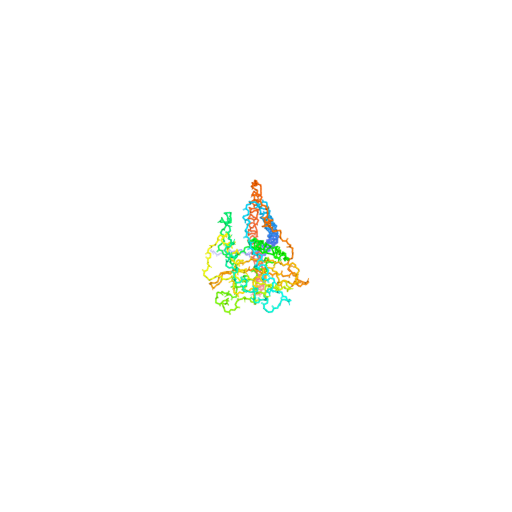
ATOM 2838 N N . LYS A 1 363 ? -30.354 0.607 30.947 1.00 95.81 363 LYS A N 1
ATOM 2839 C CA . LYS A 1 363 ? -31.111 -0.224 31.896 1.00 95.81 363 LYS A CA 1
ATOM 2840 C C . LYS A 1 363 ? -31.831 0.625 32.946 1.00 95.81 363 LYS A C 1
ATOM 2842 O O . LYS A 1 363 ? -33.020 0.434 33.185 1.00 95.81 363 LYS A O 1
ATOM 2847 N N . THR A 1 364 ? -31.143 1.608 33.523 1.00 94.75 364 THR A N 1
ATOM 2848 C CA . THR A 1 364 ? -31.727 2.501 34.540 1.00 94.75 364 THR A CA 1
ATOM 2849 C C . THR A 1 364 ? -32.847 3.367 33.962 1.00 94.75 364 THR A C 1
ATOM 2851 O O . THR A 1 364 ? -33.887 3.529 34.601 1.00 94.75 364 THR A O 1
ATOM 2854 N N . GLN A 1 365 ? -32.678 3.863 32.733 1.00 95.38 365 GLN A N 1
ATOM 2855 C CA . GLN A 1 365 ? -33.711 4.604 32.004 1.00 95.38 365 GLN A CA 1
ATOM 2856 C C . GLN A 1 365 ? -34.976 3.753 31.796 1.00 95.38 365 GLN A C 1
ATOM 2858 O O . GLN A 1 365 ? -36.101 4.221 32.006 1.00 95.38 365 GLN A O 1
ATOM 2863 N N . SER A 1 366 ? -34.789 2.481 31.434 1.00 94.19 366 SER A N 1
ATOM 2864 C CA . SER A 1 366 ? -35.880 1.522 31.229 1.00 94.19 366 SER A CA 1
ATOM 2865 C C . SER A 1 366 ? -36.620 1.222 32.536 1.00 94.19 366 SER A C 1
ATOM 2867 O O . SER A 1 366 ? -37.848 1.287 32.589 1.00 94.19 366 SER A O 1
ATOM 2869 N N . GLU A 1 367 ? -35.887 0.983 33.626 1.00 92.25 367 GLU A N 1
ATOM 2870 C CA . GLU A 1 367 ? -36.462 0.761 34.959 1.00 92.25 367 GLU A CA 1
ATOM 2871 C C . GLU A 1 367 ? -37.238 1.984 35.471 1.00 92.25 367 GLU A C 1
ATOM 2873 O O . GLU A 1 367 ? -38.319 1.835 36.043 1.00 92.25 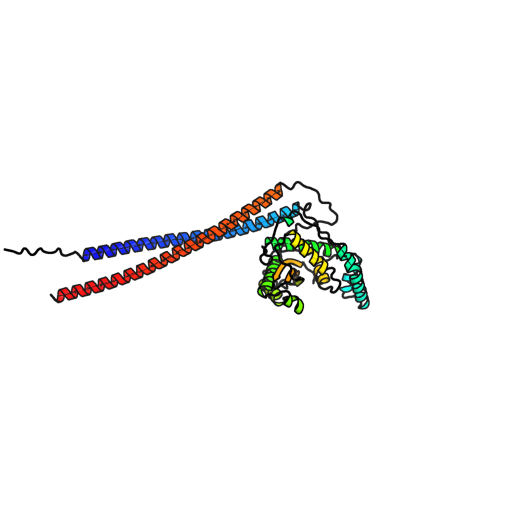367 GLU A O 1
ATOM 2878 N N . LEU A 1 368 ? -36.727 3.201 35.246 1.00 92.19 368 LEU A N 1
ATOM 2879 C CA . LEU A 1 368 ? -37.422 4.432 35.625 1.00 92.19 368 LEU A CA 1
ATOM 2880 C C . LEU A 1 368 ? -38.727 4.604 34.837 1.00 92.19 368 LEU A C 1
ATOM 2882 O O . LEU A 1 368 ? -39.749 4.995 35.405 1.00 92.19 368 LEU A O 1
ATOM 2886 N N . THR A 1 369 ? -38.711 4.277 33.545 1.00 91.69 369 THR A N 1
ATOM 2887 C CA . THR A 1 369 ? -39.901 4.299 32.682 1.00 91.69 369 THR A CA 1
ATOM 2888 C C . THR A 1 369 ? -40.950 3.297 33.167 1.00 91.69 369 THR A C 1
ATOM 2890 O O . THR A 1 369 ? -42.115 3.658 33.351 1.00 91.69 369 THR A O 1
ATOM 2893 N N . ALA A 1 370 ? -40.535 2.066 33.479 1.00 89.81 370 ALA A N 1
ATOM 2894 C CA . ALA A 1 370 ? -41.414 1.046 34.048 1.00 89.81 370 ALA A CA 1
ATOM 2895 C C . ALA A 1 370 ? -42.001 1.479 35.404 1.00 89.81 370 ALA A C 1
ATOM 2897 O O . ALA A 1 370 ? -43.190 1.280 35.665 1.00 89.81 370 ALA A O 1
ATOM 2898 N N . LEU A 1 371 ? -41.200 2.134 36.252 1.00 88.25 371 LEU A N 1
ATOM 2899 C CA . LEU A 1 371 ? -41.650 2.636 37.548 1.00 88.25 371 LEU A CA 1
ATOM 2900 C C . LEU A 1 371 ? -42.688 3.760 37.409 1.00 88.25 371 LEU A C 1
ATOM 2902 O O . LEU A 1 371 ? -43.679 3.757 38.141 1.00 88.25 371 LEU A O 1
ATOM 2906 N N . LYS A 1 372 ? -42.509 4.683 36.453 1.00 87.81 372 LYS A N 1
ATOM 2907 C CA . LYS A 1 372 ? -43.517 5.709 36.124 1.00 87.81 372 LYS A CA 1
ATOM 2908 C C . LYS A 1 372 ? -44.831 5.062 35.687 1.00 87.81 372 LYS A C 1
ATOM 2910 O O . LYS A 1 372 ? -45.889 5.423 36.199 1.00 87.81 372 LYS A O 1
ATOM 2915 N N . ALA A 1 373 ? -44.768 4.058 34.812 1.00 88.62 373 ALA A N 1
ATOM 2916 C CA . ALA A 1 373 ? -45.953 3.328 34.368 1.00 88.62 373 ALA A CA 1
ATOM 2917 C C . ALA A 1 373 ? -46.664 2.604 35.529 1.00 88.62 373 ALA A C 1
ATOM 2919 O O . ALA A 1 373 ? -47.892 2.660 35.642 1.00 88.62 373 ALA A O 1
ATOM 2920 N N . ALA A 1 374 ? -45.909 1.963 36.428 1.00 86.12 374 ALA A N 1
ATOM 2921 C CA . ALA A 1 374 ? -46.457 1.307 37.615 1.00 86.12 374 ALA A CA 1
ATOM 2922 C C . ALA A 1 374 ? -47.116 2.308 38.582 1.00 86.12 374 ALA A C 1
ATOM 2924 O O . ALA A 1 374 ? -48.203 2.039 39.100 1.00 86.12 374 ALA A O 1
ATOM 2925 N N . ALA A 1 375 ? -46.503 3.478 38.786 1.00 84.44 375 ALA A N 1
ATOM 2926 C CA . ALA A 1 375 ? -47.066 4.545 39.608 1.00 84.44 375 ALA A CA 1
ATOM 2927 C C . ALA A 1 375 ? -48.406 5.054 39.047 1.00 84.44 375 ALA A C 1
ATOM 2929 O O . ALA A 1 375 ? -49.372 5.181 39.804 1.00 84.44 375 ALA A O 1
ATOM 2930 N N . SER A 1 376 ? -48.505 5.254 37.727 1.00 86.69 376 SER A N 1
ATOM 2931 C CA . SER A 1 376 ? -49.758 5.637 37.059 1.00 86.69 376 SER A CA 1
ATOM 2932 C C . SER A 1 376 ? -50.854 4.579 37.222 1.00 86.69 376 SER A C 1
ATOM 2934 O O . SER A 1 376 ? -51.986 4.908 37.583 1.00 86.69 376 SER A O 1
ATOM 2936 N N . LYS A 1 377 ? -50.523 3.292 37.040 1.00 87.81 377 LYS A N 1
ATOM 2937 C CA . LYS A 1 377 ? -51.471 2.182 37.260 1.00 87.81 377 LYS A CA 1
ATOM 2938 C C . LYS A 1 377 ? -51.963 2.128 38.708 1.00 87.81 377 LYS A C 1
ATOM 2940 O O . LYS A 1 377 ? -53.158 1.946 38.945 1.00 87.81 377 LYS A O 1
ATOM 2945 N N . LEU A 1 378 ? -51.072 2.330 39.682 1.00 84.06 378 LEU A N 1
ATOM 2946 C CA . LEU A 1 378 ? -51.459 2.371 41.091 1.00 84.06 378 LEU A CA 1
ATOM 2947 C C . LEU A 1 378 ? -52.389 3.553 41.393 1.00 84.06 378 LEU A C 1
ATOM 2949 O O . LEU A 1 378 ? -53.363 3.382 42.128 1.00 84.06 378 LEU A O 1
ATOM 2953 N N . ALA A 1 379 ? -52.111 4.735 40.840 1.00 83.69 379 ALA A N 1
ATOM 2954 C CA . ALA A 1 379 ? -52.971 5.903 41.006 1.00 83.69 379 ALA A CA 1
ATOM 2955 C C . ALA A 1 379 ? -54.389 5.630 40.473 1.00 83.69 379 ALA A C 1
ATOM 2957 O O . ALA A 1 379 ? -55.368 5.883 41.178 1.00 83.69 379 ALA A O 1
ATOM 2958 N N . ALA A 1 380 ? -54.505 5.018 39.290 1.00 86.31 380 ALA A N 1
ATOM 2959 C CA . ALA A 1 380 ? -55.789 4.613 38.720 1.00 86.31 380 ALA A CA 1
ATOM 2960 C C . ALA A 1 380 ? -56.535 3.598 39.610 1.00 86.31 380 ALA A C 1
ATOM 2962 O O . ALA A 1 380 ? -57.720 3.777 39.908 1.00 86.31 380 ALA A O 1
ATOM 2963 N N . ALA A 1 381 ? -55.839 2.571 40.110 1.00 83.06 381 ALA A N 1
ATOM 2964 C CA . ALA A 1 381 ? -56.422 1.575 41.011 1.00 83.06 381 ALA A CA 1
ATOM 2965 C C . ALA A 1 381 ? -56.922 2.197 42.329 1.00 83.06 381 ALA A C 1
ATOM 2967 O O . ALA A 1 381 ? -57.991 1.840 42.825 1.00 83.06 381 ALA A O 1
ATOM 2968 N N . GLN A 1 382 ? -56.185 3.166 42.882 1.00 82.31 382 GLN A N 1
ATOM 2969 C CA . GLN A 1 382 ? -56.589 3.893 44.089 1.00 82.31 382 GLN A CA 1
ATOM 2970 C C . GLN A 1 382 ? -57.849 4.733 43.862 1.00 82.31 382 GLN A C 1
ATOM 2972 O O . GLN A 1 382 ? -58.740 4.721 44.713 1.00 82.31 382 GLN A O 1
ATOM 2977 N N . THR A 1 383 ? -57.951 5.422 42.723 1.00 84.88 383 THR A N 1
ATOM 2978 C CA . THR A 1 383 ? -59.156 6.171 42.340 1.00 84.88 383 THR A CA 1
ATOM 2979 C C . THR A 1 383 ? -60.367 5.247 42.233 1.00 84.88 383 THR A C 1
ATOM 2981 O O . THR A 1 383 ? -61.417 5.537 42.810 1.00 84.88 383 THR A O 1
ATOM 2984 N N . ASN A 1 384 ? -60.216 4.097 41.571 1.00 86.75 384 ASN A N 1
ATOM 2985 C CA . ASN A 1 384 ? -61.288 3.108 41.445 1.00 86.75 384 ASN A CA 1
ATOM 2986 C C . ASN A 1 384 ? -61.732 2.553 42.802 1.00 86.75 384 ASN A C 1
ATOM 2988 O O . ASN A 1 384 ? -62.929 2.458 43.071 1.00 86.75 384 ASN A O 1
ATOM 2992 N N . LEU A 1 385 ? -60.783 2.240 43.685 1.00 82.88 385 LEU A N 1
ATOM 2993 C CA . LEU A 1 385 ? -61.093 1.743 45.021 1.00 82.88 385 LEU A CA 1
ATOM 2994 C C . LEU A 1 385 ? -61.851 2.784 45.859 1.00 82.88 385 LEU A C 1
ATOM 2996 O O . LEU A 1 385 ? -62.823 2.433 46.525 1.00 82.88 385 LEU A O 1
ATOM 3000 N N . SER A 1 386 ? -61.455 4.060 45.807 1.00 82.75 386 SER A N 1
ATOM 3001 C CA . SER A 1 386 ? -62.179 5.143 46.489 1.00 82.75 386 SER A CA 1
ATOM 3002 C C . SER A 1 386 ? -63.611 5.298 45.966 1.00 82.75 386 SER A C 1
ATOM 3004 O O . SER A 1 386 ? -64.532 5.412 46.773 1.00 82.75 386 SER A O 1
ATOM 3006 N N . LYS A 1 387 ? -63.824 5.220 44.642 1.00 85.06 387 LYS A N 1
ATOM 3007 C CA . LYS A 1 387 ? -65.171 5.236 44.040 1.00 85.06 387 LYS A CA 1
ATOM 3008 C C . LYS A 1 387 ? -66.038 4.078 44.547 1.00 85.06 387 LYS A C 1
ATOM 3010 O O . LYS A 1 387 ? -67.170 4.297 44.965 1.00 85.06 387 LYS A O 1
ATOM 3015 N N . LYS A 1 388 ? -65.498 2.853 44.574 1.00 85.06 388 LYS A N 1
ATOM 3016 C CA . LYS A 1 388 ? -66.217 1.668 45.081 1.00 85.06 388 LYS A CA 1
ATOM 3017 C C . LYS A 1 388 ? -66.548 1.777 46.574 1.00 85.06 388 LYS A C 1
ATOM 3019 O O . LYS A 1 388 ? -67.635 1.389 46.983 1.00 85.06 388 LYS A O 1
ATOM 3024 N N . GLN A 1 389 ? -65.647 2.336 47.383 1.00 82.50 389 GLN A N 1
ATOM 3025 C CA . GLN A 1 389 ? -65.901 2.572 48.809 1.00 82.50 389 GLN A CA 1
ATOM 3026 C C . GLN A 1 389 ? -66.983 3.628 49.056 1.00 82.50 389 GLN A C 1
ATOM 3028 O O . GLN A 1 389 ? -67.766 3.472 49.990 1.00 82.50 389 GLN A O 1
ATOM 3033 N N . ALA A 1 390 ? -67.030 4.686 48.243 1.00 81.06 390 ALA A N 1
ATOM 3034 C CA . ALA A 1 390 ? -68.089 5.688 48.317 1.00 81.06 390 ALA A CA 1
ATOM 3035 C C . ALA A 1 390 ? -69.457 5.079 47.970 1.00 81.06 390 ALA A C 1
ATOM 3037 O O . ALA A 1 390 ? -70.402 5.259 48.730 1.00 81.06 390 ALA A O 1
ATOM 3038 N N . ALA A 1 391 ? -69.530 4.277 46.903 1.00 82.25 391 ALA A N 1
ATOM 3039 C CA . ALA A 1 391 ? -70.753 3.570 46.521 1.00 82.25 391 ALA A CA 1
ATOM 3040 C C . ALA A 1 391 ? -71.245 2.604 47.619 1.00 82.25 391 ALA A C 1
ATOM 3042 O O . ALA A 1 391 ? -72.426 2.586 47.939 1.00 82.25 391 ALA A O 1
ATOM 3043 N N . LEU A 1 392 ? -70.341 1.852 48.263 1.00 78.62 392 LEU A N 1
ATOM 3044 C CA . LEU A 1 392 ? -70.704 0.952 49.368 1.00 78.62 392 LEU A CA 1
ATOM 3045 C C . LEU A 1 392 ? -71.284 1.699 50.581 1.00 78.62 392 LEU A C 1
ATOM 3047 O O . LEU A 1 392 ? -72.165 1.175 51.254 1.00 78.62 392 LEU A O 1
ATOM 3051 N N . LYS A 1 393 ? -70.794 2.910 50.873 1.00 77.75 393 LYS A N 1
ATOM 3052 C CA . LYS A 1 393 ? -71.341 3.762 51.942 1.00 77.75 393 LYS A CA 1
ATOM 3053 C C . LYS A 1 393 ? -72.714 4.348 51.616 1.00 77.75 393 LYS A C 1
ATOM 3055 O O . LYS A 1 393 ? -73.378 4.785 52.536 1.00 77.75 393 LYS A O 1
ATOM 3060 N N . GLN A 1 394 ? -73.077 4.439 50.340 1.00 78.50 394 GLN A N 1
ATOM 3061 C CA . GLN A 1 394 ? -74.399 4.905 49.911 1.00 78.50 394 GLN A CA 1
ATOM 3062 C C . GLN A 1 394 ? -75.422 3.761 49.858 1.00 78.50 394 GLN A C 1
ATOM 3064 O O . GLN A 1 394 ? -76.617 4.022 49.840 1.00 78.50 394 GLN A O 1
ATOM 3069 N N . ALA A 1 395 ? -74.955 2.509 49.802 1.00 72.81 395 ALA A N 1
ATOM 3070 C CA . ALA A 1 395 ? -75.789 1.309 49.735 1.00 72.81 395 ALA A CA 1
ATOM 3071 C C . ALA A 1 395 ? -76.093 0.670 51.108 1.00 72.81 395 ALA A C 1
ATOM 3073 O O . ALA A 1 395 ? -76.884 -0.267 51.163 1.00 72.81 395 ALA A O 1
ATOM 3074 N N . ASN A 1 396 ? -75.453 1.143 52.184 1.00 47.66 396 ASN A N 1
ATOM 3075 C CA . ASN A 1 396 ? -75.762 0.816 53.584 1.00 47.66 396 ASN A CA 1
ATOM 3076 C C . ASN A 1 396 ? -76.224 2.086 54.286 1.00 47.66 396 ASN A C 1
ATOM 3078 O O . ASN A 1 396 ? -77.001 1.958 55.254 1.00 47.66 396 ASN A O 1
#

Foldseek 3Di:
DDDDPPPDDPPPVVVVLVVVVVVLVVVLVVLVVVLVVLVVLLVVLVVLLVVLVVLLVVLVVLLLVLVLVLLQVVLQQPPQFDQDDDPLLLVLLCLLLDPPHDPVSNVVSLVSLLVCQVVNLVVGDQDFRPVLQVAWDQAQLDDDLSLQQLLQLLLLSNLQNLLVVNVHDRAFAWSLQQQLQNQLQNLCAVVLCADVNCVVPNGPVVSQQVSQVVFVHFHKDKDKDKDFQDHDRDGSRVVSNVSSVSVSCLSRVSPDPPSVCVSNCVPPPDAHKHWTWGWHDGDGITMIIIMITGPVRADPSTNRGPDGDDRSSDDDPPDHRDDDDSPVSVVSSVVSVVSSVVSVVSSVVSVVSSVVSVVSSVVSVVVSVVSVVVVVVVVVVVVVVVVVVVVVVVVD

InterPro domains:
  IPR027607 SEC10/PgrA surface exclusion domain [TIGR04320] (66-395)

pLDDT: mean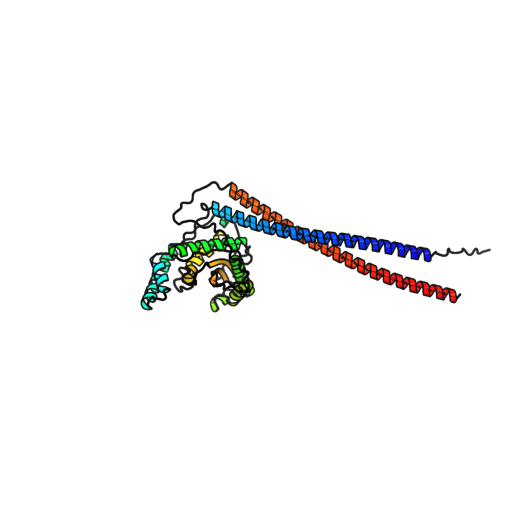 86.27, std 15.5, range [32.38, 98.81]

Organism: Streptococcus thermophilus (NCBI:txid1308)

Secondary structure (DSSP, 8-state):
------------HHHHHHHHHHHHHHHHHHHHHHHHHHHHHHHHHHHHHHHHHHHHHHHHHHHHHHHHHHHHHTTTTS--------HHHHHHHHHHH-SSS-HHHHHHHHHHHHHHHHHHHHT------TTGGG-EES-GGG--HHHHHHHHHHHHHHHHHHHHHHTPPPEE-BHHHHHHHHHHHHHHHHTT--HHHHHHH-S-HHHHHHHHHTTSSB--EEEEEEEES----EEHHHHHHHHHHHHHHHHH-SS--HHHHHHTTTT--SS-EEEEEEEEEETTEEEEEEEEEEGGGB-TT-----PBPP-TT---TT--------HHHHHHHHHHHHHHHHHHHHHHHHHHHHHHHHHHHHHHHHHHHHHHHHHHHHHHHHHHHHHHHHHHHH--

Sequence (396 aa):
MQLQLSKKPKKNWQSLRQLIRKKLLLFYLKKVNWLQINQNAANQAKAAYETAQTVANEKAVALATEAAKKKTEASTTNIRQRFTVSSEYISALKIYESKTSTAEEKVQAEQTLKDVNKRDCENNKYQDNEEDKNFTISDLNKLSEAQITDLSLYASSLINRIRSAFGTTETSVSKGSVIAADRVTDGYVADNWGWESISNRRHDSATLDRAGKSFHTVSIGENLNTWQGLTGPFTLNKIKEYIYEVMLDFMFNGQEWNHDRSIVGLTSDGGETYIGTDLSVVAGAFNVHVNNINENSISFDSSFDTTKIANPYIGSQSQPSSNANLAAPKVAYETAKQANNQAQSDLDSKKVASESAILKLKKTQSELTALKAAASKLAAAQTNLSKKQAALKQAN